Protein AF-A0AAT9L8Q3-F1 (afdb_monomer_lite)

Secondary structure (DSSP, 8-state):
----SB-HHHHTTS-HHHHHHHHHHHHHHTEEEEEEEE-TT-SSSS-EEEEEEEETTTTEEEEEEEE----------GGGSHHHHHHHHHHTS-HHHHHHHBPPEEEEEEEETTTEEEEEEEPGGG-TTSEEEHHHHHHHHTT---TTS------HHHHHHHHHHHHHIIIIITT-S--B-SSPEEHHHHHHHHHGGGGSTTSTTHHHHHH--SSEE--TT-SSPEE-HHHHHTTTTTTTT-EE--BEEEE-SS--TTSEEEE-SSS-EEEEEEE--GGG-EEEEETTHHHHHHHHHHHHHHGGGS-HHHHHHHHHHHH-GGG--TTSS-HHHHHHHHHHHHHHHHHHTTTS-HHHHHHHHHHHHHHHHHHHHT-TTS-HHHHHHHHHHHHHHHHHHHT-TTS----TTTS----------EEEEEEEP---HHHHS-TTTS-SSEEEEEEEEESPPPPPPHHHHHTTHHHHHHHHHHTTSS-TT--EE-SSTTEEEETTS-EEEE-TT--EEEEEEPPB-SSSEEE-HHHHHHHHHHHHHHHHHS-----SEEEEEEEEE-TT--EEES-TTS-PPP---SS--EE-EEEEEEHHHHHHHHHHHHHHHHHHHHHHHHHHHHT-

Foldseek 3Di:
DPPQQEDPVNVVQDDPLVSVLSRVVCVVQVKHKYFPDWDPPDPFPWTKTFIWIQRPVVRDIATKIKTWHPDDLPLADPCLFLLVLLQCLLVVWDVVLSVQAEWAWDDDWGDRHRHTTITITHDQPSDPVQKDFLVQLLCQQVVNHDPPRDNFDHHLLNSLQLLLLVLLCLLPRGFNAWDWDPDWAFLLRLLCLQQPCLCPVVHLCVVVLVVVVDQWDDAPPDPDTFGQLSCLNVCPPNSVPATARARWAWDLSQQERRQKMFGPPVHTDSNRIYGHSSSRIDGTHHSLQNLLNHLVRSCLVCVVVDDPQLLVVVLVCQLCVVVDPPDRHDPSNNSNVVSNVVSVCVSCPPVPCVVSSSLSNLSSNLSSLSVLLSDPSGDPVCNSSSSVSNRVSVRVSLPDPPRPNPPVVVPPPPPVPFFPWDFDPDFDDDDDPVNVDPCQLAALKKKKKKWQFPVWDQFDDQVRLQVLQVVFVVLCCVLVVEPPPWDWDCPDSQWTTTPQRWIWGQHRRRMIMTMHHAQADPQGGEQELVSQLSVQLSRLSSRLSRPTDDHQKTQMKIKINNNLGWYAYDDSPDDDDTDGAPDIQIDTSRIMGTSVCCVPPVSSVSSVVSVVRVVSVVVRRVVD

Sequence (624 aa):
MEEEIVGAALAAGLDASVVEALTETGALHKREYQLDRWLVNGRSRAPVAVALEMDHRTLSTQRLLLKVPATDDTGTRLIESEYVRHRNAYDEAPAEFAEAHLTRPVREPVRVGKGRFVTFQAIAGDDIESVEVLTALLNSMLGTAAEDATEIACTAGDFAEICGTVVRGVLHSWNGRPRTRPQAFTVAEFLGLHIQHQLEPGGRLHALSMEHRGDRIEIAGEVRPLVNPFALAGGALFGDRRIVRGLVGRTHGDLHTDNVLVRVHPAVDAAAFHLIDLALYEPEGPMTRDPAHLLLYILARRMDTLSAMQREGLLDYVIAPDEHLVGRLPNWLVELITCLDRAFLGWLEGSGLQPAWRRQRLLSLAGCAMLFLGRKSTNSEDRAWFLRLAARAADRFVGMPGLPAPDPAAARSVPVSPPAWRALPDPLPVTWISGLVRPRTAARTALELHLVPFPPVERLAAGRLEALKEGLVAAGREARLFQEDEEVRQDDPGVAAGSSGAGLAVTRTGQRSAWSGLPNDRWGAILDRNDLAVRLRGLLDALLRVPAPESDGFGIALSVETGGLVVSEGPVHTSVRPRLMAAAPRLLADEVLVRHELASRGGAVADELAERLLLAFSQGTEQR

Radius of gyration: 28.72 Å; chains: 1; bounding box: 68×67×87 Å

pLDDT: mean 85.34, std 13.26, range [31.34, 98.25]

Structure (mmCIF, N/CA/C/O backbone):
data_AF-A0AAT9L8Q3-F1
#
_entry.id   AF-A0AAT9L8Q3-F1
#
loop_
_atom_site.group_PDB
_atom_site.id
_atom_site.type_symbol
_atom_site.label_atom_id
_atom_site.label_alt_id
_atom_site.label_comp_id
_atom_site.label_asym_id
_atom_site.label_entity_id
_atom_site.label_seq_id
_atom_site.pdbx_PDB_ins_code
_atom_site.Cartn_x
_atom_site.Cartn_y
_atom_site.Cartn_z
_atom_site.occupancy
_atom_site.B_iso_or_equiv
_atom_site.auth_seq_id
_atom_site.auth_comp_id
_atom_site.auth_asym_id
_atom_site.auth_atom_id
_atom_site.pdbx_PDB_model_num
ATOM 1 N N . MET A 1 1 ? -39.072 2.166 30.299 1.00 37.97 1 MET A N 1
ATOM 2 C CA . MET A 1 1 ? -38.395 2.803 29.158 1.00 37.97 1 MET A CA 1
ATOM 3 C C . MET A 1 1 ? -37.292 1.851 28.782 1.00 37.97 1 MET A C 1
ATOM 5 O O . MET A 1 1 ? -36.464 1.585 29.640 1.00 37.97 1 MET A O 1
ATOM 9 N N . GLU A 1 2 ? -37.367 1.230 27.612 1.00 45.75 2 GLU A N 1
ATOM 10 C CA . GLU A 1 2 ? -36.213 0.505 27.077 1.00 45.75 2 GLU A CA 1
ATOM 11 C C . GLU A 1 2 ? -35.157 1.566 26.756 1.00 45.75 2 GLU A C 1
ATOM 13 O O . GLU A 1 2 ? -35.418 2.459 25.951 1.00 45.75 2 GLU A O 1
ATOM 18 N N . GLU A 1 3 ? -34.042 1.561 27.487 1.00 59.88 3 GLU A N 1
ATOM 19 C CA . GLU A 1 3 ? -32.897 2.415 27.170 1.00 59.88 3 GLU A CA 1
ATOM 20 C C . GLU A 1 3 ? -32.341 1.999 25.803 1.00 59.88 3 GLU A C 1
ATOM 22 O O . GLU A 1 3 ? -32.210 0.811 25.495 1.00 59.88 3 GLU A O 1
ATOM 27 N N . GLU A 1 4 ? -32.088 2.988 24.948 1.00 83.06 4 GLU A N 1
ATOM 28 C CA . GLU A 1 4 ? -31.606 2.769 23.589 1.00 83.06 4 GLU A CA 1
ATOM 29 C C . GLU A 1 4 ? -30.131 2.332 23.649 1.00 83.06 4 GLU A C 1
ATOM 31 O O . GLU A 1 4 ? -29.246 3.137 23.927 1.00 83.06 4 GLU A O 1
ATOM 36 N N . ILE A 1 5 ? -29.862 1.043 23.407 1.00 92.62 5 ILE A N 1
ATOM 37 C CA . ILE A 1 5 ? -28.514 0.448 23.516 1.00 92.62 5 ILE A CA 1
ATOM 38 C C . ILE A 1 5 ? -27.498 1.127 22.592 1.00 92.62 5 ILE A C 1
ATOM 40 O O . ILE A 1 5 ? -26.328 1.271 22.944 1.00 92.62 5 ILE A O 1
ATOM 44 N N . VAL A 1 6 ? -27.935 1.536 21.403 1.00 94.69 6 VAL A N 1
ATOM 45 C CA . VAL A 1 6 ? -27.144 2.324 20.456 1.00 94.69 6 VAL A CA 1
ATOM 46 C C . VAL A 1 6 ? -27.858 3.654 20.286 1.00 94.69 6 VAL A C 1
ATOM 48 O O . VAL A 1 6 ? -28.897 3.704 19.639 1.00 94.69 6 VAL A O 1
ATOM 51 N N . GLY A 1 7 ? -27.314 4.728 20.853 1.00 95.00 7 GLY A N 1
ATOM 52 C CA . GLY A 1 7 ? -27.985 6.026 20.834 1.00 95.00 7 GLY A CA 1
ATOM 53 C C . GLY A 1 7 ? -28.249 6.537 19.412 1.00 95.00 7 GLY A C 1
ATOM 54 O O . GLY A 1 7 ? -27.394 6.404 18.529 1.00 95.00 7 GLY A O 1
ATOM 55 N N . ALA A 1 8 ? -29.395 7.190 19.207 1.00 93.81 8 ALA A N 1
ATOM 56 C CA . ALA A 1 8 ? -29.879 7.647 17.900 1.00 93.81 8 ALA A CA 1
ATOM 57 C C . ALA A 1 8 ? -28.840 8.393 17.030 1.00 93.81 8 ALA A C 1
ATOM 59 O O . ALA A 1 8 ? -28.794 8.203 15.815 1.00 93.81 8 ALA A O 1
ATOM 60 N N . ALA A 1 9 ? -27.972 9.219 17.629 1.00 93.69 9 ALA A N 1
ATOM 61 C CA . ALA A 1 9 ? -26.931 9.951 16.899 1.00 93.69 9 ALA A CA 1
ATOM 62 C C . ALA A 1 9 ? -25.832 9.036 16.325 1.00 93.69 9 ALA A C 1
ATOM 64 O O . ALA A 1 9 ? -25.333 9.284 15.226 1.00 93.69 9 ALA A O 1
ATOM 65 N N . LEU A 1 10 ? -25.467 7.971 17.051 1.00 94.38 10 LEU A N 1
ATOM 66 C CA . LEU A 1 10 ? -24.548 6.944 16.557 1.00 94.38 10 LEU A CA 1
ATOM 67 C C . LEU A 1 10 ? -25.242 6.094 15.488 1.00 94.38 10 LEU A C 1
ATOM 69 O O . LEU A 1 10 ? -24.665 5.849 14.433 1.00 94.38 10 LEU A O 1
ATOM 73 N N . ALA A 1 11 ? -26.495 5.702 15.730 1.00 93.19 11 ALA A N 1
ATOM 74 C CA . ALA A 1 11 ? -27.279 4.910 14.786 1.00 93.19 11 ALA A CA 1
ATOM 75 C C . ALA A 1 11 ? -27.460 5.614 13.428 1.00 93.19 11 ALA A C 1
ATOM 77 O O . ALA A 1 11 ? -27.372 4.967 12.390 1.00 93.19 11 ALA A O 1
ATOM 78 N N . ALA A 1 12 ? -27.633 6.940 13.414 1.00 92.25 12 ALA A N 1
ATOM 79 C CA . ALA A 1 12 ? -27.835 7.720 12.190 1.00 92.25 12 ALA A CA 1
ATOM 80 C C . ALA A 1 12 ? -26.657 7.678 11.194 1.00 92.25 12 ALA A C 1
ATOM 82 O O . ALA A 1 12 ? -26.862 7.923 10.007 1.00 92.25 12 ALA A O 1
ATOM 83 N N . GLY A 1 13 ? -25.434 7.392 11.657 1.00 88.31 13 GLY A N 1
ATOM 84 C CA . GLY A 1 13 ? -24.245 7.270 10.801 1.00 88.31 13 GLY A CA 1
ATOM 85 C C . GLY A 1 13 ? -23.849 5.828 10.473 1.00 88.31 13 GLY A C 1
ATOM 86 O O . GLY A 1 13 ? -22.784 5.607 9.896 1.00 88.31 13 GLY A O 1
ATOM 87 N N . LEU A 1 14 ? -24.669 4.847 10.859 1.00 90.12 14 LEU A N 1
ATOM 88 C CA . LEU A 1 14 ? -24.408 3.421 10.685 1.00 90.12 14 LEU A CA 1
ATOM 89 C C . LEU A 1 14 ? -25.502 2.759 9.842 1.00 90.12 14 LEU A C 1
ATOM 91 O O . LEU A 1 14 ? -26.670 3.133 9.897 1.00 90.12 14 LEU A O 1
ATOM 95 N N . ASP A 1 15 ? -25.130 1.719 9.095 1.00 89.38 15 ASP A N 1
ATOM 96 C CA . ASP A 1 15 ? -26.110 0.889 8.392 1.00 89.38 15 ASP A CA 1
ATOM 97 C C . ASP A 1 15 ? -27.003 0.143 9.395 1.00 89.38 15 ASP A C 1
ATOM 99 O O . ASP A 1 15 ? -26.539 -0.283 10.456 1.00 89.38 15 ASP A O 1
ATOM 103 N N . ALA A 1 16 ? -28.260 -0.115 9.023 1.00 89.62 16 ALA A N 1
ATOM 104 C CA . ALA A 1 16 ? -29.231 -0.789 9.889 1.00 89.62 16 ALA A CA 1
ATOM 105 C C . ALA A 1 16 ? -28.723 -2.136 10.439 1.00 89.62 16 ALA A C 1
ATOM 107 O O . ALA A 1 16 ? -28.893 -2.420 11.621 1.00 89.62 16 ALA A O 1
ATOM 108 N N . SER A 1 17 ? -28.020 -2.925 9.619 1.00 90.12 17 SER A N 1
ATOM 109 C CA . SER A 1 17 ? -27.445 -4.210 10.040 1.00 90.12 17 SER A CA 1
ATOM 110 C C . SER A 1 17 ? -26.329 -4.063 11.080 1.00 90.12 17 SER A C 1
ATOM 112 O O . SER A 1 17 ? -26.099 -4.967 11.878 1.00 90.12 17 SER A O 1
ATOM 114 N N . VAL A 1 18 ? -25.607 -2.937 11.075 1.00 91.69 18 VAL A N 1
ATOM 115 C CA . VAL A 1 18 ? -24.597 -2.631 12.097 1.00 91.69 18 VAL A CA 1
ATOM 116 C C . VAL A 1 18 ? -25.277 -2.246 13.401 1.00 91.69 18 VAL A C 1
ATOM 118 O O . VAL A 1 18 ? -24.871 -2.727 14.456 1.00 91.69 18 VAL A O 1
ATOM 121 N N . VAL A 1 19 ? -26.308 -1.399 13.330 1.00 93.94 19 VAL A N 1
ATOM 122 C CA . VAL A 1 19 ? -27.083 -0.981 14.506 1.00 93.94 19 VAL A CA 1
ATOM 123 C C . VAL A 1 19 ? -27.725 -2.192 15.176 1.00 93.94 19 VAL A C 1
ATOM 125 O O . VAL A 1 19 ? -27.613 -2.337 16.391 1.00 93.94 19 VAL A O 1
ATOM 128 N N . GLU A 1 20 ? -28.324 -3.093 14.397 1.00 93.44 20 GLU A N 1
ATOM 129 C CA . GLU A 1 20 ? -28.916 -4.341 14.890 1.00 93.44 20 GLU A CA 1
ATOM 130 C C . GLU A 1 20 ? -27.874 -5.212 15.609 1.00 93.44 20 GLU A C 1
ATOM 132 O O . GLU A 1 20 ? -28.060 -5.559 16.775 1.00 93.44 20 GLU A O 1
ATOM 137 N N . ALA A 1 21 ? -26.731 -5.481 14.968 1.00 93.38 21 ALA A N 1
ATOM 138 C CA . ALA A 1 21 ? -25.679 -6.316 15.546 1.00 93.38 21 ALA A CA 1
ATOM 139 C C . ALA A 1 21 ? -25.049 -5.703 16.814 1.00 93.38 21 ALA A C 1
ATOM 141 O O . ALA A 1 21 ? -24.758 -6.416 17.781 1.00 93.38 21 ALA A O 1
ATOM 142 N N . LEU A 1 22 ? -24.847 -4.379 16.837 1.00 94.56 22 LEU A N 1
ATOM 143 C CA . LEU A 1 22 ? -24.373 -3.660 18.024 1.00 94.56 22 LEU A CA 1
ATOM 144 C C . LEU A 1 22 ? -25.415 -3.662 19.145 1.00 94.56 22 LEU A C 1
ATOM 146 O O . LEU A 1 22 ? -25.040 -3.817 20.304 1.00 94.56 22 LEU A O 1
ATOM 150 N N . THR A 1 23 ? -26.702 -3.540 18.814 1.00 95.12 23 THR A N 1
ATOM 151 C CA . THR A 1 23 ? -27.806 -3.594 19.784 1.00 95.12 23 THR A CA 1
ATOM 152 C C . THR A 1 23 ? -27.893 -4.974 20.431 1.00 95.12 23 THR A C 1
ATOM 154 O O . THR A 1 23 ? -27.927 -5.077 21.657 1.00 95.12 23 THR A O 1
ATOM 157 N N . GLU A 1 24 ? -27.851 -6.045 19.635 1.00 94.06 24 GLU A N 1
ATOM 158 C CA . GLU A 1 24 ? -27.874 -7.422 20.138 1.00 94.06 24 GLU A CA 1
ATOM 159 C C . GLU A 1 24 ? -26.653 -7.716 21.027 1.00 94.06 24 GLU A C 1
ATOM 161 O O . GLU A 1 24 ? -26.783 -8.204 22.155 1.00 94.06 24 GLU A O 1
ATOM 166 N N . THR A 1 25 ? -25.458 -7.339 20.561 1.00 93.38 25 THR A N 1
ATOM 167 C CA . THR A 1 25 ? -24.210 -7.525 21.314 1.00 93.38 25 THR A CA 1
ATOM 168 C C . THR A 1 25 ? -24.197 -6.691 22.601 1.00 93.38 25 THR A C 1
ATOM 170 O O . THR A 1 25 ? -23.831 -7.192 23.668 1.00 93.38 25 THR A O 1
ATOM 173 N N . GLY A 1 26 ? -24.619 -5.427 22.535 1.00 93.62 26 GLY A N 1
ATOM 174 C CA . GLY A 1 26 ? -24.727 -4.538 23.690 1.00 93.62 26 GLY A CA 1
ATOM 175 C C . GLY A 1 26 ? -25.695 -5.085 24.738 1.00 93.62 26 GLY A C 1
ATOM 176 O O . GLY A 1 26 ? -25.347 -5.153 25.919 1.00 93.62 26 GLY A O 1
ATOM 177 N N . ALA A 1 27 ? -26.852 -5.612 24.319 1.00 93.94 27 ALA A N 1
ATOM 178 C CA . ALA A 1 27 ? -27.831 -6.236 25.213 1.00 93.94 27 ALA A CA 1
ATOM 179 C C . ALA A 1 27 ? -27.241 -7.446 25.950 1.00 93.94 27 ALA A C 1
ATOM 181 O O . ALA A 1 27 ? -27.398 -7.580 27.172 1.00 93.94 27 ALA A O 1
ATOM 182 N N . LEU A 1 28 ? -26.529 -8.306 25.212 1.00 94.12 28 LEU A N 1
ATOM 183 C CA . LEU A 1 28 ? -25.868 -9.496 25.743 1.00 94.12 28 LEU A CA 1
ATOM 184 C C . LEU A 1 28 ? -24.809 -9.128 26.790 1.00 94.12 28 LEU A C 1
ATOM 186 O O . LEU A 1 28 ? -24.748 -9.719 27.875 1.00 94.12 28 LEU A O 1
ATOM 190 N N . HIS A 1 29 ? -23.988 -8.121 26.492 1.00 93.25 29 HIS A N 1
ATOM 191 C CA . HIS A 1 29 ? -22.890 -7.701 27.359 1.00 93.25 29 HIS A CA 1
ATOM 192 C C . HIS A 1 29 ? -23.278 -6.650 28.408 1.00 93.25 29 HIS A C 1
ATOM 194 O O . HIS A 1 29 ? -22.463 -6.384 29.286 1.00 93.25 29 HIS A O 1
ATOM 200 N N . LYS A 1 30 ? -24.529 -6.162 28.410 1.00 94.69 30 LYS A N 1
ATOM 201 C CA . LYS A 1 30 ? -25.024 -5.062 29.264 1.00 94.69 30 LYS A CA 1
ATOM 202 C C . LYS A 1 30 ? -24.224 -3.773 29.055 1.00 94.69 30 LYS A C 1
ATOM 204 O O . LYS A 1 30 ? -23.708 -3.190 30.006 1.00 94.69 30 LYS A O 1
ATOM 209 N N . ARG A 1 31 ? -24.107 -3.372 27.790 1.00 94.88 31 ARG A N 1
ATOM 210 C CA . ARG A 1 31 ? -23.372 -2.187 27.352 1.00 94.88 31 ARG A CA 1
ATOM 211 C C . ARG A 1 31 ? -24.224 -1.290 26.486 1.00 94.88 31 ARG A C 1
ATOM 213 O O . ARG A 1 31 ? -25.027 -1.796 25.710 1.00 94.88 31 ARG A O 1
ATOM 220 N N . GLU A 1 32 ? -23.968 0.004 26.586 1.00 95.88 32 GLU A N 1
ATOM 221 C CA . GLU A 1 32 ? -24.577 1.033 25.750 1.00 95.88 32 GLU A CA 1
ATOM 222 C C . GLU A 1 32 ? -23.508 1.839 25.024 1.00 95.88 32 GLU A C 1
ATOM 224 O O . GLU A 1 32 ? -22.421 2.068 25.559 1.00 95.88 32 GLU A O 1
ATOM 229 N N . TYR A 1 33 ? -23.837 2.279 23.812 1.00 96.31 33 TYR A N 1
ATOM 230 C CA . TYR A 1 33 ? -22.954 3.022 22.928 1.00 96.31 33 TYR A CA 1
ATOM 231 C C . TYR A 1 33 ? -23.591 4.358 22.552 1.00 96.31 33 TYR A C 1
ATOM 233 O O . TYR A 1 33 ? -24.637 4.400 21.901 1.00 96.31 33 TYR A O 1
ATOM 241 N N . GLN A 1 34 ? -22.936 5.458 22.913 1.00 96.56 34 GLN A N 1
ATOM 242 C CA . GLN A 1 34 ? -23.331 6.809 22.512 1.00 96.56 34 GLN A CA 1
ATOM 243 C C . GLN A 1 34 ? -22.247 7.452 21.651 1.00 96.56 34 GLN A C 1
ATOM 245 O O . GLN A 1 34 ? -21.057 7.225 21.854 1.00 96.56 34 GLN A O 1
ATOM 250 N N . LEU A 1 35 ? -22.652 8.262 20.675 1.00 96.00 35 LEU A N 1
ATOM 251 C CA . LEU A 1 35 ? -21.712 9.014 19.848 1.00 96.00 35 LEU A CA 1
ATOM 252 C C . LEU A 1 35 ? -21.084 10.150 20.669 1.00 96.00 35 LEU A C 1
ATOM 254 O O . LEU A 1 35 ? -21.815 10.969 21.218 1.00 96.00 35 LEU A O 1
ATOM 258 N N . ASP A 1 36 ? -19.753 10.237 20.686 1.00 94.06 36 ASP A N 1
ATOM 259 C CA . ASP A 1 36 ? -19.046 11.480 21.032 1.00 94.06 36 ASP A CA 1
ATOM 260 C C . ASP A 1 36 ? -18.899 12.322 19.755 1.00 94.06 36 ASP A C 1
ATOM 262 O O . ASP A 1 36 ? -19.465 13.408 19.645 1.00 94.06 36 ASP A O 1
ATOM 266 N N . ARG A 1 37 ? -18.222 11.772 18.733 1.00 91.62 37 ARG A N 1
ATOM 267 C CA . ARG A 1 37 ? -18.058 12.421 17.422 1.00 91.62 37 ARG A CA 1
ATOM 268 C C . ARG A 1 37 ? -17.703 11.446 16.303 1.00 91.62 37 ARG A C 1
ATOM 270 O O . ARG A 1 37 ? -17.070 10.416 16.531 1.00 91.62 37 ARG A O 1
ATOM 277 N N . TRP A 1 38 ? -18.050 11.818 15.075 1.00 90.75 38 TRP A N 1
ATOM 278 C CA . TRP A 1 38 ? -17.595 11.138 13.861 1.00 90.75 38 TRP A CA 1
ATOM 279 C C . TRP A 1 38 ? -16.218 11.641 13.434 1.00 90.75 38 TRP A C 1
ATOM 281 O O . TRP A 1 38 ? -15.958 12.844 13.440 1.00 90.75 38 TRP A O 1
ATOM 291 N N . LEU A 1 39 ? -15.350 10.726 13.011 1.00 85.25 39 LEU A N 1
ATOM 292 C CA . LEU A 1 39 ? -14.060 11.056 12.418 1.00 85.25 39 LEU A CA 1
ATOM 293 C C . LEU A 1 39 ? -14.201 11.063 10.895 1.00 85.25 39 LEU A C 1
ATOM 295 O O . LEU A 1 39 ? -14.182 10.025 10.240 1.00 85.25 39 LEU A O 1
ATOM 299 N N . VAL A 1 40 ? -14.352 12.259 10.330 1.00 66.94 40 VAL A N 1
ATOM 300 C CA . VAL A 1 40 ? -14.608 12.473 8.892 1.00 66.94 40 VAL A CA 1
ATOM 301 C C . VAL A 1 40 ? -13.336 12.608 8.044 1.00 66.94 40 VAL A C 1
ATOM 303 O O . VAL A 1 40 ? -13.411 12.679 6.822 1.00 66.94 40 VAL A O 1
ATOM 306 N N . ASN A 1 41 ? -12.159 12.595 8.677 1.00 55.34 41 ASN A N 1
ATOM 307 C CA . ASN A 1 41 ? -10.870 12.839 8.017 1.00 55.34 41 ASN A CA 1
ATOM 308 C C . ASN A 1 41 ? -10.178 11.559 7.506 1.00 55.34 41 ASN A C 1
ATOM 310 O O . ASN A 1 41 ? -9.072 11.619 6.966 1.00 55.34 41 ASN A O 1
ATOM 314 N N . GLY A 1 42 ? -10.805 10.389 7.672 1.00 54.53 42 GLY A N 1
ATOM 315 C CA . GLY A 1 42 ? -10.270 9.119 7.187 1.00 54.53 42 GLY A CA 1
ATOM 316 C C . GLY A 1 42 ? -10.288 9.029 5.657 1.00 54.53 42 GLY A C 1
ATOM 317 O O . GLY A 1 42 ? -11.271 9.367 5.007 1.00 54.53 42 GLY A O 1
ATOM 318 N N . ARG A 1 43 ? -9.207 8.517 5.050 1.00 53.91 43 ARG A N 1
ATOM 319 C CA . ARG A 1 43 ? -9.139 8.272 3.590 1.00 53.91 43 ARG A CA 1
ATOM 320 C C . ARG A 1 43 ? -10.052 7.140 3.117 1.00 53.91 43 ARG A C 1
ATOM 322 O O . ARG A 1 43 ? -10.339 7.033 1.923 1.00 53.91 43 ARG A O 1
ATOM 329 N N . SER A 1 44 ? -10.466 6.269 4.032 1.00 58.38 44 SER A N 1
ATOM 330 C CA . SER A 1 44 ? -11.437 5.217 3.751 1.00 58.38 44 SER A CA 1
ATOM 331 C C . SER A 1 44 ? -12.854 5.786 3.856 1.00 58.38 44 SER A C 1
ATOM 333 O O . SER A 1 44 ? -13.131 6.595 4.731 1.00 58.38 44 SER A O 1
ATOM 335 N N . ARG A 1 45 ? -13.781 5.335 3.001 1.00 65.88 45 ARG A N 1
ATOM 336 C CA . ARG A 1 45 ? -15.223 5.637 3.145 1.00 65.88 45 ARG A CA 1
ATOM 337 C C . ARG A 1 45 ? -15.861 4.922 4.353 1.00 65.88 45 ARG A C 1
ATOM 339 O O . ARG A 1 45 ? -17.079 4.859 4.451 1.00 65.88 45 ARG A O 1
ATOM 346 N N . ALA A 1 46 ? -15.041 4.316 5.210 1.00 75.56 46 ALA A N 1
ATOM 347 C CA . ALA A 1 46 ? -15.461 3.517 6.345 1.00 75.56 46 ALA A CA 1
ATOM 348 C C . ALA A 1 46 ? -15.943 4.454 7.459 1.00 75.56 46 ALA A C 1
ATOM 350 O O . ALA A 1 46 ? -15.195 5.366 7.821 1.00 75.56 46 ALA A O 1
ATOM 351 N N . PRO A 1 47 ? -17.140 4.245 8.029 1.00 84.88 47 PRO A N 1
ATOM 352 C CA . PRO A 1 47 ? -17.550 4.968 9.222 1.00 84.88 47 PRO A CA 1
ATOM 353 C C . PRO A 1 47 ? -16.578 4.700 10.379 1.00 84.88 47 PRO A C 1
ATOM 355 O O . PRO A 1 47 ? -16.341 3.548 10.759 1.00 84.88 47 PRO A O 1
ATOM 358 N N . VAL A 1 48 ? -16.019 5.773 10.942 1.00 89.75 48 VAL A N 1
ATOM 359 C CA . VAL A 1 48 ? -15.187 5.737 12.150 1.00 89.75 48 VAL A CA 1
ATOM 360 C C . VAL A 1 48 ? -15.727 6.756 13.144 1.00 89.75 48 VAL A C 1
ATOM 362 O O . VAL A 1 48 ? -15.854 7.935 12.817 1.00 89.75 48 VAL A O 1
ATOM 365 N N . ALA A 1 49 ? -16.037 6.312 14.357 1.00 92.94 49 ALA A N 1
ATOM 366 C CA . ALA A 1 49 ? -16.558 7.152 15.428 1.00 92.94 49 ALA A CA 1
ATOM 367 C C . ALA A 1 49 ? -15.710 7.030 16.689 1.00 92.94 49 ALA A C 1
ATOM 369 O O . ALA A 1 49 ? -15.212 5.954 17.014 1.00 92.94 49 ALA A O 1
ATOM 370 N N . VAL A 1 50 ? -15.627 8.122 17.441 1.00 93.94 50 VAL A N 1
ATOM 371 C CA . VAL A 1 50 ? -15.372 8.050 18.878 1.00 93.94 50 VAL A CA 1
ATOM 372 C C . VAL A 1 50 ? -16.722 7.832 19.552 1.00 93.94 50 VAL A C 1
ATOM 374 O O . VAL A 1 50 ? -17.645 8.633 19.379 1.00 93.94 50 VAL A O 1
ATOM 377 N N . ALA A 1 51 ? -16.843 6.736 20.294 1.00 95.19 51 ALA A N 1
ATOM 378 C CA . ALA A 1 51 ? -18.049 6.372 21.021 1.00 95.19 51 ALA A CA 1
ATOM 379 C C . ALA A 1 51 ? -17.768 6.271 22.524 1.00 95.19 51 ALA A C 1
ATOM 381 O O . ALA A 1 51 ? -16.703 5.814 22.944 1.00 95.19 51 ALA A O 1
ATOM 382 N N . LEU A 1 52 ? -18.745 6.686 23.325 1.00 95.44 52 LEU A N 1
ATOM 383 C CA . LEU A 1 52 ? -18.814 6.420 24.754 1.00 95.44 52 LEU A CA 1
ATOM 384 C C . LEU A 1 52 ? -19.456 5.046 24.947 1.00 95.44 52 LEU A C 1
ATOM 386 O O . LEU A 1 52 ? -20.613 4.848 24.584 1.00 95.44 52 LEU A O 1
ATOM 390 N N . GLU A 1 53 ? -18.698 4.106 25.505 1.00 95.56 53 GLU A N 1
ATOM 391 C CA . GLU A 1 53 ? -19.205 2.814 25.961 1.00 95.56 53 GLU A CA 1
ATOM 392 C C . GLU A 1 53 ? -19.483 2.899 27.463 1.00 95.56 53 GLU A C 1
ATOM 394 O O . GLU A 1 53 ? -18.568 3.149 28.252 1.00 95.56 53 GLU A O 1
ATOM 399 N N . MET A 1 54 ? -20.732 2.666 27.854 1.00 96.00 54 MET A N 1
ATOM 400 C CA . MET A 1 54 ? -21.133 2.506 29.251 1.00 96.00 54 MET A CA 1
ATOM 401 C C . MET A 1 54 ? -21.294 1.014 29.539 1.00 96.00 54 MET A C 1
ATOM 403 O O . MET A 1 54 ? -22.122 0.353 28.916 1.00 96.00 54 MET A O 1
ATOM 407 N N . ASP A 1 55 ? -20.492 0.466 30.454 1.00 94.69 55 ASP A N 1
ATOM 408 C CA . ASP A 1 55 ? -20.590 -0.930 30.893 1.00 94.69 55 ASP A CA 1
ATOM 409 C C . ASP A 1 55 ? -21.330 -0.997 32.233 1.00 94.69 55 ASP A C 1
ATOM 411 O O . ASP A 1 55 ? -20.800 -0.630 33.286 1.00 94.69 55 ASP A O 1
ATOM 415 N N . HIS A 1 56 ? -22.572 -1.482 32.194 1.00 94.06 56 HIS A N 1
ATOM 416 C CA . HIS A 1 56 ? -23.451 -1.550 33.364 1.00 94.06 56 HIS A CA 1
ATOM 417 C C . HIS A 1 56 ? -23.056 -2.645 34.355 1.00 94.06 56 HIS A C 1
ATOM 419 O O . HIS A 1 56 ? -23.540 -2.652 35.486 1.00 94.06 56 HIS A O 1
ATOM 425 N N . ARG A 1 57 ? -22.182 -3.585 33.968 1.00 92.88 57 ARG A N 1
ATOM 426 C CA . ARG A 1 57 ? -21.683 -4.615 34.893 1.00 92.88 57 ARG A CA 1
ATOM 427 C C . ARG A 1 57 ? -20.586 -4.062 35.788 1.00 92.88 57 ARG A C 1
ATOM 429 O O . ARG A 1 57 ? -20.519 -4.425 36.959 1.00 92.88 57 ARG A O 1
ATOM 436 N N . THR A 1 58 ? -19.722 -3.218 35.231 1.00 93.69 58 THR A N 1
ATOM 437 C CA . THR A 1 58 ? -18.602 -2.598 35.953 1.00 93.69 58 THR A CA 1
ATOM 438 C C . THR A 1 58 ? -18.899 -1.176 36.417 1.00 93.69 58 THR A C 1
ATOM 440 O O . THR A 1 58 ? -18.089 -0.614 37.148 1.00 93.69 58 THR A O 1
ATOM 443 N N . LEU A 1 59 ? -20.048 -0.609 36.026 1.00 93.19 59 LEU A N 1
ATOM 444 C CA . LEU A 1 59 ? -20.453 0.775 36.299 1.00 93.19 59 LEU A CA 1
ATOM 445 C C . LEU A 1 59 ? -19.386 1.783 35.851 1.00 93.19 59 LEU A C 1
ATOM 447 O O . LEU A 1 59 ? -19.061 2.734 36.560 1.00 93.19 59 LEU A O 1
ATOM 451 N N . SER A 1 60 ? -18.813 1.542 34.674 1.00 94.19 60 SER A N 1
ATOM 452 C CA . SER A 1 60 ? -17.725 2.346 34.121 1.00 94.19 60 SER A CA 1
ATOM 453 C C . SER A 1 60 ? -18.067 2.846 32.728 1.00 94.19 60 SER A C 1
ATOM 455 O O . SER A 1 60 ? -18.569 2.078 31.906 1.00 94.19 60 SER A O 1
ATOM 457 N N . THR A 1 61 ? -17.692 4.089 32.445 1.00 94.06 61 THR A N 1
ATOM 458 C CA . THR A 1 61 ? -17.771 4.680 31.107 1.00 94.06 61 THR A CA 1
ATOM 459 C C . THR A 1 61 ? -16.371 4.860 30.548 1.00 94.06 61 THR A C 1
ATOM 461 O O . THR A 1 61 ? -15.476 5.323 31.255 1.00 94.06 61 THR A O 1
ATOM 464 N N . GLN A 1 62 ? -16.179 4.524 29.277 1.00 93.19 62 GLN A N 1
ATOM 465 C CA . GLN A 1 62 ? -14.925 4.764 28.568 1.00 93.19 62 GLN A CA 1
ATOM 466 C C . GLN A 1 62 ? -15.176 5.269 27.147 1.00 93.19 62 GLN A C 1
ATOM 468 O O . GLN A 1 62 ? -16.181 4.930 26.525 1.00 93.19 62 GLN A O 1
ATOM 473 N N . ARG A 1 63 ? -14.234 6.053 26.618 1.00 93.88 63 ARG A N 1
ATOM 474 C CA . ARG A 1 63 ? -14.182 6.384 25.190 1.00 93.88 63 ARG A CA 1
ATOM 475 C C . ARG A 1 63 ? -13.460 5.275 24.437 1.00 93.88 63 ARG A C 1
ATOM 477 O O . ARG A 1 63 ? -12.444 4.761 24.901 1.00 93.88 63 ARG A O 1
ATOM 484 N N . LEU A 1 64 ? -13.963 4.940 23.259 1.00 94.31 64 LEU A N 1
ATOM 485 C CA . LEU A 1 64 ? -13.313 4.025 22.331 1.00 94.31 64 LEU A CA 1
ATOM 486 C C . LEU A 1 64 ? -13.495 4.494 20.889 1.00 94.31 64 LEU A C 1
ATOM 488 O O . LEU A 1 64 ? -14.400 5.266 20.572 1.00 94.31 64 LEU A O 1
ATOM 492 N N . LEU A 1 65 ? -12.625 4.013 20.014 1.00 93.25 65 LEU A N 1
ATOM 493 C CA . LEU A 1 65 ? -12.763 4.125 18.570 1.00 93.25 65 LEU A CA 1
ATOM 494 C C . LEU A 1 65 ? -13.575 2.941 18.060 1.00 93.25 65 LEU A C 1
ATOM 496 O O . LEU A 1 65 ? -13.188 1.795 18.266 1.00 93.25 65 LEU A O 1
ATOM 500 N N . LEU A 1 66 ? -14.675 3.222 17.373 1.00 93.62 66 LEU A N 1
ATOM 501 C CA . LEU A 1 66 ? -15.501 2.252 16.667 1.00 93.62 66 LEU A CA 1
ATOM 502 C C . LEU A 1 66 ? -15.247 2.416 15.168 1.00 93.62 66 LEU A C 1
ATOM 504 O O . LEU A 1 66 ? -15.496 3.486 14.613 1.00 93.62 66 LEU A O 1
ATOM 508 N N . LYS A 1 67 ? -14.758 1.363 14.506 1.00 90.88 67 LYS A N 1
ATOM 509 C CA . LYS A 1 67 ? -14.491 1.350 13.058 1.00 90.88 67 LYS A CA 1
ATOM 510 C C . LYS A 1 67 ? -15.334 0.286 12.369 1.00 90.88 67 LYS A C 1
ATOM 512 O O . LYS A 1 67 ? -15.328 -0.883 12.767 1.00 90.88 67 LYS A O 1
ATOM 517 N N . VAL A 1 68 ? -16.015 0.699 11.303 1.00 86.06 68 VAL A N 1
ATOM 518 C CA . VAL A 1 68 ? -16.836 -0.155 10.442 1.00 86.06 68 VAL A CA 1
ATOM 519 C C . VAL A 1 68 ? -16.205 -0.184 9.049 1.00 86.06 68 VAL A C 1
ATOM 521 O O . VAL A 1 68 ? -16.356 0.782 8.309 1.00 86.06 68 VAL A O 1
ATOM 524 N N . PRO A 1 69 ? -15.481 -1.250 8.666 1.00 73.50 69 PRO A N 1
ATOM 525 C CA . PRO A 1 69 ? -14.815 -1.335 7.370 1.00 73.50 69 PRO A CA 1
ATOM 526 C C . PRO A 1 69 ? -15.790 -1.102 6.210 1.00 73.50 69 PRO A C 1
ATOM 528 O O . PRO A 1 69 ? -16.901 -1.627 6.213 1.00 73.50 69 PRO A O 1
ATOM 531 N N . ALA A 1 70 ? -15.352 -0.333 5.210 1.00 62.62 70 ALA A N 1
ATOM 532 C CA . ALA A 1 70 ? -16.162 0.050 4.049 1.00 62.62 70 ALA A CA 1
ATOM 533 C C . ALA A 1 70 ? -16.420 -1.091 3.050 1.00 62.62 70 ALA A C 1
ATOM 535 O O . ALA A 1 70 ? -17.123 -0.880 2.069 1.00 62.62 70 ALA A O 1
ATOM 536 N N . THR A 1 71 ? -15.785 -2.252 3.223 1.00 56.91 71 THR A N 1
ATOM 537 C CA . THR A 1 71 ? -15.900 -3.361 2.273 1.00 56.91 71 THR A CA 1
ATOM 538 C C . THR A 1 71 ? -17.268 -4.020 2.365 1.00 56.91 71 THR A C 1
ATOM 540 O O . THR A 1 71 ? -17.741 -4.328 3.464 1.00 56.91 71 THR A O 1
ATOM 543 N N . ASP A 1 72 ? -17.845 -4.280 1.192 1.00 51.28 72 ASP A N 1
ATOM 544 C CA . ASP A 1 72 ? -19.030 -5.112 1.003 1.00 51.28 72 ASP A CA 1
ATOM 545 C C . ASP A 1 72 ? -18.819 -6.506 1.616 1.00 51.28 72 ASP A C 1
ATOM 547 O O . ASP A 1 72 ? -17.698 -6.896 1.951 1.00 51.28 72 ASP A O 1
ATOM 551 N N . ASP A 1 73 ? -19.905 -7.253 1.797 1.00 51.31 73 ASP A N 1
ATOM 552 C CA . ASP A 1 73 ? -19.947 -8.563 2.452 1.00 51.31 73 ASP A CA 1
ATOM 553 C C . ASP A 1 73 ? -19.239 -9.669 1.628 1.00 51.31 73 ASP A C 1
ATOM 555 O O . ASP A 1 73 ? -19.846 -10.654 1.221 1.00 51.31 73 ASP A O 1
ATOM 559 N N . THR A 1 74 ? -17.937 -9.518 1.360 1.00 53.72 74 THR A N 1
ATOM 560 C CA . THR A 1 74 ? -17.120 -10.356 0.459 1.00 53.72 74 THR A CA 1
ATOM 561 C C . THR A 1 74 ? -16.785 -11.738 1.032 1.00 53.72 74 THR A C 1
ATOM 563 O O . THR A 1 74 ? -15.859 -12.398 0.567 1.00 53.72 74 THR A O 1
ATOM 566 N N . GLY A 1 75 ? -17.465 -12.174 2.098 1.00 57.78 75 GLY A N 1
ATOM 567 C CA . GLY A 1 75 ? -17.181 -13.447 2.768 1.00 57.78 75 GLY A CA 1
ATOM 568 C C . GLY A 1 75 ? -15.788 -13.534 3.410 1.00 57.78 75 GLY A C 1
ATOM 569 O O . GLY A 1 75 ? -15.335 -14.636 3.728 1.00 57.78 75 GLY A O 1
ATOM 570 N N . THR A 1 76 ? -15.106 -12.399 3.611 1.00 65.75 76 THR A N 1
ATOM 571 C CA . THR A 1 76 ? -13.778 -12.341 4.237 1.00 65.75 76 THR A CA 1
ATOM 572 C C . THR A 1 76 ? -13.814 -13.003 5.608 1.00 65.75 76 THR A C 1
ATOM 574 O O . THR A 1 76 ? -14.642 -12.677 6.465 1.00 65.75 76 THR A O 1
ATOM 577 N N . ARG A 1 77 ? -12.907 -13.953 5.844 1.00 72.12 77 ARG A N 1
ATOM 578 C CA . ARG A 1 77 ? -12.828 -14.625 7.144 1.00 72.12 77 ARG A CA 1
ATOM 579 C C . ARG A 1 77 ? -12.256 -13.663 8.182 1.00 72.12 77 ARG A C 1
ATOM 581 O O . ARG A 1 77 ? -11.364 -12.878 7.879 1.00 72.12 77 ARG A O 1
ATOM 588 N N . LEU A 1 78 ? -12.697 -13.778 9.439 1.00 73.88 78 LEU A N 1
ATOM 589 C CA . LEU A 1 78 ? -12.173 -12.950 10.535 1.00 73.88 78 LEU A CA 1
ATOM 590 C C . LEU A 1 78 ? -10.638 -13.021 10.624 1.00 73.88 78 LEU A C 1
ATOM 592 O O . LEU A 1 78 ? -9.987 -11.999 10.807 1.00 73.88 78 LEU A O 1
ATOM 596 N N . ILE A 1 79 ? -10.068 -14.211 10.409 1.00 74.44 79 ILE A N 1
ATOM 597 C CA . ILE A 1 79 ? -8.618 -14.471 10.407 1.00 74.44 79 ILE A CA 1
ATOM 598 C C . ILE A 1 79 ? -7.834 -13.708 9.326 1.00 74.44 79 ILE A C 1
ATOM 600 O O . ILE A 1 79 ? -6.627 -13.551 9.451 1.00 74.44 79 ILE A O 1
ATOM 604 N N . GLU A 1 80 ? -8.507 -13.217 8.287 1.00 72.75 80 GLU A N 1
ATOM 605 C CA . GLU A 1 80 ? -7.915 -12.452 7.180 1.00 72.75 80 GLU A CA 1
ATOM 606 C C . GLU A 1 80 ? -8.190 -10.938 7.311 1.00 72.75 80 GLU A C 1
ATOM 608 O O . GLU A 1 80 ? -7.701 -10.128 6.514 1.00 72.75 80 GLU A O 1
ATOM 613 N N . SER A 1 81 ? -8.964 -10.542 8.330 1.00 79.88 81 SER A N 1
ATOM 614 C CA . SER A 1 81 ? -9.412 -9.165 8.542 1.00 79.88 81 SER A CA 1
ATOM 615 C C . SER A 1 81 ? -8.304 -8.232 9.045 1.00 79.88 81 SER A C 1
ATOM 617 O O . SER A 1 81 ? -7.269 -8.657 9.565 1.00 79.88 81 SER A O 1
ATOM 619 N N . GLU A 1 82 ? -8.559 -6.928 8.930 1.00 84.12 82 GLU A N 1
ATOM 620 C CA . GLU A 1 82 ? -7.742 -5.874 9.540 1.00 84.12 82 GLU A CA 1
ATOM 621 C C . GLU A 1 82 ? -7.589 -6.065 11.059 1.00 84.12 82 GLU A C 1
ATOM 623 O O . GLU A 1 82 ? -6.498 -5.865 11.590 1.00 84.12 82 GLU A O 1
ATOM 628 N N . TYR A 1 83 ? -8.648 -6.495 11.756 1.00 87.12 83 TYR A N 1
ATOM 629 C CA . TYR A 1 83 ? -8.608 -6.679 13.209 1.00 87.12 83 TYR A CA 1
ATOM 630 C C . TYR A 1 83 ? -7.535 -7.678 13.631 1.00 87.12 83 TYR A C 1
ATOM 632 O O . TYR A 1 83 ? -6.792 -7.409 14.568 1.00 87.12 83 TYR A O 1
ATOM 640 N N . VAL A 1 84 ? -7.433 -8.817 12.940 1.00 88.81 84 VAL A N 1
ATOM 641 C CA . VAL A 1 84 ? -6.451 -9.851 13.297 1.00 88.81 84 VAL A CA 1
ATOM 642 C C . VAL A 1 84 ? -5.032 -9.366 13.034 1.00 88.81 84 VAL A C 1
ATOM 644 O O . VAL A 1 84 ? -4.153 -9.600 13.854 1.00 88.81 84 VAL A O 1
ATOM 647 N N . ARG A 1 85 ? -4.807 -8.611 11.955 1.00 90.12 85 ARG A N 1
ATOM 648 C CA . ARG A 1 85 ? -3.499 -7.994 11.691 1.00 90.12 85 ARG A CA 1
ATOM 649 C C . ARG A 1 85 ? -3.114 -6.975 12.761 1.00 90.12 85 ARG A C 1
ATOM 651 O O . ARG A 1 85 ? -1.988 -7.012 13.243 1.00 90.12 85 ARG A O 1
ATOM 658 N N . HIS A 1 86 ? -4.057 -6.144 13.197 1.00 92.06 86 HIS A N 1
ATOM 659 C CA . HIS A 1 86 ? -3.846 -5.218 14.308 1.00 92.06 86 HIS A CA 1
ATOM 660 C C . HIS A 1 86 ? -3.598 -5.965 15.634 1.00 92.06 86 HIS A C 1
ATOM 662 O O . HIS A 1 86 ? -2.642 -5.663 16.343 1.00 92.06 86 HIS A O 1
ATOM 668 N N . ARG A 1 87 ? -4.402 -6.985 15.958 1.00 93.00 87 ARG A N 1
ATOM 669 C CA . ARG A 1 87 ? -4.207 -7.817 17.156 1.00 93.00 87 ARG A CA 1
ATOM 670 C C . ARG A 1 87 ? -2.818 -8.460 17.165 1.00 93.00 87 ARG A C 1
ATOM 672 O O . ARG A 1 87 ? -2.115 -8.312 18.154 1.00 93.00 87 ARG A O 1
ATOM 679 N N . ASN A 1 88 ? -2.390 -9.061 16.054 1.00 94.62 88 ASN A N 1
ATOM 680 C CA . ASN A 1 88 ? -1.048 -9.631 15.923 1.00 94.62 88 ASN A CA 1
ATOM 681 C C . ASN A 1 88 ? 0.043 -8.565 16.098 1.00 94.62 88 ASN A C 1
ATOM 683 O O . ASN A 1 88 ? 1.021 -8.803 16.796 1.00 94.62 88 ASN A O 1
ATOM 687 N N . ALA A 1 89 ? -0.137 -7.368 15.527 1.00 96.00 89 ALA A N 1
ATOM 688 C CA . ALA A 1 89 ? 0.805 -6.264 15.705 1.00 96.00 89 ALA A CA 1
ATOM 689 C C . ALA A 1 89 ? 1.021 -5.910 17.183 1.00 96.00 89 ALA A C 1
ATOM 691 O O . ALA A 1 89 ? 2.160 -5.672 17.587 1.00 96.00 89 ALA A O 1
ATOM 692 N N . TYR A 1 90 ? -0.062 -5.895 17.968 1.00 95.88 90 TYR A N 1
ATOM 693 C CA . TYR A 1 90 ? -0.036 -5.624 19.403 1.00 95.88 90 TYR A CA 1
ATOM 694 C C . TYR A 1 90 ? 0.581 -6.788 20.192 1.00 95.88 90 TYR A C 1
ATOM 696 O O . TYR A 1 90 ? 1.510 -6.579 20.967 1.00 95.88 90 TYR A O 1
ATOM 704 N N . ASP A 1 91 ? 0.104 -8.014 19.966 1.00 95.62 91 ASP A N 1
ATOM 705 C CA . ASP A 1 91 ? 0.490 -9.197 20.745 1.00 95.62 91 ASP A CA 1
ATOM 706 C C . ASP A 1 91 ? 1.937 -9.642 20.474 1.00 95.62 91 ASP A C 1
ATOM 708 O O . ASP A 1 91 ? 2.614 -10.166 21.358 1.00 95.62 91 ASP A O 1
ATOM 712 N N . GLU A 1 92 ? 2.438 -9.437 19.253 1.00 96.19 92 GLU A N 1
ATOM 713 C CA . GLU A 1 92 ? 3.804 -9.809 18.884 1.00 96.19 92 GLU A CA 1
ATOM 714 C C . GLU A 1 92 ? 4.845 -8.753 19.277 1.00 96.19 92 GLU A C 1
ATOM 716 O O . GLU A 1 92 ? 6.045 -9.051 19.249 1.00 96.19 92 GLU A O 1
ATOM 721 N N . ALA A 1 93 ? 4.432 -7.520 19.586 1.00 97.06 93 ALA A N 1
ATOM 722 C CA . ALA A 1 93 ? 5.330 -6.432 19.960 1.00 97.06 93 ALA A CA 1
ATOM 723 C C . ALA A 1 93 ? 5.921 -6.627 21.372 1.00 97.06 93 ALA A C 1
ATOM 725 O O . ALA A 1 93 ? 5.299 -7.248 22.233 1.00 97.06 93 ALA A O 1
ATOM 726 N N . PRO A 1 94 ? 7.121 -6.080 21.660 1.00 97.62 94 PRO A N 1
ATOM 727 C CA . PRO A 1 94 ? 7.587 -5.952 23.040 1.00 97.62 94 PRO A CA 1
ATOM 728 C C . PRO A 1 94 ? 6.549 -5.201 23.883 1.00 97.62 94 PRO A C 1
ATOM 730 O O . PRO A 1 94 ? 6.058 -4.166 23.437 1.00 97.62 94 PRO A O 1
ATOM 733 N N . ALA A 1 95 ? 6.240 -5.698 25.086 1.00 96.19 95 ALA A N 1
ATOM 734 C CA . ALA A 1 95 ? 5.146 -5.177 25.914 1.00 96.19 95 ALA A CA 1
ATOM 735 C C . ALA A 1 95 ? 5.236 -3.657 26.136 1.00 96.19 95 ALA A C 1
ATOM 737 O O . ALA A 1 95 ? 4.268 -2.945 25.891 1.00 96.19 95 ALA A O 1
ATOM 738 N N . GLU A 1 96 ? 6.428 -3.156 26.476 1.00 95.81 96 GLU A N 1
ATOM 739 C CA . GLU A 1 96 ? 6.682 -1.721 26.662 1.00 95.81 96 GLU A CA 1
ATOM 740 C C . GLU A 1 96 ? 6.388 -0.904 25.393 1.00 95.81 96 GLU A C 1
ATOM 742 O O . GLU A 1 96 ? 5.834 0.187 25.471 1.00 95.81 96 GLU A O 1
ATOM 747 N N . PHE A 1 97 ? 6.714 -1.437 24.209 1.00 96.94 97 PHE A N 1
ATOM 748 C CA . PHE A 1 97 ? 6.436 -0.760 22.941 1.00 96.94 97 PHE A CA 1
ATOM 749 C C . PHE A 1 97 ? 4.947 -0.801 22.589 1.00 96.94 97 PHE A C 1
ATOM 751 O O . PHE A 1 97 ? 4.403 0.196 22.122 1.00 96.94 97 PHE A O 1
ATOM 758 N N . ALA A 1 98 ? 4.291 -1.945 22.801 1.00 96.00 98 ALA A N 1
ATOM 759 C CA . ALA A 1 98 ? 2.869 -2.112 22.527 1.00 96.00 98 ALA A CA 1
ATOM 760 C C . ALA A 1 98 ? 2.029 -1.142 23.364 1.00 96.00 98 ALA A C 1
ATOM 762 O O . ALA A 1 98 ? 1.203 -0.420 22.816 1.00 96.00 98 ALA A O 1
ATOM 763 N N . GLU A 1 99 ? 2.290 -1.087 24.672 1.00 94.19 99 GLU A N 1
ATOM 764 C CA . GLU A 1 99 ? 1.571 -0.217 25.604 1.00 94.19 99 GLU A CA 1
ATOM 765 C C . GLU A 1 99 ? 1.835 1.268 25.333 1.00 94.19 99 GLU A C 1
ATOM 767 O O . GLU A 1 99 ? 0.904 2.070 25.368 1.00 94.19 99 GLU A O 1
ATOM 772 N N . ALA A 1 100 ? 3.082 1.642 25.028 1.00 94.50 100 ALA A N 1
ATOM 773 C CA . ALA A 1 100 ? 3.439 3.041 24.817 1.00 94.50 100 ALA A CA 1
ATOM 774 C C . ALA A 1 100 ? 3.043 3.575 23.432 1.00 94.50 100 ALA A C 1
ATOM 776 O O . ALA A 1 100 ? 2.685 4.745 23.316 1.00 94.50 100 ALA A O 1
ATOM 777 N N . HIS A 1 101 ? 3.114 2.753 22.379 1.00 96.88 101 HIS A N 1
ATOM 778 C CA . HIS A 1 101 ? 3.109 3.249 20.998 1.00 96.88 101 HIS A CA 1
ATOM 779 C C . HIS A 1 101 ? 2.093 2.588 20.073 1.00 96.88 101 HIS A C 1
ATOM 781 O O . HIS A 1 101 ? 1.918 3.080 18.962 1.00 96.88 101 HIS A O 1
ATOM 787 N N . LEU A 1 102 ? 1.420 1.504 20.464 1.00 95.38 102 LEU A N 1
ATOM 788 C CA . LEU A 1 102 ? 0.401 0.876 19.622 1.00 95.38 102 LEU A CA 1
ATOM 789 C C . LEU A 1 102 ? -0.990 1.138 20.184 1.00 95.38 102 LEU A C 1
ATOM 791 O O . LEU A 1 102 ? -1.233 1.086 21.388 1.00 95.38 102 LEU A O 1
ATOM 795 N N . THR A 1 103 ? -1.938 1.387 19.289 1.00 91.44 103 THR A N 1
ATOM 796 C CA . THR A 1 103 ? -3.341 1.445 19.699 1.00 91.44 103 THR A CA 1
ATOM 797 C C . THR A 1 103 ? -3.782 0.049 20.117 1.00 91.44 103 THR A C 1
ATOM 799 O O . THR A 1 103 ? -3.472 -0.932 19.452 1.00 91.44 103 THR A O 1
ATOM 802 N N . ARG A 1 104 ? -4.493 -0.081 21.236 1.00 92.56 104 ARG A N 1
ATOM 803 C CA . ARG A 1 104 ? -4.913 -1.396 21.730 1.00 92.56 104 ARG A CA 1
ATOM 804 C C . ARG A 1 104 ? -6.263 -1.790 21.127 1.00 92.56 104 ARG A C 1
ATOM 806 O O . ARG A 1 104 ? -7.237 -1.073 21.366 1.00 92.56 104 ARG A O 1
ATOM 813 N N . PRO A 1 105 ? -6.395 -2.937 20.435 1.00 92.31 105 PRO A N 1
ATOM 814 C CA . PRO A 1 105 ? -7.707 -3.463 20.080 1.00 92.31 105 PRO A CA 1
ATOM 815 C C . PRO A 1 105 ? -8.472 -3.844 21.351 1.00 92.31 105 PRO A C 1
ATOM 817 O O . PRO A 1 105 ? -8.004 -4.655 22.164 1.00 92.31 105 PRO A O 1
ATOM 820 N N . VAL A 1 106 ? -9.656 -3.262 21.528 1.00 89.81 106 VAL A N 1
ATOM 821 C CA . VAL A 1 106 ? -10.534 -3.535 22.668 1.00 89.81 106 VAL A CA 1
ATOM 822 C C . VAL A 1 106 ? -11.739 -4.326 22.186 1.00 89.81 106 VAL A C 1
ATOM 824 O O . VAL A 1 106 ? -12.250 -4.086 21.104 1.00 89.81 106 VAL A O 1
ATOM 827 N N . ARG A 1 107 ? -12.205 -5.266 23.010 1.00 88.06 107 ARG A N 1
ATOM 828 C CA . ARG A 1 107 ? -13.341 -6.155 22.703 1.00 88.06 107 ARG A CA 1
ATOM 829 C C . ARG A 1 107 ? -13.082 -7.106 21.529 1.00 88.06 107 ARG A C 1
ATOM 831 O O . ARG A 1 107 ? -12.119 -6.970 20.779 1.00 88.06 107 ARG A O 1
ATOM 838 N N . GLU A 1 108 ? -13.958 -8.098 21.420 1.00 88.88 108 GLU A N 1
ATOM 839 C CA . GLU A 1 108 ? -14.026 -8.936 20.229 1.00 88.88 108 GLU A CA 1
ATOM 840 C C . GLU A 1 108 ? -14.812 -8.216 19.126 1.00 88.88 108 GLU A C 1
ATOM 842 O O . GLU A 1 108 ? -15.735 -7.454 19.438 1.00 88.88 108 GLU A O 1
ATOM 847 N N . PRO A 1 109 ? -14.485 -8.442 17.844 1.00 91.12 109 PRO A N 1
ATOM 848 C CA . PRO A 1 109 ? -15.210 -7.826 16.745 1.00 91.12 109 PRO A CA 1
ATOM 849 C C . PRO A 1 109 ? -16.650 -8.320 16.669 1.00 91.12 109 PRO A C 1
ATOM 851 O O . PRO A 1 109 ? -16.920 -9.515 16.802 1.00 91.12 109 PRO A O 1
ATOM 854 N N . VAL A 1 110 ? -17.573 -7.411 16.366 1.00 91.69 110 VAL A N 1
ATOM 855 C CA . VAL A 1 110 ? -18.983 -7.755 16.149 1.00 91.69 110 VAL A CA 1
ATOM 856 C C . VAL A 1 110 ? -19.188 -8.080 14.682 1.00 91.69 110 VAL A C 1
ATOM 858 O O . VAL A 1 110 ? -18.971 -7.237 13.814 1.00 91.69 110 VAL A O 1
ATOM 861 N N . ARG A 1 111 ? -19.591 -9.316 14.390 1.00 88.38 111 ARG A N 1
ATOM 862 C CA . ARG A 1 111 ? -19.874 -9.763 13.023 1.00 88.38 111 ARG A CA 1
ATOM 863 C C . ARG A 1 111 ? -21.151 -9.099 12.502 1.00 88.38 111 ARG A C 1
ATOM 865 O O . ARG A 1 111 ? -22.182 -9.128 13.159 1.00 88.38 111 ARG A O 1
ATOM 872 N N . VAL A 1 112 ? -21.075 -8.575 11.286 1.00 86.56 112 VAL A N 1
ATOM 873 C CA . VAL A 1 112 ? -22.181 -8.003 10.516 1.00 86.56 112 VAL A CA 1
ATOM 874 C C . VAL A 1 112 ? -22.212 -8.752 9.183 1.00 86.56 112 VAL A C 1
ATOM 876 O O . VAL A 1 112 ? -21.343 -8.558 8.340 1.00 86.56 112 VAL A O 1
ATOM 879 N N . GLY A 1 113 ? -23.161 -9.670 8.998 1.00 77.00 113 GLY A N 1
ATOM 880 C CA . GLY A 1 113 ? -23.238 -10.483 7.775 1.00 77.00 113 GLY A CA 1
ATOM 881 C C . GLY A 1 113 ? -22.156 -11.572 7.643 1.00 77.00 113 GLY A C 1
ATOM 882 O O . GLY A 1 113 ? -21.653 -12.127 8.631 1.00 77.00 113 GLY A O 1
ATOM 883 N N . LYS A 1 114 ? -21.831 -11.953 6.403 1.00 69.50 114 LYS A N 1
ATOM 884 C CA . LYS A 1 114 ? -20.976 -13.108 6.072 1.00 69.50 114 LYS A CA 1
ATOM 885 C C . LYS A 1 114 ? -19.466 -12.835 6.169 1.00 69.50 114 LYS A C 1
ATOM 887 O O . LYS A 1 114 ? -18.715 -13.806 6.289 1.00 69.50 114 LYS A O 1
ATOM 892 N N . GLY A 1 115 ? -19.017 -11.583 6.236 1.00 70.81 115 GLY A N 1
ATOM 893 C CA . GLY A 1 115 ? -17.594 -11.223 6.233 1.00 70.81 115 GLY A CA 1
ATOM 894 C C . GLY A 1 115 ? -17.244 -9.789 6.646 1.00 70.81 115 GLY A C 1
ATOM 895 O O . GLY A 1 115 ? -16.088 -9.393 6.497 1.00 70.81 115 GLY A O 1
ATOM 896 N N . ARG A 1 116 ? -18.191 -9.009 7.180 1.00 83.62 116 ARG A N 1
ATOM 897 C CA . ARG A 1 116 ? -17.946 -7.653 7.698 1.00 83.62 116 ARG A CA 1
ATOM 898 C C . ARG A 1 116 ? -17.961 -7.655 9.230 1.00 83.62 116 ARG A C 1
ATOM 900 O O . ARG A 1 116 ? -18.701 -8.410 9.856 1.00 83.62 116 ARG A O 1
ATOM 907 N N . PHE A 1 117 ? -17.106 -6.839 9.847 1.00 87.00 117 PHE A N 1
ATOM 908 C CA . PHE A 1 117 ? -16.920 -6.820 11.302 1.00 87.00 117 PHE A CA 1
ATOM 909 C C . PHE A 1 117 ? -16.779 -5.391 11.820 1.00 87.00 117 PHE A C 1
ATOM 911 O O . PHE A 1 117 ? -15.963 -4.635 11.300 1.00 87.00 117 PHE A O 1
ATOM 918 N N . VAL A 1 118 ? -17.527 -5.033 12.861 1.00 91.19 118 VAL A N 1
ATOM 919 C CA . VAL A 1 118 ? -17.264 -3.821 13.646 1.00 91.19 118 VAL A CA 1
ATOM 920 C C . VAL A 1 118 ? -16.097 -4.104 14.576 1.00 91.19 118 VAL A C 1
ATOM 922 O O . VAL A 1 118 ? -16.068 -5.135 15.248 1.00 91.19 118 VAL A O 1
ATOM 925 N N . THR A 1 119 ? -15.138 -3.189 14.617 1.00 92.00 119 THR A N 1
ATOM 926 C CA . THR A 1 119 ? -13.943 -3.308 15.456 1.00 92.00 119 THR A CA 1
ATOM 927 C C . THR A 1 119 ? -13.889 -2.157 16.444 1.00 92.00 119 THR A C 1
ATOM 929 O O . THR A 1 119 ? -14.353 -1.056 16.135 1.00 92.00 119 THR A O 1
ATOM 932 N N . PHE A 1 120 ? -13.315 -2.413 17.621 1.00 93.44 120 PHE A N 1
ATOM 933 C CA . PHE A 1 120 ? -13.152 -1.397 18.650 1.00 93.44 120 PHE A CA 1
ATOM 934 C C . PHE A 1 120 ? -11.685 -1.270 19.048 1.00 93.44 120 PHE A C 1
ATOM 936 O O . PHE A 1 120 ? -10.941 -2.252 19.118 1.00 93.44 120 PHE A O 1
ATOM 943 N N . GLN A 1 121 ? -11.252 -0.041 19.292 1.00 93.56 121 GLN A N 1
ATOM 944 C CA . GLN A 1 121 ? -9.882 0.281 19.675 1.00 93.56 121 GLN A CA 1
ATOM 945 C C . GLN A 1 121 ? -9.901 1.269 20.843 1.00 93.56 121 GLN A C 1
ATOM 947 O O . GLN A 1 121 ? -10.820 2.079 20.964 1.00 93.56 121 GLN A O 1
ATOM 952 N N . ALA A 1 122 ? -8.915 1.185 21.731 1.00 92.81 122 ALA A N 1
ATOM 953 C CA . ALA A 1 122 ? -8.716 2.203 22.756 1.00 92.81 122 ALA A CA 1
ATOM 954 C C . ALA A 1 122 ? -8.373 3.550 22.101 1.00 92.81 122 ALA A C 1
ATOM 956 O O . ALA A 1 122 ? -7.874 3.592 20.976 1.00 92.81 122 ALA A O 1
ATOM 957 N N . ILE A 1 123 ? -8.625 4.650 22.807 1.00 91.06 123 ILE A N 1
ATOM 958 C CA . ILE A 1 123 ? -8.146 5.963 22.373 1.00 91.06 123 ILE A CA 1
ATOM 959 C C . ILE A 1 123 ? -6.622 5.998 22.510 1.00 91.06 123 ILE A C 1
ATOM 961 O O . ILE A 1 123 ? -6.085 5.682 23.570 1.00 91.06 123 ILE A O 1
ATOM 965 N N . ALA A 1 124 ? -5.928 6.358 21.432 1.00 84.31 124 ALA A N 1
ATOM 966 C CA . ALA A 1 124 ? -4.478 6.501 21.447 1.00 84.31 124 ALA A CA 1
ATOM 967 C C . ALA A 1 124 ? -4.051 7.573 22.466 1.00 84.31 124 ALA A C 1
ATOM 969 O O . ALA A 1 124 ? -4.603 8.672 22.476 1.00 84.31 124 ALA A O 1
ATOM 970 N N . GLY A 1 125 ? -3.080 7.241 23.321 1.00 77.44 125 GLY A N 1
ATOM 971 C CA . GLY A 1 125 ? -2.552 8.146 24.349 1.00 77.44 125 GLY A CA 1
ATOM 972 C C . GLY A 1 125 ? -3.514 8.483 25.488 1.00 77.44 125 GLY A C 1
ATOM 973 O O . GLY A 1 125 ? -3.260 9.458 26.198 1.00 77.44 125 GLY A O 1
ATOM 974 N N . ASP A 1 126 ? -4.605 7.719 25.627 1.00 82.62 126 ASP A N 1
ATOM 975 C CA . ASP A 1 126 ? -5.716 7.889 26.581 1.00 82.62 126 ASP A CA 1
ATOM 976 C C . ASP A 1 126 ? -6.493 9.216 26.475 1.00 82.62 126 ASP A C 1
ATOM 978 O O . ASP A 1 126 ? -7.543 9.373 27.098 1.00 82.62 126 ASP A O 1
ATOM 982 N N . ASP A 1 127 ? -6.030 10.150 25.644 1.00 86.50 127 ASP A N 1
ATOM 983 C CA . ASP A 1 127 ? -6.626 11.465 25.454 1.00 86.50 127 ASP A CA 1
ATOM 984 C C . ASP A 1 127 ? -6.457 11.950 24.007 1.00 86.50 127 ASP A C 1
ATOM 986 O O . ASP A 1 127 ? -5.399 12.449 23.611 1.00 86.50 127 ASP A O 1
ATOM 990 N N . ILE A 1 128 ? -7.546 11.843 23.239 1.00 86.00 128 ILE A N 1
ATOM 991 C CA . ILE A 1 128 ? -7.614 12.273 21.838 1.00 86.00 128 ILE A CA 1
ATOM 992 C C . ILE A 1 128 ? -7.451 13.789 21.674 1.00 86.00 128 ILE A C 1
ATOM 994 O O . ILE A 1 128 ? -7.095 14.238 20.593 1.00 86.00 128 ILE A O 1
ATOM 998 N N . GLU A 1 129 ? -7.714 14.578 22.719 1.00 87.56 129 GLU A N 1
ATOM 999 C CA . GLU A 1 129 ? -7.618 16.041 22.667 1.00 87.56 129 GLU A CA 1
ATOM 1000 C C . GLU A 1 129 ? -6.167 16.515 22.833 1.00 87.56 129 GLU A C 1
ATOM 1002 O O . GLU A 1 129 ? -5.839 17.641 22.470 1.00 87.56 129 GLU A O 1
ATOM 1007 N N . SER A 1 130 ? -5.280 15.652 23.341 1.00 90.12 130 SER A N 1
ATOM 1008 C CA . SER A 1 130 ? -3.864 15.973 23.554 1.00 90.12 130 SER A CA 1
ATOM 1009 C C . SER A 1 130 ? -2.934 15.569 22.412 1.00 90.12 130 SER A C 1
ATOM 1011 O O . SER A 1 130 ? -1.737 15.867 22.478 1.00 90.12 130 SER A O 1
ATOM 1013 N N . VAL A 1 131 ? -3.450 14.878 21.392 1.00 91.69 131 VAL A N 1
ATOM 1014 C CA . VAL A 1 131 ? -2.657 14.281 20.312 1.00 91.69 131 VAL A CA 1
ATOM 1015 C C . VAL A 1 131 ? -3.072 14.816 18.950 1.00 91.69 131 VAL A C 1
ATOM 1017 O O . VAL A 1 131 ? -4.243 15.075 18.698 1.00 91.69 131 VAL A O 1
ATOM 1020 N N . GLU A 1 132 ? -2.108 14.916 18.042 1.00 92.12 132 GLU A N 1
ATOM 1021 C CA . GLU A 1 132 ? -2.333 15.365 16.670 1.00 92.12 132 GLU A CA 1
ATOM 1022 C C . GLU A 1 132 ? -1.617 14.465 15.672 1.00 92.12 132 GLU A C 1
ATOM 1024 O O . GLU A 1 132 ? -0.563 13.893 15.965 1.00 92.12 132 GLU A O 1
ATOM 1029 N N . VAL A 1 133 ? -2.181 14.342 14.469 1.00 92.50 133 VAL A N 1
ATOM 1030 C CA . VAL A 1 133 ? -1.511 13.612 13.387 1.00 92.50 133 VAL A CA 1
ATOM 1031 C C . VAL A 1 133 ? -0.276 14.378 12.928 1.00 92.50 133 VAL A C 1
ATOM 1033 O O . VAL A 1 133 ? -0.282 15.605 12.809 1.00 92.50 133 VAL A O 1
ATOM 1036 N N . LEU A 1 134 ? 0.778 13.657 12.559 1.00 94.62 134 LEU A N 1
ATOM 1037 C CA . LEU A 1 134 ? 2.014 14.256 12.058 1.00 94.62 134 LEU A CA 1
ATOM 1038 C C . LEU A 1 134 ? 1.777 15.137 10.809 1.00 94.62 134 LEU A C 1
ATOM 1040 O O . LEU A 1 134 ? 2.528 16.076 10.558 1.00 94.62 134 LEU A O 1
ATOM 1044 N N . THR A 1 135 ? 0.703 14.910 10.043 1.00 93.12 135 THR A N 1
ATOM 1045 C CA . THR A 1 135 ? 0.296 15.808 8.943 1.00 93.12 135 THR A CA 1
ATOM 1046 C C . THR A 1 135 ? -0.089 17.210 9.425 1.00 93.12 135 THR A C 1
ATOM 1048 O O . THR A 1 135 ? 0.203 18.180 8.723 1.00 93.12 135 THR A O 1
ATOM 1051 N N . ALA A 1 136 ? -0.726 17.345 10.592 1.00 91.75 136 ALA A N 1
ATOM 1052 C CA . ALA A 1 136 ? -1.085 18.642 11.164 1.00 91.75 136 ALA A CA 1
ATOM 1053 C C . ALA A 1 136 ? 0.178 19.426 11.549 1.00 91.75 136 ALA A C 1
ATOM 1055 O O . ALA A 1 136 ? 0.321 20.589 11.176 1.00 91.75 136 ALA A O 1
ATOM 1056 N N . LEU A 1 137 ? 1.153 18.747 12.160 1.00 93.19 137 LEU A N 1
ATOM 1057 C CA . LEU A 1 137 ? 2.474 19.307 12.458 1.00 93.19 137 LEU A CA 1
ATOM 1058 C C . LEU A 1 137 ? 3.225 19.728 11.184 1.00 93.19 137 LEU A C 1
ATOM 1060 O O . LEU A 1 137 ? 3.764 20.830 11.119 1.00 93.19 137 LEU A O 1
ATOM 1064 N N . LEU A 1 138 ? 3.184 18.901 10.131 1.00 93.12 138 LEU A N 1
ATOM 1065 C CA . LEU A 1 138 ? 3.749 19.231 8.816 1.00 93.12 138 LEU A CA 1
ATOM 1066 C C . LEU A 1 138 ? 3.083 20.470 8.195 1.00 93.12 138 LEU A C 1
ATOM 1068 O O . LEU A 1 138 ? 3.765 21.282 7.573 1.00 93.12 138 LEU A O 1
ATOM 1072 N N . ASN A 1 139 ? 1.753 20.595 8.297 1.00 91.19 139 ASN A N 1
ATOM 1073 C CA . ASN A 1 139 ? 1.025 21.777 7.824 1.00 91.19 139 ASN A CA 1
ATOM 1074 C C . ASN A 1 139 ? 1.461 23.027 8.603 1.00 91.19 139 ASN A C 1
ATOM 1076 O O . ASN A 1 139 ? 1.761 24.046 7.979 1.00 91.19 139 ASN A O 1
ATOM 1080 N N . SER A 1 140 ? 1.512 22.933 9.937 1.00 90.31 140 SER A N 1
ATOM 1081 C CA . SER A 1 140 ? 1.871 24.043 10.824 1.00 90.31 140 SER A CA 1
ATOM 1082 C C . SER A 1 140 ? 3.291 24.548 10.566 1.00 90.31 140 SER A C 1
ATOM 1084 O O . SER A 1 140 ? 3.482 25.729 10.284 1.00 90.31 140 SER A O 1
ATOM 1086 N N . MET A 1 141 ? 4.275 23.642 10.523 1.00 92.25 141 MET A N 1
ATOM 1087 C CA . MET A 1 141 ? 5.675 23.972 10.227 1.00 92.25 141 MET A CA 1
ATOM 1088 C C . MET A 1 141 ? 5.841 24.743 8.910 1.00 92.25 141 MET A C 1
ATOM 1090 O O . MET A 1 141 ? 6.710 25.606 8.796 1.00 92.25 141 MET A O 1
ATOM 1094 N N . LEU A 1 142 ? 5.025 24.434 7.899 1.00 89.81 142 LEU A N 1
ATOM 1095 C CA . LEU A 1 142 ? 5.092 25.080 6.586 1.00 89.81 142 LEU A CA 1
ATOM 1096 C C . LEU A 1 142 ? 4.204 26.325 6.469 1.00 89.81 142 LEU A C 1
ATOM 1098 O O . LEU A 1 142 ? 4.162 26.923 5.397 1.00 89.81 142 LEU A O 1
ATOM 1102 N N . GLY A 1 143 ? 3.485 26.710 7.528 1.00 86.06 143 GLY A N 1
ATOM 1103 C CA . GLY A 1 143 ? 2.538 27.827 7.491 1.00 86.06 143 GLY A CA 1
ATOM 1104 C C . GLY A 1 143 ? 1.340 27.572 6.569 1.00 86.06 143 GLY A C 1
ATOM 1105 O O . GLY A 1 143 ? 0.822 28.497 5.956 1.00 86.06 143 GLY A O 1
ATOM 1106 N N . THR A 1 144 ? 0.931 26.307 6.431 1.00 83.12 144 THR A N 1
ATOM 1107 C CA . THR A 1 144 ? -0.163 25.848 5.544 1.00 83.12 144 THR A CA 1
ATOM 1108 C C . THR A 1 144 ? -1.333 25.232 6.317 1.00 83.12 144 THR A C 1
ATOM 1110 O O . THR A 1 144 ? -2.163 24.524 5.746 1.00 83.12 144 THR A O 1
ATOM 1113 N N . ALA A 1 145 ? -1.385 25.450 7.633 1.00 77.25 145 ALA A N 1
ATOM 1114 C CA . ALA A 1 145 ? -2.505 25.022 8.460 1.00 77.25 145 ALA A CA 1
ATOM 1115 C C . ALA A 1 145 ? -3.795 25.758 8.052 1.00 77.25 145 ALA A C 1
ATOM 1117 O O . ALA A 1 145 ? -3.752 26.911 7.625 1.00 77.25 145 ALA A O 1
ATOM 1118 N N . ALA A 1 146 ? -4.937 25.072 8.150 1.00 70.44 146 ALA A N 1
ATOM 1119 C CA . ALA A 1 146 ? -6.238 25.700 7.933 1.00 70.44 146 ALA A CA 1
ATOM 1120 C C . ALA A 1 146 ? -6.504 26.760 9.017 1.00 70.44 146 ALA A C 1
ATOM 1122 O O . ALA A 1 146 ? -6.011 26.613 10.131 1.00 70.44 146 ALA A O 1
ATOM 1123 N N . GLU A 1 147 ? -7.305 27.784 8.710 1.00 64.94 147 GLU A N 1
ATOM 1124 C CA . GLU A 1 147 ? -7.636 28.867 9.658 1.00 64.94 147 GLU A CA 1
ATOM 1125 C C . GLU A 1 147 ? -8.273 28.347 10.961 1.00 64.94 147 GLU A C 1
ATOM 1127 O O . GLU A 1 147 ? -8.049 28.922 12.021 1.00 64.94 147 GLU A O 1
ATOM 1132 N N . ASP A 1 148 ? -8.990 27.219 10.893 1.00 63.53 148 ASP A N 1
ATOM 1133 C CA . ASP A 1 148 ? -9.641 26.572 12.041 1.00 63.53 148 ASP A CA 1
ATOM 1134 C C . ASP A 1 148 ? -8.763 25.509 12.739 1.00 63.53 148 ASP A C 1
ATOM 1136 O O . ASP A 1 148 ? -9.227 24.818 13.647 1.00 63.53 148 ASP A O 1
ATOM 1140 N N . ALA A 1 149 ? -7.517 25.303 12.295 1.00 65.88 149 ALA A N 1
ATOM 1141 C CA . ALA A 1 149 ? -6.627 24.315 12.898 1.00 65.88 149 ALA A CA 1
ATOM 1142 C C . ALA A 1 149 ? -6.042 24.829 14.221 1.00 65.88 149 ALA A C 1
ATOM 1144 O O . ALA A 1 149 ? -5.692 26.001 14.347 1.00 65.88 149 ALA A O 1
ATOM 1145 N N . THR A 1 150 ? -5.876 23.930 15.192 1.00 65.44 150 THR A N 1
ATOM 1146 C CA . THR A 1 150 ? -5.195 24.225 16.456 1.00 65.44 150 THR A CA 1
ATOM 1147 C C . THR A 1 150 ? -3.808 24.811 16.177 1.00 65.44 150 THR A C 1
ATOM 1149 O O . THR A 1 150 ? -3.015 24.226 15.434 1.00 65.44 150 THR A O 1
ATOM 1152 N N . GLU A 1 151 ? -3.504 25.972 16.759 1.00 72.25 151 GLU A N 1
ATOM 1153 C CA . GLU A 1 151 ? -2.220 26.652 16.574 1.00 72.25 151 GLU A CA 1
ATOM 1154 C C . GLU A 1 151 ? -1.122 25.888 17.333 1.00 72.25 151 GLU A C 1
ATOM 1156 O O . GLU A 1 151 ? -0.888 26.086 18.524 1.00 72.25 151 GLU A O 1
ATOM 1161 N N . ILE A 1 152 ? -0.478 24.942 16.647 1.00 82.44 152 ILE A N 1
ATOM 1162 C CA . ILE A 1 152 ? 0.582 24.106 17.217 1.00 82.44 152 ILE A CA 1
ATOM 1163 C C . ILE A 1 152 ? 1.925 24.647 16.747 1.00 82.44 152 ILE A C 1
ATOM 1165 O O . ILE A 1 152 ? 2.257 24.527 15.570 1.00 82.44 152 ILE A O 1
ATOM 1169 N N . ALA A 1 153 ? 2.730 25.209 17.646 1.00 85.12 153 ALA A N 1
ATOM 1170 C CA . ALA A 1 153 ? 4.084 25.627 17.300 1.00 85.12 153 ALA A CA 1
ATOM 1171 C C . ALA A 1 153 ? 4.941 24.399 16.934 1.00 85.12 153 ALA A C 1
ATOM 1173 O O . ALA A 1 153 ? 5.175 23.528 17.769 1.00 85.12 153 ALA A O 1
ATOM 1174 N N . CYS A 1 154 ? 5.399 24.325 15.682 1.00 90.56 154 CYS A N 1
ATOM 1175 C CA . CYS A 1 154 ? 6.262 23.251 15.197 1.00 90.56 154 CYS A CA 1
ATOM 1176 C C . CYS A 1 154 ? 7.313 23.826 14.244 1.00 90.56 154 CYS A C 1
ATOM 1178 O O . CYS A 1 154 ? 6.979 24.376 13.197 1.00 90.56 154 CYS A O 1
ATOM 1180 N N . THR A 1 155 ? 8.589 23.729 14.609 1.00 91.94 155 THR A N 1
ATOM 1181 C CA . THR A 1 155 ? 9.703 24.137 13.746 1.00 91.94 155 THR A CA 1
ATOM 1182 C C . THR A 1 155 ? 10.143 22.999 12.820 1.00 91.94 155 THR A C 1
ATOM 1184 O O . THR A 1 155 ? 9.763 21.840 12.995 1.00 91.94 155 THR A O 1
ATOM 1187 N N . ALA A 1 156 ? 10.989 23.315 11.834 1.00 91.94 156 ALA A N 1
ATOM 1188 C CA . ALA A 1 156 ? 11.622 22.306 10.981 1.00 91.94 156 ALA A CA 1
ATOM 1189 C C . ALA A 1 156 ? 12.421 21.266 11.785 1.00 91.94 156 ALA A C 1
ATOM 1191 O O . ALA A 1 156 ? 12.322 20.067 11.509 1.00 91.94 156 ALA A O 1
ATOM 1192 N N . GLY A 1 157 ? 13.134 21.732 12.815 1.00 93.44 157 GLY A N 1
ATOM 1193 C CA . GLY A 1 157 ? 13.889 20.883 13.726 1.00 93.44 157 GLY A CA 1
ATOM 1194 C C . GLY A 1 157 ? 12.981 19.945 14.517 1.00 93.44 157 GLY A C 1
ATOM 1195 O O . GLY A 1 157 ? 13.239 18.743 14.532 1.00 93.44 157 GLY A O 1
ATOM 1196 N N . ASP A 1 158 ? 11.886 20.467 15.083 1.00 93.94 158 ASP A N 1
ATOM 1197 C CA . ASP A 1 158 ? 10.922 19.661 15.850 1.00 93.94 158 ASP A CA 1
ATOM 1198 C C . ASP A 1 158 ? 10.310 18.566 14.970 1.00 93.94 158 ASP A C 1
ATOM 1200 O O . ASP A 1 158 ? 10.302 17.391 15.331 1.00 93.94 158 ASP A O 1
ATOM 1204 N N . PHE A 1 159 ? 9.845 18.923 13.769 1.00 95.94 159 PHE A N 1
ATOM 1205 C CA . PHE A 1 159 ? 9.240 17.963 12.849 1.00 95.94 159 PHE A CA 1
ATOM 1206 C C . PHE A 1 159 ? 10.222 16.857 12.434 1.00 95.94 159 PHE A C 1
ATOM 1208 O O . PHE A 1 159 ? 9.871 15.671 12.416 1.00 95.94 159 PHE A O 1
ATOM 1215 N N . ALA A 1 160 ? 11.467 17.229 12.119 1.00 96.25 160 ALA A N 1
ATOM 1216 C CA . ALA A 1 160 ? 12.521 16.280 11.785 1.00 96.25 160 ALA A CA 1
ATOM 1217 C C . ALA A 1 160 ? 12.872 15.371 12.976 1.00 96.25 160 ALA A C 1
ATOM 1219 O O . ALA A 1 160 ? 13.071 14.167 12.787 1.00 96.25 160 ALA A O 1
ATOM 1220 N N . GLU A 1 161 ? 12.927 15.913 14.195 1.00 96.38 161 GLU A N 1
ATOM 1221 C CA . GLU A 1 161 ? 13.166 15.155 15.425 1.00 96.38 161 GLU A CA 1
ATOM 1222 C C . GLU A 1 161 ? 12.048 14.148 15.698 1.00 96.38 161 GLU A C 1
ATOM 1224 O O . GLU A 1 161 ? 12.338 12.977 15.951 1.00 96.38 161 GLU A O 1
ATOM 1229 N N . ILE A 1 162 ? 10.786 14.557 15.564 1.00 97.50 162 ILE A N 1
ATOM 1230 C CA . ILE A 1 162 ? 9.619 13.680 15.715 1.00 97.50 162 ILE A CA 1
ATOM 1231 C C . ILE A 1 162 ? 9.683 12.528 14.712 1.00 97.50 162 ILE A C 1
ATOM 1233 O O . ILE A 1 162 ? 9.617 11.363 15.105 1.00 97.50 162 ILE A O 1
ATOM 1237 N N . CYS A 1 163 ? 9.898 12.823 13.425 1.00 98.00 163 CYS A N 1
ATOM 1238 C CA . CYS A 1 163 ? 10.035 11.792 12.393 1.00 98.00 163 CYS A CA 1
ATOM 1239 C C . CYS A 1 163 ? 11.192 10.825 12.697 1.00 98.00 163 CYS A C 1
ATOM 1241 O O . CYS A 1 163 ? 11.044 9.607 12.569 1.00 98.00 163 CYS A O 1
ATOM 1243 N N . GLY A 1 164 ? 12.341 11.358 13.123 1.00 97.62 164 GLY A N 1
ATOM 1244 C CA . GLY A 1 164 ? 13.499 10.561 13.519 1.00 97.62 164 GLY A CA 1
ATOM 1245 C C . GLY A 1 164 ? 13.216 9.677 14.733 1.00 97.62 164 GLY A C 1
ATOM 1246 O O . GLY A 1 164 ? 13.624 8.518 14.754 1.00 97.62 164 GLY A O 1
ATOM 1247 N N . THR A 1 165 ? 12.484 10.183 15.725 1.00 98.12 165 THR A N 1
ATOM 1248 C CA . THR A 1 165 ? 12.092 9.438 16.929 1.00 98.12 165 THR A CA 1
ATOM 1249 C C . THR A 1 165 ? 11.084 8.338 16.624 1.00 98.12 165 THR A C 1
ATOM 1251 O O . THR A 1 165 ? 11.282 7.217 17.087 1.00 98.12 165 THR A O 1
ATOM 1254 N N . VAL A 1 166 ? 10.102 8.590 15.757 1.00 98.25 166 VAL A N 1
ATOM 1255 C CA . VAL A 1 166 ? 9.162 7.566 15.272 1.00 98.25 166 VAL A CA 1
ATOM 1256 C C . VAL A 1 166 ? 9.908 6.447 14.543 1.00 98.25 166 VAL A C 1
ATOM 1258 O O . VAL A 1 166 ? 9.755 5.273 14.882 1.00 98.25 166 VAL A O 1
ATOM 1261 N N . VAL A 1 167 ? 10.776 6.786 13.581 1.00 97.94 167 VAL A N 1
ATOM 1262 C CA . VAL A 1 167 ? 11.555 5.777 12.840 1.00 97.94 167 VAL A CA 1
ATOM 1263 C C . VAL A 1 167 ? 12.509 5.019 13.761 1.00 97.94 167 VAL A C 1
ATOM 1265 O O . VAL A 1 167 ? 12.620 3.799 13.654 1.00 97.94 167 VAL A O 1
ATOM 1268 N N . ARG A 1 168 ? 13.151 5.695 14.717 1.00 97.75 168 ARG A N 1
ATOM 1269 C CA . ARG A 1 168 ? 13.976 5.044 15.742 1.00 97.75 168 ARG A CA 1
ATOM 1270 C C . ARG A 1 168 ? 13.153 4.087 16.606 1.00 97.75 168 ARG A C 1
ATOM 1272 O O . ARG A 1 168 ? 13.623 2.986 16.869 1.00 97.75 168 ARG A O 1
ATOM 1279 N N . GLY A 1 169 ? 11.943 4.469 17.012 1.00 97.44 169 GLY A N 1
ATOM 1280 C CA . GLY A 1 169 ? 11.032 3.614 17.772 1.00 97.44 169 GLY A CA 1
ATOM 1281 C C . GLY A 1 169 ? 10.636 2.360 16.990 1.00 97.44 169 GLY A C 1
ATOM 1282 O O . GLY A 1 169 ? 10.762 1.251 17.505 1.00 97.44 169 GLY A O 1
ATOM 1283 N N . VAL A 1 170 ? 10.259 2.512 15.716 1.00 97.12 170 VAL A N 1
ATOM 1284 C CA . VAL A 1 170 ? 9.905 1.388 14.827 1.00 97.12 170 VAL A CA 1
ATOM 1285 C C . VAL A 1 170 ? 11.101 0.464 14.562 1.00 97.12 170 VAL A C 1
ATOM 1287 O O . VAL A 1 170 ? 10.959 -0.759 14.595 1.00 97.12 170 VAL A O 1
ATOM 1290 N N . LEU A 1 171 ? 12.296 1.008 14.317 1.00 96.62 171 LEU A N 1
ATOM 1291 C CA . LEU A 1 171 ? 13.483 0.198 14.029 1.00 96.62 171 LEU A CA 1
ATOM 1292 C C . LEU A 1 171 ? 14.075 -0.447 15.289 1.00 96.62 171 LEU A C 1
ATOM 1294 O O . LEU A 1 171 ? 14.430 -1.620 15.264 1.00 96.62 171 LEU A O 1
ATOM 1298 N N . HIS A 1 172 ? 14.195 0.300 16.385 1.00 95.44 172 HIS A N 1
ATOM 1299 C CA . HIS A 1 172 ? 14.930 -0.130 17.574 1.00 95.44 172 HIS A CA 1
ATOM 1300 C C . HIS A 1 172 ? 14.005 -0.696 18.650 1.00 95.44 172 HIS A C 1
ATOM 1302 O O . HIS A 1 172 ? 14.162 -1.847 19.044 1.00 95.44 172 HIS A O 1
ATOM 1308 N N . SER A 1 173 ? 13.022 0.077 19.109 1.00 96.31 173 SER A N 1
ATOM 1309 C CA . SER A 1 173 ? 12.179 -0.317 20.244 1.00 96.31 173 SER A CA 1
ATOM 1310 C C . SER A 1 173 ? 11.198 -1.437 19.882 1.00 96.31 173 SER A C 1
ATOM 1312 O O . SER A 1 173 ? 11.016 -2.366 20.662 1.00 96.31 173 SER A O 1
ATOM 1314 N N . TRP A 1 174 ? 10.617 -1.417 18.677 1.00 97.56 174 TRP A N 1
ATOM 1315 C CA . TRP A 1 174 ? 9.677 -2.458 18.234 1.00 97.56 174 TRP A CA 1
ATOM 1316 C C . TRP A 1 174 ? 10.369 -3.752 17.776 1.00 97.56 174 TRP A C 1
ATOM 1318 O O . TRP A 1 174 ? 9.838 -4.858 17.925 1.00 97.56 174 TRP A O 1
ATOM 1328 N N . ASN A 1 175 ? 11.561 -3.626 17.189 1.00 96.62 175 ASN A N 1
ATOM 1329 C CA . ASN A 1 175 ? 12.236 -4.720 16.486 1.00 96.62 175 ASN A CA 1
ATOM 1330 C C . ASN A 1 175 ? 13.518 -5.221 17.163 1.00 96.62 175 ASN A C 1
ATOM 1332 O O . ASN A 1 175 ? 13.969 -6.328 16.866 1.00 96.62 175 ASN A O 1
ATOM 1336 N N . GLY A 1 176 ? 14.092 -4.460 18.092 1.00 94.69 176 GLY A N 1
ATOM 1337 C CA . GLY A 1 176 ? 15.363 -4.786 18.725 1.00 94.69 176 GLY A CA 1
ATOM 1338 C C . GLY A 1 176 ? 16.521 -4.736 17.728 1.00 94.69 176 GLY A C 1
ATOM 1339 O O . GLY A 1 176 ? 16.647 -3.807 16.933 1.00 94.69 176 GLY A O 1
ATOM 1340 N N . ARG A 1 177 ? 17.402 -5.740 17.772 1.00 94.44 177 ARG A N 1
ATOM 1341 C CA . ARG A 1 177 ? 18.580 -5.807 16.892 1.00 94.44 177 ARG A CA 1
ATOM 1342 C C . ARG A 1 177 ? 18.198 -6.193 15.456 1.00 94.44 177 ARG A C 1
ATOM 1344 O O . ARG A 1 177 ? 17.307 -7.023 15.272 1.00 94.44 177 ARG A O 1
ATOM 1351 N N . PRO A 1 178 ? 18.912 -5.679 14.436 1.00 95.44 178 PRO A N 1
ATOM 1352 C CA . PRO A 1 178 ? 18.658 -6.042 13.048 1.00 95.44 178 PRO A CA 1
ATOM 1353 C C . PRO A 1 178 ? 18.837 -7.543 12.819 1.00 95.44 178 PRO A C 1
ATOM 1355 O O . PRO A 1 178 ? 19.842 -8.138 13.215 1.00 95.44 178 PRO A O 1
ATOM 1358 N N . ARG A 1 179 ? 17.867 -8.145 12.128 1.00 93.31 179 ARG A N 1
ATOM 1359 C CA . ARG A 1 179 ? 17.880 -9.556 11.730 1.00 93.31 179 ARG A CA 1
ATOM 1360 C C . ARG A 1 179 ? 17.681 -9.700 10.228 1.00 93.31 179 ARG A C 1
ATOM 1362 O O . ARG A 1 179 ? 17.087 -8.846 9.573 1.00 93.31 179 ARG A O 1
ATOM 1369 N N . THR A 1 180 ? 18.173 -10.808 9.687 1.00 89.31 180 THR A N 1
ATOM 1370 C CA . THR A 1 180 ? 17.905 -11.207 8.301 1.00 89.31 180 THR A CA 1
ATOM 1371 C C . THR A 1 180 ? 16.952 -12.387 8.278 1.00 89.31 180 THR A C 1
ATOM 1373 O O . THR A 1 180 ? 16.928 -13.194 9.210 1.00 89.31 180 THR A O 1
ATOM 1376 N N . ARG A 1 181 ? 16.169 -12.492 7.208 1.00 83.56 181 ARG A N 1
ATOM 1377 C CA . ARG A 1 181 ? 15.329 -13.665 6.983 1.00 83.56 181 ARG A CA 1
ATOM 1378 C C . ARG A 1 181 ? 16.201 -14.870 6.590 1.00 83.56 181 ARG A C 1
ATOM 1380 O O . ARG A 1 181 ? 17.111 -14.690 5.777 1.00 83.56 181 ARG A O 1
ATOM 1387 N N . PRO A 1 182 ? 15.937 -16.090 7.105 1.00 74.88 182 PRO A N 1
ATOM 1388 C CA . PRO A 1 182 ? 16.684 -17.286 6.702 1.00 74.88 182 PRO A CA 1
ATOM 1389 C C . PRO A 1 182 ? 16.537 -17.600 5.209 1.00 74.88 182 PRO A C 1
ATOM 1391 O O . PRO A 1 182 ? 17.512 -17.923 4.533 1.00 74.88 182 PRO A O 1
ATOM 1394 N N . GLN A 1 183 ? 15.311 -17.476 4.695 1.00 78.00 183 GLN A N 1
ATOM 1395 C CA . GLN A 1 183 ? 15.006 -17.589 3.274 1.00 78.00 183 GLN A CA 1
ATOM 1396 C C . GLN A 1 183 ? 15.215 -16.232 2.615 1.00 78.00 183 GLN A C 1
ATOM 1398 O O . GLN A 1 183 ? 14.708 -15.213 3.087 1.00 78.00 183 GLN A O 1
ATOM 1403 N N . ALA A 1 184 ? 15.988 -16.220 1.538 1.00 81.25 184 ALA A N 1
ATOM 1404 C CA . ALA A 1 184 ? 16.266 -15.003 0.807 1.00 81.25 184 ALA A CA 1
ATOM 1405 C C . ALA A 1 184 ? 15.206 -14.768 -0.276 1.00 81.25 184 ALA A C 1
ATOM 1407 O O . ALA A 1 184 ? 14.646 -15.723 -0.803 1.00 81.25 184 ALA A O 1
ATOM 1408 N N . PHE A 1 185 ? 14.963 -13.502 -0.594 1.00 85.25 185 PHE A N 1
ATOM 1409 C CA . PHE A 1 185 ? 14.031 -13.090 -1.638 1.00 85.25 185 PHE A CA 1
ATOM 1410 C C . PHE A 1 185 ? 14.751 -12.982 -2.975 1.00 85.25 185 PHE A C 1
ATOM 1412 O O . PHE A 1 185 ? 15.944 -12.684 -3.004 1.00 85.25 185 PHE A O 1
ATOM 1419 N N . THR A 1 186 ? 14.039 -13.113 -4.080 1.00 89.12 186 THR A N 1
ATOM 1420 C CA . THR A 1 186 ? 14.458 -12.508 -5.346 1.00 89.12 186 THR A CA 1
ATOM 1421 C C . THR A 1 186 ? 14.223 -10.988 -5.303 1.00 89.12 186 THR A C 1
ATOM 1423 O O . THR A 1 186 ? 13.533 -10.469 -4.420 1.00 89.12 186 THR A O 1
ATOM 1426 N N . VAL A 1 187 ? 14.809 -10.223 -6.227 1.00 91.56 187 VAL A N 1
ATOM 1427 C CA . VAL A 1 187 ? 14.542 -8.774 -6.326 1.00 91.56 187 VAL A CA 1
ATOM 1428 C C . VAL A 1 187 ? 13.070 -8.519 -6.658 1.00 91.56 187 VAL A C 1
ATOM 1430 O O . VAL A 1 187 ? 12.469 -7.617 -6.076 1.00 91.56 187 VAL A O 1
ATOM 1433 N N . ALA A 1 188 ? 12.488 -9.331 -7.541 1.00 90.69 188 ALA A N 1
ATOM 1434 C CA . ALA A 1 188 ? 11.076 -9.273 -7.898 1.00 90.69 188 ALA A CA 1
ATOM 1435 C C . ALA A 1 188 ? 10.180 -9.552 -6.685 1.00 90.69 188 ALA A C 1
ATOM 1437 O O . ALA A 1 188 ? 9.284 -8.764 -6.397 1.00 90.69 188 ALA A O 1
ATOM 1438 N N . GLU A 1 189 ? 10.480 -10.596 -5.906 1.00 89.62 189 GLU A N 1
ATOM 1439 C CA . GLU A 1 189 ? 9.757 -10.897 -4.663 1.00 89.62 189 GLU A CA 1
ATOM 1440 C C . GLU A 1 189 ? 9.856 -9.745 -3.656 1.00 89.62 189 GLU A C 1
ATOM 1442 O O . GLU A 1 189 ? 8.845 -9.333 -3.092 1.00 89.62 189 GLU A O 1
ATOM 1447 N N . PHE A 1 190 ? 11.048 -9.171 -3.462 1.00 94.19 190 PHE A N 1
ATOM 1448 C CA . PHE A 1 190 ? 11.241 -8.044 -2.546 1.00 94.19 190 PHE A CA 1
ATOM 1449 C C . PHE A 1 190 ? 10.456 -6.793 -2.983 1.00 94.19 190 PHE A C 1
ATOM 1451 O O . PHE A 1 190 ? 9.850 -6.111 -2.153 1.00 94.19 190 PHE A O 1
ATOM 1458 N N . LEU A 1 191 ? 10.436 -6.481 -4.283 1.00 95.50 191 LEU A N 1
ATOM 1459 C CA . LEU A 1 191 ? 9.610 -5.400 -4.835 1.00 95.50 191 LEU A CA 1
ATOM 1460 C C . LEU A 1 191 ? 8.113 -5.717 -4.704 1.00 95.50 191 LEU A C 1
ATOM 1462 O O . LEU A 1 191 ? 7.328 -4.829 -4.366 1.00 95.50 191 LEU A O 1
ATOM 1466 N N . GLY A 1 192 ? 7.731 -6.985 -4.873 1.00 91.81 192 GLY A N 1
ATOM 1467 C CA . GLY A 1 192 ? 6.378 -7.497 -4.661 1.00 91.81 192 GLY A CA 1
ATOM 1468 C C . GLY A 1 192 ? 5.846 -7.249 -3.246 1.00 91.81 192 GLY A C 1
ATOM 1469 O O . GLY A 1 192 ? 4.666 -6.951 -3.092 1.00 91.81 192 GLY A O 1
ATOM 1470 N N . LEU A 1 193 ? 6.705 -7.236 -2.219 1.00 91.12 193 LEU A N 1
ATOM 1471 C CA . LEU A 1 193 ? 6.315 -6.869 -0.843 1.00 91.12 193 LEU A CA 1
ATOM 1472 C C . LEU A 1 193 ? 5.879 -5.397 -0.690 1.00 91.12 193 LEU A C 1
ATOM 1474 O O . LEU A 1 193 ? 5.296 -5.024 0.327 1.00 91.12 193 LEU A O 1
ATOM 1478 N N . HIS A 1 194 ? 6.169 -4.546 -1.677 1.00 94.06 194 HIS A N 1
ATOM 1479 C CA . HIS A 1 194 ? 5.777 -3.135 -1.682 1.00 94.06 194 HIS A CA 1
ATOM 1480 C C . HIS A 1 194 ? 4.563 -2.900 -2.578 1.00 94.06 194 HIS A C 1
ATOM 1482 O O . HIS A 1 194 ? 3.602 -2.255 -2.168 1.00 94.06 194 HIS A O 1
ATOM 1488 N N . ILE A 1 195 ? 4.603 -3.418 -3.807 1.00 90.56 195 ILE A N 1
ATOM 1489 C CA . ILE A 1 195 ? 3.563 -3.160 -4.812 1.00 90.56 195 ILE A CA 1
ATOM 1490 C C . ILE A 1 195 ? 2.468 -4.225 -4.841 1.00 90.56 195 ILE A C 1
ATOM 1492 O O . ILE A 1 195 ? 1.460 -4.009 -5.499 1.00 90.56 195 ILE A O 1
ATOM 1496 N N . GLN A 1 196 ? 2.621 -5.350 -4.142 1.00 82.75 196 GLN A N 1
ATOM 1497 C CA . GLN A 1 196 ? 1.625 -6.421 -4.052 1.00 82.75 196 GLN A CA 1
ATOM 1498 C C . GLN A 1 196 ? 1.062 -6.799 -5.441 1.00 82.75 196 GLN A C 1
ATOM 1500 O O . GLN A 1 196 ? 1.810 -6.981 -6.396 1.00 82.75 196 GLN A O 1
ATOM 1505 N N . HIS A 1 197 ? -0.264 -6.862 -5.580 1.00 78.94 197 HIS A N 1
ATOM 1506 C CA . HIS A 1 197 ? -0.973 -7.199 -6.816 1.00 78.94 197 HIS A CA 1
ATOM 1507 C C . HIS A 1 197 ? -1.144 -6.007 -7.781 1.00 78.94 197 HIS A C 1
ATOM 1509 O O . HIS A 1 197 ? -1.942 -6.079 -8.709 1.00 78.94 197 HIS A O 1
ATOM 1515 N N . GLN A 1 198 ? -0.468 -4.869 -7.571 1.00 84.31 198 GLN A N 1
ATOM 1516 C CA . GLN A 1 198 ? -0.743 -3.652 -8.351 1.00 84.31 198 GLN A CA 1
ATOM 1517 C C . GLN A 1 198 ? -0.344 -3.752 -9.833 1.00 84.31 198 GLN A C 1
ATOM 1519 O O . GLN A 1 198 ? -0.853 -2.957 -10.626 1.00 84.31 198 GLN A O 1
ATOM 1524 N N . LEU A 1 199 ? 0.530 -4.698 -10.195 1.00 82.25 199 LEU A N 1
ATOM 1525 C CA . LEU A 1 199 ? 0.907 -4.999 -11.584 1.00 82.25 199 LEU A CA 1
ATOM 1526 C C . LEU A 1 199 ? -0.025 -6.019 -12.256 1.00 82.25 199 LEU A C 1
ATOM 1528 O O . LEU A 1 199 ? -0.030 -6.119 -13.482 1.00 82.25 199 LEU A O 1
ATOM 1532 N N . GLU A 1 200 ? -0.816 -6.754 -11.475 1.00 79.00 200 GLU A N 1
ATOM 1533 C CA . GLU A 1 200 ? -1.767 -7.744 -11.985 1.00 79.00 200 GLU A CA 1
ATOM 1534 C C . GLU A 1 200 ? -2.991 -7.063 -12.619 1.00 79.00 200 GLU A C 1
ATOM 1536 O O . GLU A 1 200 ? -3.297 -5.915 -12.275 1.00 79.00 200 GLU A O 1
ATOM 1541 N N . PRO A 1 201 ? -3.740 -7.741 -13.511 1.00 71.12 201 PRO A N 1
ATOM 1542 C CA . PRO A 1 201 ? -4.971 -7.198 -14.080 1.00 71.12 201 PRO A CA 1
ATOM 1543 C C . PRO A 1 201 ? -5.939 -6.666 -13.009 1.00 71.12 201 PRO A C 1
ATOM 1545 O O . PRO A 1 201 ? -6.266 -7.341 -12.033 1.00 71.12 201 PRO A O 1
ATOM 1548 N N . GLY A 1 202 ? -6.406 -5.427 -13.190 1.00 68.56 202 GLY A N 1
ATOM 1549 C CA . GLY A 1 202 ? -7.228 -4.701 -12.209 1.00 68.56 202 GLY A CA 1
ATOM 1550 C C . GLY A 1 202 ? -6.430 -3.929 -11.147 1.00 68.56 202 GLY A C 1
ATOM 1551 O O . GLY A 1 202 ? -7.002 -3.102 -10.435 1.00 68.56 202 GLY A O 1
ATOM 1552 N N . GLY A 1 203 ? -5.116 -4.142 -11.065 1.00 73.12 203 GLY A N 1
ATOM 1553 C CA . GLY A 1 203 ? -4.188 -3.328 -10.291 1.00 73.12 203 GLY A CA 1
ATOM 1554 C C . GLY A 1 203 ? -3.978 -1.942 -10.910 1.00 73.12 203 GLY A C 1
ATOM 1555 O O . GLY A 1 203 ? -4.083 -1.746 -12.122 1.00 73.12 203 GLY A O 1
ATOM 1556 N N . ARG A 1 204 ? -3.668 -0.944 -10.073 1.00 85.62 204 ARG A N 1
ATOM 1557 C CA . ARG A 1 204 ? -3.587 0.466 -10.510 1.00 85.62 204 ARG A CA 1
ATOM 1558 C C . ARG A 1 204 ? -2.387 0.764 -11.408 1.00 85.62 204 ARG A C 1
ATOM 1560 O O . ARG A 1 204 ? -2.389 1.788 -12.083 1.00 85.62 204 ARG A O 1
ATOM 1567 N N . LEU A 1 205 ? -1.369 -0.093 -11.391 1.00 88.56 205 LEU A N 1
ATOM 1568 C CA . LEU A 1 205 ? -0.156 0.061 -12.194 1.00 88.56 205 LEU A CA 1
ATOM 1569 C C . LEU A 1 205 ? -0.166 -0.807 -13.451 1.00 88.56 205 LEU A C 1
ATOM 1571 O O . LEU A 1 205 ? 0.697 -0.613 -14.296 1.00 88.56 205 LEU A O 1
ATOM 1575 N N . HIS A 1 206 ? -1.140 -1.709 -13.598 1.00 83.38 206 HIS A N 1
ATOM 1576 C CA . HIS A 1 206 ? -1.181 -2.677 -14.690 1.00 83.38 206 HIS A CA 1
ATOM 1577 C C . HIS A 1 206 ? -1.103 -2.016 -16.072 1.00 83.38 206 HIS A C 1
ATOM 1579 O O . HIS A 1 206 ? -0.232 -2.341 -16.868 1.00 83.38 206 HIS A O 1
ATOM 1585 N N . ALA A 1 207 ? -1.960 -1.028 -16.352 1.00 78.69 207 ALA A N 1
ATOM 1586 C CA . ALA A 1 207 ? -1.951 -0.347 -17.649 1.00 78.69 207 ALA A CA 1
ATOM 1587 C C . ALA A 1 207 ? -0.584 0.293 -17.956 1.00 78.69 207 ALA A C 1
ATOM 1589 O O . ALA A 1 207 ? -0.065 0.150 -19.059 1.00 78.69 207 ALA A O 1
ATOM 1590 N N . LEU A 1 208 ? 0.029 0.926 -16.952 1.00 83.62 208 LEU A N 1
ATOM 1591 C CA . LEU A 1 208 ? 1.317 1.600 -17.098 1.00 83.62 208 LEU A CA 1
ATOM 1592 C C . LEU A 1 208 ? 2.485 0.609 -17.232 1.00 83.62 208 LEU A C 1
ATOM 1594 O O . LEU A 1 208 ? 3.409 0.844 -18.006 1.00 83.62 208 LEU A O 1
ATOM 1598 N N . SER A 1 209 ? 2.444 -0.532 -16.538 1.00 84.38 209 SER A N 1
ATOM 1599 C CA . SER A 1 209 ? 3.440 -1.591 -16.733 1.00 84.38 209 SER A CA 1
ATOM 1600 C C . SER A 1 209 ? 3.318 -2.243 -18.110 1.00 84.38 209 SER A C 1
ATOM 1602 O O . SER A 1 209 ? 4.321 -2.662 -18.677 1.00 84.38 209 SER A O 1
ATOM 1604 N N . MET A 1 210 ? 2.109 -2.302 -18.676 1.00 79.44 210 MET A N 1
ATOM 1605 C CA . MET A 1 210 ? 1.887 -2.802 -20.035 1.00 79.44 210 MET A CA 1
ATOM 1606 C C . MET A 1 210 ? 2.294 -1.797 -21.123 1.00 79.44 210 MET A C 1
ATOM 1608 O O . MET A 1 210 ? 2.608 -2.233 -22.231 1.00 79.44 210 MET A O 1
ATOM 1612 N N . GLU A 1 211 ? 2.316 -0.494 -20.828 1.00 78.50 211 GLU A N 1
ATOM 1613 C CA . GLU A 1 211 ? 2.880 0.550 -21.699 1.00 78.50 211 GLU A CA 1
ATOM 1614 C C . GLU A 1 211 ? 4.416 0.459 -21.758 1.00 78.50 211 GLU A C 1
ATOM 1616 O O . GLU A 1 211 ? 5.026 0.629 -22.814 1.00 78.50 211 GLU A O 1
ATOM 1621 N N . HIS A 1 212 ? 5.050 0.099 -20.640 1.00 80.00 212 HIS A N 1
ATOM 1622 C CA . HIS A 1 212 ? 6.501 -0.019 -20.523 1.00 80.00 212 HIS A CA 1
ATOM 1623 C C . HIS A 1 212 ? 6.936 -1.483 -20.374 1.00 80.00 212 HIS A C 1
ATOM 1625 O O . HIS A 1 212 ? 7.191 -1.957 -19.270 1.00 80.00 212 HIS A O 1
ATOM 1631 N N . ARG A 1 213 ? 7.063 -2.206 -21.496 1.00 73.19 213 ARG A N 1
ATOM 1632 C CA . ARG A 1 213 ? 7.388 -3.652 -21.496 1.00 73.19 213 ARG A CA 1
ATOM 1633 C C . ARG A 1 213 ? 8.878 -3.993 -21.605 1.00 73.19 213 ARG A C 1
ATOM 1635 O O . ARG A 1 213 ? 9.253 -5.140 -21.394 1.00 73.19 213 ARG A O 1
ATOM 1642 N N . GLY A 1 214 ? 9.721 -3.030 -21.977 1.00 75.69 214 GLY A N 1
ATOM 1643 C CA . GLY A 1 214 ? 11.158 -3.256 -22.157 1.00 75.69 214 GLY A CA 1
ATOM 1644 C C . GLY A 1 214 ? 11.927 -3.313 -20.836 1.00 75.69 214 GLY A C 1
ATOM 1645 O O . GLY A 1 214 ? 11.504 -2.731 -19.844 1.00 75.69 214 GLY A O 1
ATOM 1646 N N . ASP A 1 215 ? 13.108 -3.934 -20.835 1.00 85.00 215 ASP A N 1
ATOM 1647 C CA . ASP A 1 215 ? 14.035 -3.937 -19.685 1.00 85.00 215 ASP A CA 1
ATOM 1648 C C . ASP A 1 215 ? 14.499 -2.523 -19.288 1.00 85.00 215 ASP A C 1
ATOM 1650 O O . ASP A 1 215 ? 14.897 -2.256 -18.149 1.00 85.00 215 ASP A O 1
ATOM 1654 N N . ARG A 1 216 ? 14.450 -1.595 -20.246 1.00 90.38 216 ARG A N 1
ATOM 1655 C CA . ARG A 1 216 ? 14.731 -0.178 -20.048 1.00 90.38 216 ARG A CA 1
ATOM 1656 C C . ARG A 1 216 ? 13.520 0.662 -20.414 1.00 90.38 216 ARG A C 1
ATOM 1658 O O . ARG A 1 216 ? 12.734 0.285 -21.279 1.00 90.38 216 ARG A O 1
ATOM 1665 N N . ILE A 1 217 ? 13.404 1.802 -19.749 1.00 91.19 217 ILE A N 1
ATOM 1666 C CA . ILE A 1 217 ? 12.349 2.788 -19.952 1.00 91.19 217 ILE A CA 1
ATOM 1667 C C . ILE A 1 217 ? 12.974 4.131 -20.336 1.00 91.19 217 ILE A C 1
ATOM 1669 O O . ILE A 1 217 ? 13.946 4.586 -19.724 1.00 91.19 217 ILE A O 1
ATOM 1673 N N . GLU A 1 218 ? 12.416 4.755 -21.368 1.00 92.06 218 GLU A N 1
ATOM 1674 C CA . GLU A 1 218 ? 12.712 6.136 -21.735 1.00 92.06 218 GLU A CA 1
ATOM 1675 C C . GLU A 1 218 ? 11.757 7.054 -20.977 1.00 92.06 218 GLU A C 1
ATOM 1677 O O . GLU A 1 218 ? 10.541 6.884 -21.040 1.00 92.06 218 GLU A O 1
ATOM 1682 N N . ILE A 1 219 ? 12.306 8.006 -20.222 1.00 92.31 219 ILE A N 1
ATOM 1683 C CA . ILE A 1 219 ? 11.518 8.942 -19.420 1.00 92.31 219 ILE A CA 1
ATOM 1684 C C . ILE A 1 219 ? 11.987 10.361 -19.731 1.00 92.31 219 ILE A C 1
ATOM 1686 O O . ILE A 1 219 ? 13.186 10.642 -19.735 1.00 92.31 219 ILE A O 1
ATOM 1690 N N . ALA A 1 220 ? 11.038 11.265 -19.973 1.00 88.62 220 ALA A N 1
ATOM 1691 C CA . ALA A 1 220 ? 11.333 12.671 -20.217 1.00 88.62 220 ALA A CA 1
ATOM 1692 C C . ALA A 1 220 ? 12.139 13.284 -19.056 1.00 88.62 220 ALA A C 1
ATOM 1694 O O . ALA A 1 220 ? 11.799 13.112 -17.885 1.00 88.62 220 ALA A O 1
ATOM 1695 N N . GLY A 1 221 ? 13.205 14.015 -19.392 1.00 86.00 221 GLY A N 1
ATOM 1696 C CA . GLY A 1 221 ? 14.128 14.615 -18.422 1.00 86.00 221 GLY A CA 1
ATOM 1697 C C . GLY A 1 221 ? 15.314 13.727 -18.026 1.00 86.00 221 GLY A C 1
ATOM 1698 O O . GLY A 1 221 ? 16.231 14.216 -17.373 1.00 86.00 221 GLY A O 1
ATOM 1699 N N . GLU A 1 222 ? 15.350 12.457 -18.441 1.00 92.81 222 GLU A N 1
ATOM 1700 C CA . GLU A 1 222 ? 16.514 11.587 -18.247 1.00 92.81 222 GLU A CA 1
ATOM 1701 C C . GLU A 1 222 ? 17.455 11.618 -19.458 1.00 92.81 222 GLU A C 1
ATOM 1703 O O . GLU A 1 222 ? 17.025 11.625 -20.608 1.00 92.81 222 GLU A O 1
ATOM 1708 N N . VAL A 1 223 ? 18.766 11.610 -19.202 1.00 90.19 223 VAL A N 1
ATOM 1709 C CA . VAL A 1 223 ? 19.805 11.700 -20.252 1.00 90.19 223 VAL A CA 1
ATOM 1710 C C . VAL A 1 223 ? 19.960 10.385 -21.030 1.00 90.19 223 VAL A C 1
ATOM 1712 O O . VAL A 1 223 ? 20.490 10.365 -22.139 1.00 90.19 223 VAL A O 1
ATOM 1715 N N . ARG A 1 224 ? 19.520 9.266 -20.447 1.00 93.19 224 ARG A N 1
ATOM 1716 C CA . ARG A 1 224 ? 19.587 7.928 -21.046 1.00 93.19 224 ARG A CA 1
ATOM 1717 C C . ARG A 1 224 ? 18.409 7.066 -20.592 1.00 93.19 224 ARG A C 1
ATOM 1719 O O . ARG A 1 224 ? 17.876 7.321 -19.510 1.00 93.19 224 ARG A O 1
ATOM 1726 N N . PRO A 1 225 ? 18.079 5.988 -21.326 1.00 93.88 225 PRO A N 1
ATOM 1727 C CA . PRO A 1 225 ? 17.143 4.985 -20.839 1.00 93.88 225 PRO A CA 1
ATOM 1728 C C . PRO A 1 225 ? 17.604 4.394 -19.496 1.00 93.88 225 PRO A C 1
ATOM 1730 O O . PRO A 1 225 ? 18.754 3.949 -19.341 1.00 93.88 225 PRO A O 1
ATOM 1733 N N . LEU A 1 226 ? 16.698 4.379 -18.523 1.00 95.62 226 LEU A N 1
ATOM 1734 C CA . LEU A 1 226 ? 16.922 3.825 -17.187 1.00 95.62 226 LEU A CA 1
ATOM 1735 C C . LEU A 1 226 ? 16.391 2.395 -17.110 1.00 95.62 226 LEU A C 1
ATOM 1737 O O . LEU A 1 226 ? 15.644 1.961 -17.983 1.00 95.62 226 LEU A O 1
ATOM 1741 N N . VAL A 1 227 ? 16.774 1.648 -16.076 1.00 94.62 227 VAL A N 1
ATOM 1742 C CA . VAL A 1 227 ? 16.145 0.351 -15.783 1.00 94.62 227 VAL A CA 1
ATOM 1743 C C . VAL A 1 227 ? 14.647 0.545 -15.570 1.00 94.62 227 VAL A C 1
ATOM 1745 O O . VAL A 1 227 ? 14.229 1.412 -14.803 1.00 94.62 227 VAL A O 1
ATOM 1748 N N . ASN A 1 228 ? 13.841 -0.271 -16.247 1.00 94.06 228 ASN A N 1
ATOM 1749 C CA . ASN A 1 228 ? 12.398 -0.252 -16.081 1.00 94.06 228 ASN A CA 1
ATOM 1750 C C . ASN A 1 228 ? 12.014 -0.912 -14.741 1.00 94.06 228 ASN A C 1
ATOM 1752 O O . ASN A 1 228 ? 12.221 -2.120 -14.574 1.00 94.06 228 ASN A O 1
ATOM 1756 N N . PRO A 1 229 ? 11.439 -0.159 -13.784 1.00 96.25 229 PRO A N 1
ATOM 1757 C CA . PRO A 1 229 ? 11.103 -0.702 -12.473 1.00 96.25 229 PRO A CA 1
ATOM 1758 C C . PRO A 1 229 ? 9.967 -1.738 -12.536 1.00 96.25 229 PRO A C 1
ATOM 1760 O O . PRO A 1 229 ? 9.962 -2.663 -11.725 1.00 96.25 229 PRO A O 1
ATOM 1763 N N . PHE A 1 230 ? 9.060 -1.649 -13.519 1.00 94.69 230 PHE A N 1
ATOM 1764 C CA . PHE A 1 230 ? 8.002 -2.644 -13.726 1.00 94.69 230 PHE A CA 1
ATOM 1765 C C . PHE A 1 230 ? 8.570 -3.965 -14.234 1.00 94.69 230 PHE A C 1
ATOM 1767 O O . PHE A 1 230 ? 8.216 -5.021 -13.719 1.00 94.69 230 PHE A O 1
ATOM 1774 N N . ALA A 1 231 ? 9.494 -3.903 -15.198 1.00 89.25 231 ALA A N 1
ATOM 1775 C CA . ALA A 1 231 ? 10.181 -5.081 -15.716 1.00 89.25 231 ALA A CA 1
ATOM 1776 C C . ALA A 1 231 ? 10.970 -5.784 -14.600 1.00 89.25 231 ALA A C 1
ATOM 1778 O O . ALA A 1 231 ? 10.861 -6.996 -14.428 1.00 89.25 231 ALA A O 1
ATOM 1779 N N . LEU A 1 232 ? 11.700 -5.015 -13.783 1.00 91.19 232 LEU A N 1
ATOM 1780 C CA . LEU A 1 232 ? 12.458 -5.550 -12.651 1.00 91.19 232 LEU A CA 1
ATOM 1781 C C . LEU A 1 232 ? 11.548 -6.209 -11.599 1.00 91.19 232 LEU A C 1
ATOM 1783 O O . LEU A 1 232 ? 11.865 -7.294 -11.109 1.00 91.19 232 LEU A O 1
ATOM 1787 N N . ALA A 1 233 ? 10.414 -5.581 -11.271 1.00 92.25 233 ALA A N 1
ATOM 1788 C CA . ALA A 1 233 ? 9.420 -6.143 -10.357 1.00 92.25 233 ALA A CA 1
ATOM 1789 C C . ALA A 1 233 ? 8.707 -7.377 -10.935 1.00 92.25 233 ALA A C 1
ATOM 1791 O O . ALA A 1 233 ? 8.379 -8.293 -10.190 1.00 92.25 233 ALA A O 1
ATOM 1792 N N . GLY A 1 234 ? 8.521 -7.427 -12.256 1.00 85.75 234 GLY A N 1
ATOM 1793 C CA . GLY A 1 234 ? 7.972 -8.569 -12.990 1.00 85.75 234 GLY A CA 1
ATOM 1794 C C . GLY A 1 234 ? 8.966 -9.711 -13.233 1.00 85.75 234 GLY A C 1
ATOM 1795 O O . GLY A 1 234 ? 8.634 -10.664 -13.932 1.00 85.75 234 GLY A O 1
ATOM 1796 N N . GLY A 1 235 ? 10.186 -9.631 -12.690 1.00 81.25 235 GLY A N 1
ATOM 1797 C CA . GLY A 1 235 ? 11.194 -10.692 -12.790 1.00 81.25 235 GLY A CA 1
ATOM 1798 C C . GLY A 1 235 ? 12.180 -10.563 -13.953 1.00 81.25 235 GLY A C 1
ATOM 1799 O O . GLY A 1 235 ? 13.131 -11.339 -14.007 1.00 81.25 235 GLY A O 1
ATOM 1800 N N . ALA A 1 236 ? 12.023 -9.583 -14.845 1.00 80.88 236 ALA A N 1
ATOM 1801 C CA . ALA A 1 236 ? 12.922 -9.370 -15.981 1.00 80.88 236 ALA A CA 1
ATOM 1802 C C . ALA A 1 236 ? 14.294 -8.791 -15.568 1.00 80.88 236 ALA A C 1
ATOM 1804 O O . ALA A 1 236 ? 14.542 -8.476 -14.398 1.00 80.88 236 ALA A O 1
ATOM 1805 N N . LEU A 1 237 ? 15.218 -8.685 -16.534 1.00 77.31 237 LEU A N 1
ATOM 1806 C CA . LEU A 1 237 ? 16.675 -8.568 -16.349 1.00 77.31 237 LEU A CA 1
ATOM 1807 C C . LEU A 1 237 ? 17.252 -9.692 -15.467 1.00 77.31 237 LEU A C 1
ATOM 1809 O O . LEU A 1 237 ? 17.807 -10.681 -15.947 1.00 77.31 237 LEU A O 1
ATOM 1813 N N . PHE A 1 238 ? 17.138 -9.516 -14.156 1.00 78.69 238 PHE A N 1
ATOM 1814 C CA . PHE A 1 238 ? 17.574 -10.445 -13.117 1.00 78.69 238 PHE A CA 1
ATOM 1815 C C . PHE A 1 238 ? 16.637 -10.428 -11.906 1.00 78.69 238 PHE A C 1
ATOM 1817 O O . PHE A 1 238 ? 17.021 -10.914 -10.840 1.00 78.69 238 PHE A O 1
ATOM 1824 N N . GLY A 1 239 ? 15.448 -9.830 -12.035 1.00 79.19 239 GLY A N 1
ATOM 1825 C CA . GLY A 1 239 ? 14.479 -9.693 -10.954 1.00 79.19 239 GLY A CA 1
ATOM 1826 C C . GLY A 1 239 ? 14.192 -11.028 -10.267 1.00 79.19 239 GLY A C 1
ATOM 1827 O O . GLY A 1 239 ? 14.191 -11.089 -9.042 1.00 79.19 239 GLY A O 1
ATOM 1828 N N . ASP A 1 240 ? 14.058 -12.095 -11.056 1.00 82.44 240 ASP A N 1
ATOM 1829 C CA . ASP A 1 240 ? 13.779 -13.480 -10.652 1.00 82.44 240 ASP A CA 1
ATOM 1830 C C . ASP A 1 240 ? 15.004 -14.270 -10.147 1.00 82.44 240 ASP A C 1
ATOM 1832 O O . ASP A 1 240 ? 14.872 -15.254 -9.424 1.00 82.44 240 ASP A O 1
ATOM 1836 N N . ARG A 1 241 ? 16.215 -13.866 -10.529 1.00 74.38 241 ARG A N 1
ATOM 1837 C CA . ARG A 1 241 ? 17.457 -14.613 -10.250 1.00 74.38 241 ARG A CA 1
ATOM 1838 C C . ARG A 1 241 ? 18.260 -14.017 -9.115 1.00 74.38 241 ARG A C 1
ATOM 1840 O O . ARG A 1 241 ? 19.016 -14.711 -8.434 1.00 74.38 241 ARG A O 1
ATOM 1847 N N . ARG A 1 242 ? 18.178 -12.699 -8.949 1.00 81.19 242 ARG A N 1
ATOM 1848 C CA . ARG A 1 242 ? 19.039 -11.977 -8.028 1.00 81.19 242 ARG A CA 1
ATOM 1849 C C . ARG A 1 242 ? 18.492 -12.072 -6.620 1.00 81.19 242 ARG A C 1
ATOM 1851 O O . ARG A 1 242 ? 17.420 -11.563 -6.328 1.00 81.19 242 ARG A O 1
ATOM 1858 N N . ILE A 1 243 ? 19.303 -12.636 -5.737 1.00 83.06 243 ILE A N 1
ATOM 1859 C CA . ILE A 1 243 ? 18.918 -12.849 -4.351 1.00 83.06 243 ILE A CA 1
ATOM 1860 C C . ILE A 1 243 ? 19.213 -11.624 -3.470 1.00 83.06 243 ILE A C 1
ATOM 1862 O O . ILE A 1 243 ? 20.310 -11.055 -3.490 1.00 83.06 243 ILE A O 1
ATOM 1866 N N . VAL A 1 244 ? 18.233 -11.269 -2.644 1.00 84.50 244 VAL A N 1
ATOM 1867 C CA . VAL A 1 244 ? 18.243 -10.243 -1.606 1.00 84.50 244 VAL A CA 1
ATOM 1868 C C . VAL A 1 244 ? 18.003 -10.926 -0.259 1.00 84.50 244 VAL A C 1
ATOM 1870 O O . VAL A 1 244 ? 16.917 -11.421 0.038 1.00 84.50 244 VAL A O 1
ATOM 1873 N N . ARG A 1 245 ? 19.024 -10.934 0.602 1.00 86.62 245 ARG A N 1
ATOM 1874 C CA . ARG A 1 245 ? 18.859 -11.342 2.007 1.00 86.62 245 ARG A CA 1
ATOM 1875 C C . ARG A 1 245 ? 18.190 -10.207 2.777 1.00 86.62 245 ARG A C 1
ATOM 1877 O O . ARG A 1 245 ? 18.882 -9.303 3.244 1.00 86.62 245 ARG A O 1
ATOM 1884 N N . GLY A 1 246 ? 16.861 -10.227 2.835 1.00 87.31 246 GLY A N 1
ATOM 1885 C CA . GLY A 1 246 ? 16.054 -9.156 3.418 1.00 87.31 246 GLY A CA 1
ATOM 1886 C C . GLY A 1 246 ? 16.361 -8.923 4.897 1.00 87.31 246 GLY A C 1
ATOM 1887 O O . GLY A 1 246 ? 16.410 -9.875 5.679 1.00 87.31 246 GLY A O 1
ATOM 1888 N N . LEU A 1 247 ? 16.562 -7.657 5.262 1.00 94.62 247 LEU A N 1
ATOM 1889 C CA . LEU A 1 247 ? 16.445 -7.172 6.631 1.00 94.62 247 LEU A CA 1
ATOM 1890 C C . LEU A 1 247 ? 14.953 -7.108 6.940 1.00 94.62 247 LEU A C 1
ATOM 1892 O O . LEU A 1 247 ? 14.230 -6.322 6.325 1.00 94.62 247 LEU A O 1
ATOM 1896 N N . VAL A 1 248 ? 14.499 -7.969 7.843 1.00 95.50 248 VAL A N 1
ATOM 1897 C CA . VAL A 1 248 ? 13.070 -8.161 8.105 1.00 95.50 248 VAL A CA 1
ATOM 1898 C C . VAL A 1 248 ? 12.735 -7.948 9.566 1.00 95.50 248 VAL A C 1
ATOM 1900 O O . VAL A 1 248 ? 13.567 -8.167 10.449 1.00 95.50 248 VAL A O 1
ATOM 1903 N N . GLY A 1 249 ? 11.494 -7.562 9.809 1.00 95.75 249 GLY A N 1
ATOM 1904 C CA . GLY A 1 249 ? 10.955 -7.381 11.141 1.00 95.75 249 GLY A CA 1
ATOM 1905 C C . GLY A 1 249 ? 9.482 -7.014 11.097 1.00 95.75 249 GLY A C 1
ATOM 1906 O O . GLY A 1 249 ? 8.835 -7.080 10.053 1.00 95.75 249 GLY A O 1
ATOM 1907 N N . ARG A 1 250 ? 8.969 -6.635 12.259 1.00 97.31 250 ARG A N 1
ATOM 1908 C CA . ARG A 1 250 ? 7.633 -6.088 12.437 1.00 97.31 250 ARG A CA 1
ATOM 1909 C C . ARG A 1 250 ? 7.573 -4.746 11.731 1.00 97.31 250 ARG A C 1
ATOM 1911 O O . ARG A 1 250 ? 8.358 -3.850 12.038 1.00 97.31 250 ARG A O 1
ATOM 1918 N N . THR A 1 251 ? 6.657 -4.625 10.787 1.00 96.81 251 THR A N 1
ATOM 1919 C CA . THR A 1 251 ? 6.457 -3.401 10.010 1.00 96.81 251 THR A CA 1
ATOM 1920 C C . THR A 1 251 ? 4.996 -3.011 10.047 1.00 96.81 251 THR A C 1
ATOM 1922 O O . THR A 1 251 ? 4.116 -3.871 10.053 1.00 96.81 251 THR A O 1
ATOM 1925 N N . HIS A 1 252 ? 4.746 -1.710 10.042 1.00 97.06 252 HIS A N 1
ATOM 1926 C CA . HIS A 1 252 ? 3.414 -1.143 9.920 1.00 97.06 252 HIS A CA 1
ATOM 1927 C C . HIS A 1 252 ? 2.831 -1.388 8.521 1.00 97.06 252 HIS A C 1
ATOM 1929 O O . HIS A 1 252 ? 1.625 -1.576 8.377 1.00 97.06 252 HIS A O 1
ATOM 1935 N N . GLY A 1 253 ? 3.668 -1.339 7.480 1.00 92.81 253 GLY A N 1
ATOM 1936 C CA . GLY A 1 253 ? 3.273 -1.586 6.090 1.00 92.81 253 GLY A CA 1
ATOM 1937 C C . GLY A 1 253 ? 2.634 -0.397 5.368 1.00 92.81 253 GLY A C 1
ATOM 1938 O O . GLY A 1 253 ? 2.620 -0.380 4.139 1.00 92.81 253 GLY A O 1
ATOM 1939 N N . ASP A 1 254 ? 2.179 0.618 6.105 1.00 93.25 254 ASP A N 1
ATOM 1940 C CA . ASP A 1 254 ? 1.638 1.883 5.581 1.00 93.25 254 ASP A CA 1
ATOM 1941 C C . ASP A 1 254 ? 1.977 3.051 6.517 1.00 93.25 254 ASP A C 1
ATOM 1943 O O . ASP A 1 254 ? 1.142 3.898 6.833 1.00 93.25 254 ASP A O 1
ATOM 1947 N N . LEU A 1 255 ? 3.219 3.079 7.019 1.00 96.81 255 LEU A N 1
ATOM 1948 C CA . LEU A 1 255 ? 3.666 4.154 7.902 1.00 96.81 255 LEU A CA 1
ATOM 1949 C C . LEU A 1 255 ? 3.670 5.482 7.137 1.00 96.81 255 LEU A C 1
ATOM 1951 O O . LEU A 1 255 ? 4.446 5.676 6.198 1.00 96.81 255 LEU A O 1
ATOM 1955 N N . HIS A 1 256 ? 2.805 6.404 7.538 1.00 95.62 256 HIS A N 1
ATOM 1956 C CA . HIS A 1 256 ? 2.701 7.732 6.951 1.00 95.62 256 HIS A CA 1
ATOM 1957 C C . HIS A 1 256 ? 2.216 8.757 7.974 1.00 95.62 256 HIS A C 1
ATOM 1959 O O . HIS A 1 256 ? 1.731 8.392 9.039 1.00 95.62 256 HIS A O 1
ATOM 1965 N N . THR A 1 257 ? 2.294 10.049 7.650 1.00 95.12 257 THR A N 1
ATOM 1966 C CA . THR A 1 257 ? 2.032 11.127 8.619 1.00 95.12 257 THR A CA 1
ATOM 1967 C C . THR A 1 257 ? 0.595 11.176 9.151 1.00 95.12 257 THR A C 1
ATOM 1969 O O . THR A 1 257 ? 0.371 11.733 10.215 1.00 95.12 257 THR A O 1
ATOM 1972 N N . ASP A 1 258 ? -0.375 10.577 8.453 1.00 92.94 258 ASP A N 1
ATOM 1973 C CA . ASP A 1 258 ? -1.753 10.439 8.959 1.00 92.94 258 ASP A CA 1
ATOM 1974 C C . ASP A 1 258 ? -1.952 9.207 9.876 1.00 92.94 258 ASP A C 1
ATOM 1976 O O . ASP A 1 258 ? -2.993 9.101 10.509 1.00 92.94 258 ASP A O 1
ATOM 1980 N N . ASN A 1 259 ? -0.964 8.302 9.976 1.00 95.19 259 ASN A N 1
ATOM 1981 C CA . ASN A 1 259 ? -1.002 7.084 10.811 1.00 95.19 259 ASN A CA 1
ATOM 1982 C C . ASN A 1 259 ? -0.097 7.192 12.053 1.00 95.19 259 ASN A C 1
ATOM 1984 O O . ASN A 1 259 ? 0.147 6.210 12.753 1.00 95.19 259 ASN A O 1
ATOM 1988 N N . VAL A 1 260 ? 0.422 8.392 12.316 1.00 96.56 260 VAL A N 1
ATOM 1989 C CA . VAL A 1 260 ? 1.262 8.695 13.473 1.00 96.56 260 VAL A CA 1
ATOM 1990 C C . VAL A 1 260 ? 0.620 9.851 14.218 1.00 96.56 260 VAL A C 1
ATOM 1992 O O . VAL A 1 260 ? 0.550 10.960 13.689 1.00 96.56 260 VAL A O 1
ATOM 1995 N N . LEU A 1 261 ? 0.166 9.575 15.435 1.00 95.19 261 LEU A N 1
ATOM 1996 C CA . LEU A 1 261 ? -0.286 10.577 16.392 1.00 95.19 261 LEU A CA 1
ATOM 1997 C C . LEU A 1 261 ? 0.867 10.943 17.319 1.00 95.19 261 LEU A C 1
ATOM 1999 O O . LEU A 1 261 ? 1.649 10.076 17.702 1.00 95.19 261 LEU A O 1
ATOM 2003 N N . VAL A 1 262 ? 0.968 12.211 17.689 1.00 95.12 262 VAL A N 1
ATOM 2004 C CA . VAL A 1 262 ? 2.006 12.733 18.583 1.00 95.12 262 VAL A CA 1
ATOM 2005 C C . VAL A 1 262 ? 1.333 13.596 19.632 1.00 95.12 262 VAL A C 1
ATOM 2007 O O . VAL A 1 262 ? 0.454 14.389 19.296 1.00 95.12 262 VAL A O 1
ATOM 2010 N N . ARG A 1 263 ? 1.732 13.459 20.897 1.00 93.69 263 ARG A N 1
ATOM 2011 C CA . ARG A 1 263 ? 1.259 14.352 21.957 1.00 93.69 263 ARG A CA 1
ATOM 2012 C C . ARG A 1 263 ? 1.745 15.778 21.690 1.00 93.69 263 ARG A C 1
ATOM 2014 O O . ARG A 1 263 ? 2.943 16.007 21.544 1.00 93.69 263 ARG A O 1
ATOM 2021 N N . VAL A 1 264 ? 0.813 16.727 21.634 1.00 92.56 264 VAL A N 1
ATOM 2022 C CA . VAL A 1 264 ? 1.075 18.160 21.402 1.00 92.56 264 VAL A CA 1
ATOM 2023 C C . VAL A 1 264 ? 0.673 19.045 22.580 1.00 92.56 264 VAL A C 1
ATOM 2025 O O . VAL A 1 264 ? 1.106 20.194 22.656 1.00 92.56 264 VAL A O 1
ATOM 2028 N N . HIS A 1 265 ? -0.104 18.510 23.527 1.00 89.19 265 HIS A N 1
ATOM 2029 C CA . HIS A 1 265 ? -0.494 19.213 24.747 1.00 89.19 265 HIS A CA 1
ATOM 2030 C C . HIS A 1 265 ? -0.001 18.488 26.015 1.00 89.19 265 HIS A C 1
ATOM 2032 O O . HIS A 1 265 ? -0.111 17.261 26.104 1.00 89.19 265 HIS A O 1
ATOM 2038 N N . PRO A 1 266 ? 0.534 19.229 27.015 1.00 87.94 266 PRO A N 1
ATOM 2039 C CA . PRO A 1 266 ? 0.707 20.693 27.050 1.00 87.94 266 PRO A CA 1
ATOM 2040 C C . PRO A 1 266 ? 1.851 21.220 26.162 1.00 87.94 266 PRO A C 1
ATOM 2042 O O . PRO A 1 266 ? 1.939 22.425 25.947 1.00 87.94 266 PRO A O 1
ATOM 2045 N N . ALA A 1 267 ? 2.710 20.336 25.655 1.00 88.69 267 ALA A N 1
ATOM 2046 C CA . ALA A 1 267 ? 3.764 20.647 24.697 1.00 88.69 267 ALA A CA 1
ATOM 2047 C C . ALA A 1 267 ? 3.976 19.458 23.751 1.00 88.69 267 ALA A C 1
ATOM 2049 O O . ALA A 1 267 ? 3.560 18.338 24.058 1.00 88.69 267 ALA A O 1
ATOM 2050 N N . VAL A 1 268 ? 4.643 19.710 22.624 1.00 91.56 268 VAL A N 1
ATOM 2051 C CA . VAL A 1 268 ? 5.035 18.670 21.669 1.00 91.56 268 VAL A CA 1
ATOM 2052 C C . VAL A 1 268 ? 6.044 17.722 22.317 1.00 91.56 268 VAL A C 1
ATOM 2054 O O . VAL A 1 268 ? 7.113 18.151 22.747 1.00 91.56 268 VAL A O 1
ATOM 2057 N N . ASP A 1 269 ? 5.707 16.435 22.365 1.00 93.38 269 ASP A N 1
ATOM 2058 C CA . ASP A 1 269 ? 6.571 15.367 22.866 1.00 93.38 269 ASP A CA 1
ATOM 2059 C C . ASP A 1 269 ? 6.759 14.299 21.783 1.00 93.38 269 ASP A C 1
ATOM 2061 O O . ASP A 1 269 ? 5.891 13.463 21.528 1.00 93.38 269 ASP A O 1
ATOM 2065 N N . ALA A 1 270 ? 7.935 14.323 21.151 1.00 93.00 270 ALA A N 1
ATOM 2066 C CA . ALA A 1 270 ? 8.314 13.389 20.098 1.00 93.00 270 ALA A CA 1
ATOM 2067 C C . ALA A 1 270 ? 8.345 11.922 20.557 1.00 93.00 270 ALA A C 1
ATOM 2069 O O . ALA A 1 270 ? 8.173 11.025 19.729 1.00 93.00 270 ALA A O 1
ATOM 2070 N N . ALA A 1 271 ? 8.608 11.662 21.842 1.00 94.94 271 ALA A N 1
ATOM 2071 C CA . ALA A 1 271 ? 8.666 10.310 22.382 1.00 94.94 271 ALA A CA 1
ATOM 2072 C C . ALA A 1 271 ? 7.262 9.752 22.645 1.00 94.94 271 ALA A C 1
ATOM 2074 O O . ALA A 1 271 ? 7.055 8.552 22.491 1.00 94.94 271 ALA A O 1
ATOM 2075 N N . ALA A 1 272 ? 6.288 10.603 22.966 1.00 94.75 272 ALA A N 1
ATOM 2076 C CA . ALA A 1 272 ? 4.889 10.224 23.156 1.00 94.75 272 ALA A CA 1
ATOM 2077 C C . ALA A 1 272 ? 4.125 10.146 21.818 1.00 94.75 272 ALA A C 1
ATOM 2079 O O . ALA A 1 272 ? 3.155 10.875 21.587 1.00 94.75 272 ALA A O 1
ATOM 2080 N N . PHE A 1 273 ? 4.578 9.260 20.925 1.00 96.69 273 PHE A N 1
ATOM 2081 C CA . PHE A 1 273 ? 3.899 8.966 19.661 1.00 96.69 273 PHE A CA 1
ATOM 2082 C C . PHE A 1 273 ? 3.089 7.666 19.728 1.00 96.69 273 PHE A C 1
ATOM 2084 O O . PHE A 1 273 ? 3.468 6.722 20.422 1.00 96.69 273 PHE A O 1
ATOM 2091 N N . HIS A 1 274 ? 2.022 7.589 18.933 1.00 96.75 274 HIS A N 1
ATOM 2092 C CA . HIS A 1 274 ? 1.194 6.398 18.758 1.00 96.75 274 HIS A CA 1
ATOM 2093 C C . HIS A 1 274 ? 1.013 6.065 17.275 1.00 96.75 274 HIS A C 1
ATOM 2095 O O . HIS A 1 274 ? 0.742 6.940 16.451 1.00 96.75 274 HIS A O 1
ATOM 2101 N N . LEU A 1 275 ? 1.138 4.783 16.944 1.00 96.62 275 LEU A N 1
ATOM 2102 C CA . LEU A 1 275 ? 0.851 4.214 15.636 1.00 96.62 275 LEU A CA 1
ATOM 2103 C C . LEU A 1 275 ? -0.605 3.735 15.600 1.00 96.62 275 LEU A C 1
ATOM 2105 O O . LEU A 1 275 ? -1.067 3.002 16.486 1.00 96.62 275 LEU A O 1
ATOM 2109 N N . ILE A 1 276 ? -1.318 4.155 14.559 1.00 92.75 276 ILE A N 1
ATOM 2110 C CA . ILE A 1 276 ? -2.719 3.808 14.298 1.00 92.75 276 ILE A CA 1
ATOM 2111 C C . ILE A 1 276 ? -2.839 3.136 12.924 1.00 92.75 276 ILE A C 1
ATOM 2113 O O . ILE A 1 276 ? -1.952 3.263 12.093 1.00 92.75 276 ILE A O 1
ATOM 2117 N N . ASP A 1 277 ? -3.951 2.447 12.669 1.00 89.75 277 ASP A N 1
ATOM 2118 C CA . ASP A 1 277 ? -4.227 1.760 11.392 1.00 89.75 277 ASP A CA 1
ATOM 2119 C C . ASP A 1 277 ? -3.189 0.684 10.996 1.00 89.75 277 ASP A C 1
ATOM 2121 O O . ASP A 1 277 ? -2.509 0.738 9.972 1.00 89.75 277 ASP A O 1
ATOM 2125 N N . LEU A 1 278 ? -3.103 -0.373 11.806 1.00 91.69 278 LEU A N 1
ATOM 2126 C CA . LEU A 1 278 ? -2.194 -1.510 11.598 1.00 91.69 278 LEU A CA 1
ATOM 2127 C C . LEU A 1 278 ? -2.759 -2.571 10.627 1.00 91.69 278 LEU A C 1
ATOM 2129 O O . LEU A 1 278 ? -2.421 -3.753 10.708 1.00 91.69 278 LEU A O 1
ATOM 2133 N N . ALA A 1 279 ? -3.612 -2.165 9.681 1.00 86.38 279 ALA A N 1
ATOM 2134 C CA . ALA A 1 279 ? -4.265 -3.060 8.722 1.00 86.38 279 ALA A CA 1
ATOM 2135 C C . ALA A 1 279 ? -3.297 -3.760 7.755 1.00 86.38 279 ALA A C 1
ATOM 2137 O O . ALA A 1 279 ? -3.616 -4.811 7.190 1.00 86.38 279 ALA A O 1
ATOM 2138 N N . LEU A 1 280 ? -2.119 -3.173 7.546 1.00 90.25 280 LEU A N 1
ATOM 2139 C CA . LEU A 1 280 ? -1.063 -3.684 6.670 1.00 90.25 280 LEU A CA 1
ATOM 2140 C C . LEU A 1 280 ? 0.149 -4.209 7.451 1.00 90.25 280 LEU A C 1
ATOM 2142 O O . LEU A 1 280 ? 1.218 -4.393 6.870 1.00 90.25 280 LEU A O 1
ATOM 2146 N N . TYR A 1 281 ? -0.035 -4.489 8.747 1.00 94.75 281 TYR A N 1
ATOM 2147 C CA . TYR A 1 281 ? 0.999 -5.077 9.585 1.00 94.75 281 TYR A CA 1
ATOM 2148 C C . TYR A 1 281 ? 1.554 -6.375 8.989 1.00 94.75 281 TYR A C 1
ATOM 2150 O O . TYR A 1 281 ? 0.802 -7.276 8.605 1.00 94.75 281 TYR A O 1
ATOM 2158 N N . GLU A 1 282 ? 2.882 -6.482 8.985 1.00 93.31 282 GLU A N 1
ATOM 2159 C CA . GLU A 1 282 ? 3.599 -7.706 8.640 1.00 93.31 282 GLU A CA 1
ATOM 2160 C C . GLU A 1 282 ? 4.685 -8.009 9.684 1.00 93.31 282 GLU A C 1
ATOM 2162 O O . GLU A 1 282 ? 5.526 -7.142 9.948 1.00 93.31 282 GLU A O 1
ATOM 2167 N N . PRO A 1 283 ? 4.737 -9.241 10.226 1.00 93.25 283 PRO A N 1
ATOM 2168 C CA . PRO A 1 283 ? 5.712 -9.630 11.252 1.00 93.25 283 PRO A CA 1
ATOM 2169 C C . PRO A 1 283 ? 7.136 -9.845 10.706 1.00 93.25 283 PRO A C 1
ATOM 2171 O O . PRO A 1 283 ? 8.123 -9.800 11.449 1.00 93.25 283 PRO A O 1
ATOM 2174 N N . GLU A 1 284 ? 7.257 -10.078 9.395 1.00 92.62 284 GLU A N 1
ATOM 2175 C CA . GLU A 1 284 ? 8.526 -10.225 8.670 1.00 92.62 284 GLU A CA 1
ATOM 2176 C C . GLU A 1 284 ? 8.596 -9.328 7.421 1.00 92.62 284 GLU A C 1
ATOM 2178 O O . GLU A 1 284 ? 9.134 -9.729 6.386 1.00 92.62 284 GLU A O 1
ATOM 2183 N N . GLY A 1 285 ? 8.047 -8.116 7.505 1.00 94.12 285 GLY A N 1
ATOM 2184 C CA . GLY A 1 285 ? 8.098 -7.153 6.408 1.00 94.12 285 GLY A CA 1
ATOM 2185 C C . GLY A 1 285 ? 9.495 -6.535 6.218 1.00 94.12 285 GLY A C 1
ATOM 2186 O O . GLY A 1 285 ? 10.336 -6.596 7.125 1.00 94.12 285 GLY A O 1
ATOM 2187 N N . PRO A 1 286 ? 9.783 -5.922 5.053 1.00 95.75 286 PRO A N 1
ATOM 2188 C CA . PRO A 1 286 ? 11.062 -5.258 4.805 1.00 95.75 286 PRO A CA 1
ATOM 2189 C C . PRO A 1 286 ? 11.265 -4.044 5.718 1.00 95.75 286 PRO A C 1
ATOM 2191 O O . PRO A 1 286 ? 10.508 -3.078 5.651 1.00 95.75 286 PRO A O 1
ATOM 2194 N N . MET A 1 287 ? 12.341 -4.029 6.505 1.00 96.19 287 MET A N 1
ATOM 2195 C CA . MET A 1 287 ? 12.603 -2.950 7.477 1.00 96.19 287 MET A CA 1
ATOM 2196 C C . MET A 1 287 ? 12.868 -1.579 6.836 1.00 96.19 287 MET A C 1
ATOM 2198 O O . MET A 1 287 ? 12.770 -0.543 7.487 1.00 96.19 287 MET A O 1
ATOM 2202 N N . THR A 1 288 ? 13.192 -1.558 5.545 1.00 95.94 288 THR A N 1
ATOM 2203 C CA . THR A 1 288 ? 13.375 -0.339 4.750 1.00 95.94 288 THR A CA 1
ATOM 2204 C C . THR A 1 288 ? 12.066 0.232 4.198 1.00 95.94 288 THR A C 1
ATOM 2206 O O . THR A 1 288 ? 12.075 1.360 3.705 1.00 95.94 288 THR A O 1
ATOM 2209 N N . ARG A 1 289 ? 10.950 -0.510 4.275 1.00 96.19 289 ARG A N 1
ATOM 2210 C CA . ARG A 1 289 ? 9.653 -0.107 3.715 1.00 96.19 289 ARG A CA 1
ATOM 2211 C C . ARG A 1 289 ? 9.062 1.090 4.442 1.00 96.19 289 ARG A C 1
ATOM 2213 O O . ARG A 1 289 ? 8.807 2.104 3.802 1.00 96.19 289 ARG A O 1
ATOM 2220 N N . ASP A 1 290 ? 8.873 0.985 5.754 1.00 96.75 290 ASP A N 1
ATOM 2221 C CA . ASP A 1 290 ? 8.186 2.015 6.541 1.00 96.75 290 ASP A CA 1
ATOM 2222 C C . ASP A 1 290 ? 8.910 3.377 6.488 1.00 96.75 290 ASP A C 1
ATOM 2224 O O . ASP A 1 290 ? 8.252 4.376 6.191 1.00 96.75 290 ASP A O 1
ATOM 2228 N N . PRO A 1 291 ? 10.252 3.464 6.646 1.00 96.00 291 PRO A N 1
ATOM 2229 C CA . PRO A 1 291 ? 10.959 4.738 6.499 1.00 96.00 291 PRO A CA 1
ATOM 2230 C C . PRO A 1 291 ? 10.877 5.319 5.081 1.00 96.00 291 PRO A C 1
ATOM 2232 O O . PRO A 1 291 ? 10.691 6.525 4.917 1.00 96.00 291 PRO A O 1
ATOM 2235 N N . ALA A 1 292 ? 10.992 4.477 4.043 1.00 96.81 292 ALA A N 1
ATOM 2236 C CA . ALA A 1 292 ? 10.866 4.928 2.657 1.00 96.81 292 ALA A CA 1
ATOM 2237 C C . ALA A 1 292 ? 9.447 5.434 2.369 1.00 96.81 292 ALA A C 1
ATOM 2239 O O . ALA A 1 292 ? 9.272 6.477 1.744 1.00 96.81 292 ALA A O 1
ATOM 2240 N N . HIS A 1 293 ? 8.434 4.715 2.848 1.00 97.31 293 HIS A N 1
ATOM 2241 C CA . HIS A 1 293 ? 7.040 5.081 2.672 1.00 97.31 293 HIS A CA 1
ATOM 2242 C C . HIS A 1 293 ? 6.702 6.404 3.374 1.00 97.31 293 HIS A C 1
ATOM 2244 O O . HIS A 1 293 ? 6.120 7.281 2.737 1.00 97.31 293 HIS A O 1
ATOM 2250 N N . LEU A 1 294 ? 7.139 6.588 4.627 1.00 97.81 294 LEU A N 1
ATOM 2251 C CA . LEU A 1 294 ? 6.956 7.831 5.382 1.00 97.81 294 LEU A CA 1
ATOM 2252 C C . LEU A 1 294 ? 7.577 9.028 4.653 1.00 97.81 294 LEU A C 1
ATOM 2254 O O . LEU A 1 294 ? 6.903 10.039 4.450 1.00 97.81 294 LEU A O 1
ATOM 2258 N N . LEU A 1 295 ? 8.833 8.901 4.207 1.00 96.81 295 LEU A N 1
ATOM 2259 C CA . LEU A 1 295 ? 9.517 9.957 3.461 1.00 96.81 295 LEU A CA 1
ATOM 2260 C C . LEU A 1 295 ? 8.755 10.310 2.180 1.00 96.81 295 LEU A C 1
ATOM 2262 O O . LEU A 1 295 ? 8.425 11.474 1.964 1.00 96.81 295 LEU A O 1
ATOM 2266 N N . LEU A 1 296 ? 8.436 9.319 1.341 1.00 97.19 296 LEU A N 1
ATOM 2267 C CA . LEU A 1 296 ? 7.734 9.578 0.080 1.00 97.19 296 LEU A CA 1
ATOM 2268 C C . LEU A 1 296 ? 6.324 10.130 0.300 1.00 97.19 296 LEU A C 1
ATOM 2270 O O . LEU A 1 296 ? 5.850 10.907 -0.525 1.00 97.19 296 LEU A O 1
ATOM 2274 N N . TYR A 1 297 ? 5.678 9.795 1.416 1.00 96.31 297 TYR A N 1
ATOM 2275 C CA . TYR A 1 297 ? 4.397 10.381 1.789 1.00 96.31 297 TYR A CA 1
ATOM 2276 C C . TYR A 1 297 ? 4.509 11.870 2.104 1.00 96.31 297 TYR A C 1
ATOM 2278 O O . TYR A 1 297 ? 3.724 12.660 1.583 1.00 96.31 297 TYR A O 1
ATOM 2286 N N . ILE A 1 298 ? 5.497 12.255 2.918 1.00 95.56 298 ILE A N 1
ATOM 2287 C CA . ILE A 1 298 ? 5.779 13.661 3.237 1.00 95.56 298 ILE A CA 1
ATOM 2288 C C . ILE A 1 298 ? 6.051 14.438 1.947 1.00 95.56 298 ILE A C 1
ATOM 2290 O O . ILE A 1 298 ? 5.449 15.488 1.723 1.00 95.56 298 ILE A O 1
ATOM 2294 N N . LEU A 1 299 ? 6.893 13.884 1.066 1.00 94.69 299 LEU A N 1
ATOM 2295 C CA . LEU A 1 299 ? 7.206 14.494 -0.225 1.00 94.69 299 LEU A CA 1
ATOM 2296 C C . LEU A 1 299 ? 5.956 14.646 -1.094 1.00 94.69 299 LEU A C 1
ATOM 2298 O O . LEU A 1 299 ? 5.675 15.750 -1.546 1.00 94.69 299 LEU A O 1
ATOM 2302 N N . ALA A 1 300 ? 5.157 13.586 -1.260 1.00 93.50 300 ALA A N 1
ATOM 2303 C CA . ALA A 1 300 ? 3.935 13.610 -2.067 1.00 93.50 300 ALA A CA 1
ATOM 2304 C C . ALA A 1 300 ? 2.949 14.707 -1.637 1.00 93.50 300 ALA A C 1
ATOM 2306 O O . ALA A 1 300 ? 2.224 15.240 -2.471 1.00 93.50 300 ALA A O 1
ATOM 2307 N N . ARG A 1 301 ? 2.911 15.048 -0.343 1.00 89.81 301 ARG A N 1
ATOM 2308 C CA . ARG A 1 301 ? 2.025 16.092 0.188 1.00 89.81 301 ARG A CA 1
ATOM 2309 C C . ARG A 1 301 ? 2.562 17.511 0.027 1.00 89.81 301 ARG A C 1
ATOM 2311 O O . ARG A 1 301 ? 1.788 18.434 0.264 1.00 89.81 301 ARG A O 1
ATOM 2318 N N . ARG A 1 302 ? 3.851 17.675 -0.290 1.00 89.69 302 ARG A N 1
ATOM 2319 C CA . ARG A 1 302 ? 4.567 18.964 -0.266 1.00 89.69 302 ARG A CA 1
ATOM 2320 C C . ARG A 1 302 ? 5.384 19.260 -1.510 1.00 89.69 302 ARG A C 1
ATOM 2322 O O . ARG A 1 302 ? 6.193 20.188 -1.500 1.00 89.69 302 ARG A O 1
ATOM 2329 N N . MET A 1 303 ? 5.177 18.503 -2.585 1.00 89.75 303 MET A N 1
ATOM 2330 C CA . MET A 1 303 ? 5.809 18.781 -3.875 1.00 89.75 303 MET A CA 1
ATOM 2331 C C . MET A 1 303 ? 5.504 20.208 -4.349 1.00 89.75 303 MET A C 1
ATOM 2333 O O . MET A 1 303 ? 6.364 20.857 -4.943 1.00 89.75 303 MET A O 1
ATOM 2337 N N . ASP A 1 304 ? 4.311 20.724 -4.056 1.00 88.25 304 ASP A N 1
ATOM 2338 C CA . ASP A 1 304 ? 3.856 22.090 -4.339 1.00 88.25 304 ASP A CA 1
ATOM 2339 C C . ASP A 1 304 ? 4.730 23.184 -3.707 1.00 88.25 304 ASP A C 1
ATOM 2341 O O . ASP A 1 304 ? 4.903 24.244 -4.301 1.00 88.25 304 ASP A O 1
ATOM 2345 N N . THR A 1 305 ? 5.371 22.908 -2.571 1.00 89.06 305 THR A N 1
ATOM 2346 C CA . THR A 1 305 ? 6.296 23.851 -1.916 1.00 89.06 305 THR A CA 1
ATOM 2347 C C . THR A 1 305 ? 7.688 23.911 -2.560 1.00 89.06 305 THR A C 1
ATOM 2349 O O . THR A 1 305 ? 8.532 24.708 -2.145 1.00 89.06 305 THR A O 1
ATOM 2352 N N . LEU A 1 306 ? 7.959 23.071 -3.568 1.00 90.88 306 LEU A N 1
ATOM 2353 C CA . LEU A 1 306 ? 9.273 22.919 -4.192 1.00 90.88 306 LEU A CA 1
ATOM 2354 C C . LEU A 1 306 ? 9.287 23.451 -5.626 1.00 90.88 306 LEU A C 1
ATOM 2356 O O . LEU A 1 306 ? 8.476 23.055 -6.467 1.00 90.88 306 LEU A O 1
ATOM 2360 N N . SER A 1 307 ? 10.296 24.265 -5.940 1.00 90.94 307 SER A N 1
ATOM 2361 C CA . SER A 1 307 ? 10.608 24.670 -7.317 1.00 90.94 307 SER A CA 1
ATOM 2362 C C . SER A 1 307 ? 11.041 23.477 -8.180 1.00 90.94 307 SER A C 1
ATOM 2364 O O . SER A 1 307 ? 11.546 22.477 -7.672 1.00 90.94 307 SER A O 1
ATOM 2366 N N . ALA A 1 308 ? 10.936 23.596 -9.508 1.00 89.25 308 ALA A N 1
ATOM 2367 C CA . ALA A 1 308 ? 11.373 22.545 -10.436 1.00 89.25 308 ALA A CA 1
ATOM 2368 C C . ALA A 1 308 ? 12.846 22.128 -10.229 1.00 89.25 308 ALA A C 1
ATOM 2370 O O . ALA A 1 308 ? 13.163 20.941 -10.262 1.00 89.25 308 ALA A O 1
ATOM 2371 N N . MET A 1 309 ? 13.732 23.089 -9.937 1.00 88.12 309 MET A N 1
ATOM 2372 C CA . MET A 1 309 ? 15.146 22.833 -9.628 1.00 88.12 309 MET A CA 1
ATOM 2373 C C . MET A 1 309 ? 15.312 22.015 -8.338 1.00 88.12 309 MET A C 1
ATOM 2375 O O . MET A 1 309 ? 16.114 21.084 -8.293 1.00 88.12 309 MET A O 1
ATOM 2379 N N . GLN A 1 310 ? 14.544 22.343 -7.293 1.00 91.31 310 GLN A N 1
ATOM 2380 C CA . GLN A 1 310 ? 14.555 21.598 -6.031 1.00 91.31 310 GLN A CA 1
ATOM 2381 C C . GLN A 1 310 ? 13.985 20.190 -6.215 1.00 91.31 310 GLN A C 1
ATOM 2383 O O . GLN A 1 310 ? 14.560 19.239 -5.700 1.00 91.31 310 GLN A O 1
ATOM 2388 N N . ARG A 1 311 ? 12.903 20.035 -6.990 1.00 91.69 311 ARG A N 1
ATOM 2389 C CA . ARG A 1 311 ? 12.331 18.722 -7.331 1.00 91.69 311 ARG A CA 1
ATOM 2390 C C . ARG A 1 311 ? 13.339 17.844 -8.078 1.00 91.69 311 ARG A C 1
ATOM 2392 O O . ARG A 1 311 ? 13.413 16.652 -7.796 1.00 91.69 311 ARG A O 1
ATOM 2399 N N . GLU A 1 312 ? 14.131 18.415 -8.987 1.00 89.25 312 GLU A N 1
ATOM 2400 C CA . GLU A 1 312 ? 15.204 17.679 -9.671 1.00 89.25 312 GLU A CA 1
ATOM 2401 C C . GLU A 1 312 ? 16.314 17.272 -8.695 1.00 89.25 312 GLU A C 1
ATOM 2403 O O . GLU A 1 312 ? 16.662 16.097 -8.621 1.00 89.25 312 GLU A O 1
ATOM 2408 N N . GLY A 1 313 ? 16.821 18.211 -7.887 1.00 88.69 313 GLY A N 1
ATOM 2409 C CA . GLY A 1 313 ? 17.858 17.916 -6.891 1.00 88.69 313 GLY A CA 1
ATOM 2410 C C . GLY A 1 313 ? 17.416 16.906 -5.824 1.00 88.69 313 GLY A C 1
ATOM 2411 O O . GLY A 1 313 ? 18.240 16.161 -5.294 1.00 88.69 313 GLY A O 1
ATOM 2412 N N . LEU A 1 314 ? 16.113 16.842 -5.536 1.00 91.50 314 LEU A N 1
ATOM 2413 C CA . LEU A 1 314 ? 15.534 15.906 -4.578 1.00 91.50 314 LEU A CA 1
ATOM 2414 C C . LEU A 1 314 ? 15.640 14.448 -5.041 1.00 91.50 314 LEU A C 1
ATOM 2416 O O . LEU A 1 314 ? 15.819 13.575 -4.194 1.00 91.50 314 LEU A O 1
ATOM 2420 N N . LEU A 1 315 ? 15.570 14.172 -6.351 1.00 92.00 315 LEU A N 1
ATOM 2421 C CA . LEU A 1 315 ? 15.738 12.811 -6.884 1.00 92.00 315 LEU A CA 1
ATOM 2422 C C . LEU A 1 315 ? 17.089 12.230 -6.459 1.00 92.00 315 LEU A C 1
ATOM 2424 O O . LEU A 1 315 ? 17.151 11.137 -5.897 1.00 92.00 315 LEU A O 1
ATOM 2428 N N . ASP A 1 316 ? 18.158 12.991 -6.682 1.00 87.38 316 ASP A N 1
ATOM 2429 C CA . ASP A 1 316 ? 19.520 12.552 -6.385 1.00 87.38 316 ASP A CA 1
ATOM 2430 C C . ASP A 1 316 ? 19.739 12.434 -4.872 1.00 87.38 316 ASP A C 1
ATOM 2432 O O . ASP A 1 316 ? 20.296 11.444 -4.392 1.00 87.38 316 ASP A O 1
ATOM 2436 N N . TYR A 1 317 ? 19.216 13.396 -4.107 1.00 88.62 317 TYR A N 1
ATOM 2437 C CA . TYR A 1 317 ? 19.370 13.428 -2.656 1.00 88.62 317 TYR A CA 1
ATOM 2438 C C . TYR A 1 317 ? 18.642 12.273 -1.951 1.00 88.62 317 TYR A C 1
ATOM 2440 O O . TYR A 1 317 ? 19.185 11.656 -1.039 1.00 88.62 317 TYR A O 1
ATOM 2448 N N . VAL A 1 318 ? 17.431 11.913 -2.393 1.00 91.12 318 VAL A N 1
ATOM 2449 C CA . VAL A 1 318 ? 16.697 10.768 -1.829 1.00 91.12 318 VAL A CA 1
ATOM 2450 C C . VAL A 1 318 ? 17.397 9.450 -2.171 1.00 91.12 318 VAL A C 1
ATOM 2452 O O . VAL A 1 318 ? 17.461 8.553 -1.329 1.00 91.12 318 VAL A O 1
ATOM 2455 N N . ILE A 1 319 ? 17.964 9.316 -3.370 1.00 91.12 319 ILE A N 1
ATOM 2456 C CA . ILE A 1 319 ? 18.659 8.094 -3.801 1.00 91.12 319 ILE A CA 1
ATOM 2457 C C . ILE A 1 319 ? 19.980 7.904 -3.050 1.00 91.12 319 ILE A C 1
ATOM 2459 O O . ILE A 1 319 ? 20.261 6.791 -2.597 1.00 91.12 319 ILE A O 1
ATOM 2463 N N . ALA A 1 320 ? 20.760 8.971 -2.886 1.00 84.50 320 ALA A N 1
ATOM 2464 C CA . ALA A 1 320 ? 22.093 8.933 -2.297 1.00 84.50 320 ALA A CA 1
ATOM 2465 C C . ALA A 1 320 ? 22.306 10.091 -1.300 1.00 84.50 320 ALA A C 1
ATOM 2467 O O . ALA A 1 320 ? 23.059 11.024 -1.586 1.00 84.50 320 ALA A O 1
ATOM 2468 N N . PRO A 1 321 ? 21.686 10.033 -0.108 1.00 78.25 321 PRO A N 1
ATOM 2469 C CA . PRO A 1 321 ? 21.794 11.119 0.869 1.00 78.25 321 PRO A CA 1
ATOM 2470 C C . PRO A 1 321 ? 23.231 11.310 1.384 1.00 78.25 321 PRO A C 1
ATOM 2472 O O . PRO A 1 321 ? 23.664 12.436 1.625 1.00 78.25 321 PRO A O 1
ATOM 2475 N N . ASP A 1 322 ? 24.008 10.220 1.451 1.00 70.94 322 ASP A N 1
ATOM 2476 C CA . ASP A 1 322 ? 25.419 10.211 1.861 1.00 70.94 322 ASP A CA 1
ATOM 2477 C C . ASP A 1 322 ? 26.325 11.052 0.929 1.00 70.94 322 ASP A C 1
ATOM 2479 O O . ASP A 1 322 ? 27.423 11.445 1.326 1.00 70.94 322 ASP A O 1
ATOM 2483 N N . GLU A 1 323 ? 25.897 11.351 -0.305 1.00 71.81 323 GLU A N 1
ATOM 2484 C CA . GLU A 1 323 ? 26.700 12.073 -1.307 1.00 71.81 323 GLU A CA 1
ATOM 2485 C C . GLU A 1 323 ? 26.626 13.618 -1.151 1.00 71.81 323 GLU A C 1
ATOM 2487 O O . GLU A 1 323 ? 27.207 14.340 -1.957 1.00 71.81 323 GLU A O 1
ATOM 2492 N N . HIS A 1 324 ? 25.981 14.131 -0.084 1.00 59.41 324 HIS A N 1
ATOM 2493 C CA . HIS A 1 324 ? 25.985 15.536 0.382 1.00 59.41 324 HIS A CA 1
ATOM 2494 C C . HIS A 1 324 ? 25.859 16.595 -0.734 1.00 59.41 324 HIS A C 1
ATOM 2496 O O . HIS A 1 324 ? 26.770 17.385 -0.993 1.00 59.41 324 HIS A O 1
ATOM 2502 N N . LEU A 1 325 ? 24.684 16.673 -1.366 1.00 59.19 325 LEU A N 1
ATOM 2503 C CA . LEU A 1 325 ? 24.370 17.720 -2.349 1.00 59.19 325 LEU A CA 1
ATOM 2504 C C . LEU A 1 325 ? 24.048 19.052 -1.646 1.00 59.19 325 LEU A C 1
ATOM 2506 O O . LEU A 1 325 ? 22.888 19.417 -1.449 1.00 59.19 325 LEU A O 1
ATOM 2510 N N . VAL A 1 326 ? 25.089 19.778 -1.236 1.00 57.00 326 VAL A N 1
ATOM 2511 C CA . VAL A 1 326 ? 24.969 21.054 -0.510 1.00 57.00 326 VAL A CA 1
ATOM 2512 C C . VAL A 1 326 ? 24.258 22.123 -1.359 1.00 57.00 326 VAL A C 1
ATOM 2514 O O . VAL A 1 326 ? 24.593 22.341 -2.522 1.00 57.00 326 VAL A O 1
ATOM 2517 N N . GLY A 1 327 ? 23.297 22.831 -0.751 1.00 61.44 327 GLY A N 1
ATOM 2518 C CA . GLY A 1 327 ? 22.760 24.103 -1.258 1.00 61.44 327 GLY A CA 1
ATOM 2519 C C . GLY A 1 327 ? 21.632 24.028 -2.293 1.00 61.44 327 GLY A C 1
ATOM 2520 O O . GLY A 1 327 ? 21.310 25.052 -2.891 1.00 61.44 327 GLY A O 1
ATOM 2521 N N . ARG A 1 328 ? 21.026 22.853 -2.530 1.00 75.00 328 ARG A N 1
ATOM 2522 C CA . ARG A 1 328 ? 19.961 22.683 -3.547 1.00 75.00 328 ARG A CA 1
ATOM 2523 C C . ARG A 1 328 ? 18.560 22.399 -3.005 1.00 75.00 328 ARG A C 1
ATOM 2525 O O . ARG A 1 328 ? 17.611 22.457 -3.781 1.00 75.00 328 ARG A O 1
ATOM 2532 N N . LEU A 1 329 ? 18.415 22.107 -1.714 1.00 87.06 329 LEU A N 1
ATOM 2533 C CA . LEU A 1 329 ? 17.136 21.760 -1.086 1.00 87.06 329 LEU A CA 1
ATOM 2534 C C . LEU A 1 329 ? 16.807 22.701 0.081 1.00 87.06 329 LEU A C 1
ATOM 2536 O O . LEU A 1 329 ? 17.729 23.227 0.704 1.00 87.06 329 LEU A O 1
ATOM 2540 N N . PRO A 1 330 ? 15.514 22.911 0.394 1.00 89.69 330 PRO A N 1
ATOM 2541 C CA . PRO A 1 330 ? 15.099 23.572 1.628 1.00 89.69 330 PRO A CA 1
ATOM 2542 C C . PRO A 1 330 ? 15.704 22.906 2.871 1.00 89.69 330 PRO A C 1
ATOM 2544 O O . PRO A 1 330 ? 15.740 21.677 2.956 1.00 89.69 330 PRO A O 1
ATOM 2547 N N . ASN A 1 331 ? 16.111 23.710 3.860 1.00 89.00 331 ASN A N 1
ATOM 2548 C CA . ASN A 1 331 ? 16.750 23.213 5.087 1.00 89.00 331 ASN A CA 1
ATOM 2549 C C . ASN A 1 331 ? 15.898 22.165 5.815 1.00 89.00 331 ASN A C 1
ATOM 2551 O O . ASN A 1 331 ? 16.432 21.148 6.238 1.00 89.00 331 ASN A O 1
ATOM 2555 N N . TRP A 1 332 ? 14.576 22.353 5.877 1.00 91.62 332 TRP A N 1
ATOM 2556 C CA . TRP A 1 332 ? 13.678 21.411 6.551 1.00 91.62 332 TRP A CA 1
ATOM 2557 C C . TRP A 1 332 ? 13.716 19.999 5.939 1.00 91.62 332 TRP A C 1
ATOM 2559 O O . TRP A 1 332 ? 13.630 19.010 6.662 1.00 91.62 332 TRP A O 1
ATOM 2569 N N . LEU A 1 333 ? 13.899 19.880 4.615 1.00 92.31 333 LEU A N 1
ATOM 2570 C CA . LEU A 1 333 ? 14.035 18.582 3.942 1.00 92.31 333 LEU A CA 1
ATOM 2571 C C . LEU A 1 333 ? 15.380 17.931 4.243 1.00 92.31 333 LEU A C 1
ATOM 2573 O O . LEU A 1 333 ? 15.445 16.722 4.460 1.00 92.31 333 LEU A O 1
ATOM 2577 N N . VAL A 1 334 ? 16.445 18.734 4.256 1.00 90.12 334 VAL A N 1
ATOM 2578 C CA . VAL A 1 334 ? 17.790 18.274 4.617 1.00 90.12 334 VAL A CA 1
ATOM 2579 C C . VAL A 1 334 ? 17.791 17.761 6.056 1.00 90.12 334 VAL A C 1
ATOM 2581 O O . VAL A 1 334 ? 18.271 16.656 6.304 1.00 90.12 334 VAL A O 1
ATOM 2584 N N . GLU A 1 335 ? 17.204 18.511 6.988 1.00 91.75 335 GLU A N 1
ATOM 2585 C CA . GLU A 1 335 ? 17.067 18.128 8.396 1.00 91.75 335 GLU A CA 1
ATOM 2586 C C . GLU A 1 335 ? 16.256 16.840 8.555 1.00 91.75 335 GLU A C 1
ATOM 2588 O O . GLU A 1 335 ? 16.727 15.912 9.217 1.00 91.75 335 GLU A O 1
ATOM 2593 N N . LEU A 1 336 ? 15.097 16.740 7.893 1.00 94.06 336 LEU A N 1
ATOM 2594 C CA . LEU A 1 336 ? 14.251 15.546 7.902 1.00 94.06 336 LEU A CA 1
ATOM 2595 C C . LEU A 1 336 ? 15.021 14.309 7.432 1.00 94.06 336 LEU A C 1
ATOM 2597 O O . LEU A 1 336 ? 15.122 13.330 8.171 1.00 94.06 336 LEU A O 1
ATOM 2601 N N . ILE A 1 337 ? 15.586 14.349 6.223 1.00 91.88 337 ILE A N 1
ATOM 2602 C CA . ILE A 1 337 ? 16.280 13.200 5.626 1.00 91.88 337 ILE A CA 1
ATOM 2603 C C . ILE A 1 337 ? 17.498 12.822 6.473 1.00 91.88 337 ILE A C 1
ATOM 2605 O O . ILE A 1 337 ? 17.669 11.652 6.796 1.00 91.88 337 ILE A O 1
ATOM 2609 N N . THR A 1 338 ? 18.265 13.806 6.949 1.00 90.12 338 THR A N 1
ATOM 2610 C CA . THR A 1 338 ? 19.404 13.573 7.850 1.00 90.12 338 THR A CA 1
ATOM 2611 C C . THR A 1 338 ? 18.971 12.939 9.177 1.00 90.12 338 THR A C 1
ATOM 2613 O O . THR A 1 338 ? 19.701 12.133 9.755 1.00 90.12 338 THR A O 1
ATOM 2616 N N . CYS A 1 339 ? 17.804 13.302 9.715 1.00 92.81 339 CYS A N 1
ATOM 2617 C CA . CYS A 1 339 ? 17.288 12.721 10.954 1.00 92.81 339 CYS A CA 1
ATOM 2618 C C . CYS A 1 339 ? 16.846 11.264 10.758 1.00 92.81 339 CYS A C 1
ATOM 2620 O O . CYS A 1 339 ? 17.232 10.393 11.543 1.00 92.81 339 CYS A O 1
ATOM 2622 N N . LEU A 1 340 ? 16.123 10.980 9.667 1.00 93.19 340 LEU A N 1
ATOM 2623 C CA . LEU A 1 340 ? 15.774 9.612 9.272 1.00 93.19 340 LEU A CA 1
ATOM 2624 C C . LEU A 1 340 ? 17.029 8.765 9.028 1.00 93.19 340 LEU A C 1
ATOM 2626 O O . LEU A 1 340 ? 17.095 7.605 9.444 1.00 93.19 340 LEU A O 1
ATOM 2630 N N . ASP A 1 341 ? 18.049 9.365 8.413 1.00 90.12 341 ASP A N 1
ATOM 2631 C CA . ASP A 1 341 ? 19.292 8.677 8.107 1.00 90.12 341 ASP A CA 1
ATOM 2632 C C . ASP A 1 341 ? 20.097 8.326 9.368 1.00 90.12 341 ASP A C 1
ATOM 2634 O O . ASP A 1 341 ? 20.566 7.198 9.546 1.00 90.12 341 ASP A O 1
ATOM 2638 N N . ARG A 1 342 ? 20.162 9.251 10.330 1.00 91.19 342 ARG A N 1
ATOM 2639 C CA . ARG A 1 342 ? 20.748 8.981 11.652 1.00 91.19 342 ARG A CA 1
ATOM 2640 C C . ARG A 1 342 ? 20.017 7.866 12.400 1.00 91.19 342 ARG A C 1
ATOM 2642 O O . ARG A 1 342 ? 20.681 7.037 13.025 1.00 91.19 342 ARG A O 1
ATOM 2649 N N . ALA A 1 343 ? 18.685 7.810 12.319 1.00 93.50 343 ALA A N 1
ATOM 2650 C CA . ALA A 1 343 ? 17.905 6.752 12.960 1.00 93.50 343 ALA A CA 1
ATOM 2651 C C . ALA A 1 343 ? 18.265 5.359 12.409 1.00 93.50 343 ALA A C 1
ATOM 2653 O O . ALA A 1 343 ? 18.435 4.421 13.193 1.00 93.50 343 ALA A O 1
ATOM 2654 N N . PHE A 1 344 ? 18.468 5.220 11.090 1.00 89.12 344 PHE A N 1
ATOM 2655 C CA . PHE A 1 344 ? 18.910 3.937 10.532 1.00 89.12 344 PHE A CA 1
ATOM 2656 C C . PHE A 1 344 ? 20.360 3.611 10.900 1.00 89.12 344 PHE A C 1
ATOM 2658 O O . PHE A 1 344 ? 20.657 2.458 11.223 1.00 89.12 344 PHE A O 1
ATOM 2665 N N . LEU A 1 345 ? 21.272 4.592 10.834 1.00 90.50 345 LEU A N 1
ATOM 2666 C CA . LEU A 1 345 ? 22.695 4.355 11.100 1.00 90.50 345 LEU A CA 1
ATOM 2667 C C . LEU A 1 345 ? 22.899 3.858 12.528 1.00 90.50 345 LEU A C 1
ATOM 2669 O O . LEU A 1 345 ? 23.629 2.887 12.725 1.00 90.50 345 LEU A O 1
ATOM 2673 N N . GLY A 1 346 ? 22.195 4.465 13.488 1.00 93.75 346 GLY A N 1
ATOM 2674 C CA . GLY A 1 346 ? 22.216 4.039 14.885 1.00 93.75 346 GLY A CA 1
ATOM 2675 C C . GLY A 1 346 ? 21.666 2.625 15.085 1.00 93.75 346 GLY A C 1
ATOM 2676 O O . GLY A 1 346 ? 22.243 1.840 15.828 1.00 93.75 346 GLY A O 1
ATOM 2677 N N . TRP A 1 347 ? 20.595 2.240 14.381 1.00 95.69 347 TRP A N 1
ATOM 2678 C CA . TRP A 1 347 ? 20.053 0.878 14.482 1.00 95.69 347 TRP A CA 1
ATOM 2679 C C . TRP A 1 347 ? 21.001 -0.201 13.933 1.00 95.69 347 TRP A C 1
ATOM 2681 O O . TRP A 1 347 ? 21.041 -1.322 14.443 1.00 95.69 347 TRP A O 1
ATOM 2691 N N . LEU A 1 348 ? 21.786 0.131 12.905 1.00 94.88 348 LEU A N 1
ATOM 2692 C CA . LEU A 1 348 ? 22.733 -0.792 12.272 1.00 94.88 348 LEU A CA 1
ATOM 2693 C C . LEU A 1 348 ? 24.133 -0.768 12.892 1.00 94.88 348 LEU A C 1
ATOM 2695 O O . LEU A 1 348 ? 24.996 -1.537 12.446 1.00 94.88 348 LEU A O 1
ATOM 2699 N N . GLU A 1 349 ? 24.390 0.095 13.871 1.00 93.62 349 GLU A N 1
ATOM 2700 C CA . GLU A 1 349 ? 25.695 0.222 14.511 1.00 93.62 349 GLU A CA 1
ATOM 2701 C C . GLU A 1 349 ? 26.175 -1.132 15.068 1.00 93.62 349 GLU A C 1
ATOM 2703 O O . GLU A 1 349 ? 25.417 -1.907 15.650 1.00 93.62 349 GLU A O 1
ATOM 2708 N N . GLY A 1 350 ? 27.435 -1.483 14.793 1.00 91.94 350 GLY A N 1
ATOM 2709 C CA . GLY A 1 350 ? 28.033 -2.759 15.209 1.00 91.94 350 GLY A CA 1
ATOM 2710 C C . GLY A 1 350 ? 27.536 -4.019 14.476 1.00 91.94 350 GLY A C 1
ATOM 2711 O O . GLY A 1 350 ? 28.120 -5.083 14.662 1.00 91.94 350 GLY A O 1
ATOM 2712 N N . SER A 1 351 ? 26.513 -3.937 13.615 1.00 93.44 351 SER A N 1
ATOM 2713 C CA . SER A 1 351 ? 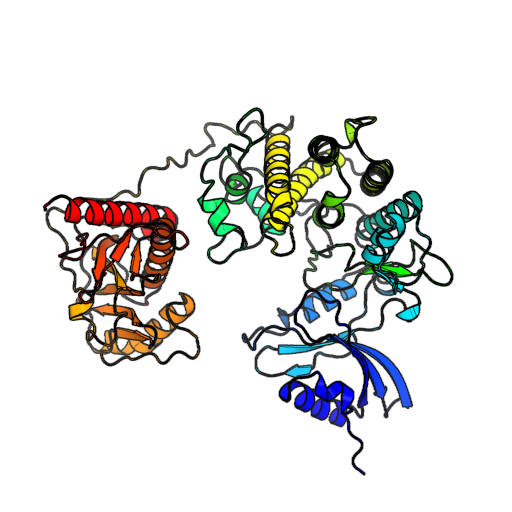25.947 -5.115 12.925 1.00 93.44 351 SER A CA 1
ATOM 2714 C C . SER A 1 351 ? 26.686 -5.530 11.645 1.00 93.44 351 SER A C 1
ATOM 2716 O O . SER A 1 351 ? 26.548 -6.661 11.184 1.00 93.44 351 SER A O 1
ATOM 2718 N N . GLY A 1 352 ? 27.414 -4.605 11.010 1.00 91.19 352 GLY A N 1
ATOM 2719 C CA . GLY A 1 352 ? 28.005 -4.810 9.680 1.00 91.19 352 GLY A CA 1
ATOM 2720 C C . GLY A 1 352 ? 26.989 -4.862 8.523 1.00 91.19 352 GLY A C 1
ATOM 2721 O O . GLY A 1 352 ? 27.372 -5.120 7.383 1.00 91.19 352 GLY A O 1
ATOM 2722 N N . LEU A 1 353 ? 25.700 -4.592 8.773 1.00 92.69 353 LEU A N 1
ATOM 2723 C CA . LEU A 1 353 ? 24.618 -4.745 7.787 1.00 92.69 353 LEU A CA 1
ATOM 2724 C C . LEU A 1 353 ? 24.320 -3.479 6.960 1.00 92.69 353 LEU A C 1
ATOM 2726 O O . LEU A 1 353 ? 23.452 -3.508 6.085 1.00 92.69 353 LEU A O 1
ATOM 2730 N N . GLN A 1 354 ? 25.068 -2.386 7.150 1.00 90.56 354 GLN A N 1
ATOM 2731 C CA . GLN A 1 354 ? 24.895 -1.136 6.389 1.00 90.56 354 GLN A CA 1
ATOM 2732 C C . GLN A 1 354 ? 24.921 -1.324 4.854 1.00 90.56 354 GLN A C 1
ATOM 2734 O O . GLN A 1 354 ? 24.071 -0.747 4.171 1.00 90.56 354 GLN A O 1
ATOM 2739 N N . PRO A 1 355 ? 25.796 -2.165 4.257 1.00 88.50 355 PRO A N 1
ATOM 2740 C CA . PRO A 1 355 ? 25.759 -2.405 2.811 1.00 88.50 355 PRO A CA 1
ATOM 2741 C C . PRO A 1 355 ? 24.496 -3.140 2.335 1.00 88.50 355 PRO A C 1
ATOM 2743 O O . PRO A 1 355 ? 24.092 -3.001 1.181 1.00 88.50 355 PRO A O 1
ATOM 2746 N N . ALA A 1 356 ? 23.882 -3.974 3.182 1.00 89.69 356 ALA A N 1
ATOM 2747 C CA . ALA A 1 356 ? 22.610 -4.625 2.865 1.00 89.69 356 ALA A CA 1
ATOM 2748 C C . ALA A 1 356 ? 21.456 -3.616 2.921 1.00 89.69 356 ALA A C 1
ATOM 2750 O O . ALA A 1 356 ? 20.649 -3.574 1.994 1.00 89.69 356 ALA A O 1
ATOM 2751 N N . TRP A 1 357 ? 21.448 -2.752 3.940 1.00 92.19 357 TRP A N 1
ATOM 2752 C CA . TRP A 1 357 ? 20.486 -1.658 4.072 1.00 92.19 357 TRP A CA 1
ATOM 2753 C C . TRP A 1 357 ? 20.500 -0.718 2.868 1.00 92.19 357 TRP A C 1
ATOM 2755 O O . TRP A 1 357 ? 19.462 -0.517 2.250 1.00 92.19 357 TRP A O 1
ATOM 2765 N N . ARG A 1 358 ? 21.674 -0.209 2.464 1.00 90.94 358 ARG A N 1
ATOM 2766 C CA . ARG A 1 358 ? 21.802 0.700 1.305 1.00 90.94 358 ARG A CA 1
ATOM 2767 C C . ARG A 1 358 ? 21.179 0.117 0.032 1.00 90.94 358 ARG A C 1
ATOM 2769 O O . ARG A 1 358 ? 20.479 0.818 -0.691 1.00 90.94 358 ARG A O 1
ATOM 2776 N N . ARG A 1 359 ? 21.382 -1.182 -0.209 1.00 91.44 359 ARG A N 1
ATOM 2777 C CA . ARG A 1 359 ? 20.790 -1.913 -1.341 1.00 91.44 359 ARG A CA 1
ATOM 2778 C C . ARG A 1 359 ? 19.269 -2.040 -1.220 1.00 91.44 359 ARG A C 1
ATOM 2780 O O . ARG A 1 359 ? 18.551 -1.739 -2.166 1.00 91.44 359 ARG A O 1
ATOM 2787 N N . GLN A 1 360 ? 18.776 -2.471 -0.062 1.00 94.50 360 GLN A N 1
ATOM 2788 C CA . GLN A 1 360 ? 17.343 -2.687 0.173 1.00 94.50 360 GLN A CA 1
ATOM 2789 C C . GLN A 1 360 ? 16.543 -1.382 0.228 1.00 94.50 360 GLN A C 1
ATOM 2791 O O . GLN A 1 360 ? 15.397 -1.350 -0.221 1.00 94.50 360 GLN A O 1
ATOM 2796 N N . ARG A 1 361 ? 17.158 -0.288 0.692 1.00 95.38 361 ARG A N 1
ATOM 2797 C CA . ARG A 1 361 ? 16.589 1.064 0.672 1.00 95.38 361 ARG A CA 1
ATOM 2798 C C . ARG A 1 361 ? 16.288 1.511 -0.754 1.00 95.38 361 ARG A C 1
ATOM 2800 O O . ARG A 1 361 ? 15.201 2.017 -0.986 1.00 95.38 361 ARG A O 1
ATOM 2807 N N . LEU A 1 362 ? 17.183 1.266 -1.716 1.00 96.62 362 LEU A N 1
ATOM 2808 C CA . LEU A 1 362 ? 16.923 1.583 -3.129 1.00 96.62 362 LEU A CA 1
ATOM 2809 C C . LEU A 1 362 ? 15.753 0.776 -3.703 1.00 96.62 362 LEU A C 1
ATOM 2811 O O . LEU A 1 362 ? 14.900 1.343 -4.378 1.00 96.62 362 LEU A O 1
ATOM 2815 N N . LEU A 1 363 ? 15.666 -0.520 -3.389 1.00 97.12 363 LEU A N 1
ATOM 2816 C CA . LEU A 1 363 ? 14.521 -1.338 -3.802 1.00 97.12 363 LEU A CA 1
ATOM 2817 C C . LEU A 1 363 ? 13.214 -0.868 -3.151 1.00 97.12 363 LEU A C 1
ATOM 2819 O O . LEU A 1 363 ? 12.187 -0.812 -3.816 1.00 97.12 363 LEU A O 1
ATOM 2823 N N . SER A 1 364 ? 13.253 -0.481 -1.876 1.00 97.81 364 SER A N 1
ATOM 2824 C CA . SER A 1 364 ? 12.070 0.022 -1.163 1.00 97.81 364 SER A CA 1
ATOM 2825 C C . SER A 1 364 ? 11.648 1.394 -1.676 1.00 97.81 364 SER A C 1
ATOM 2827 O O . SER A 1 364 ? 10.461 1.645 -1.833 1.00 97.81 364 SER A O 1
ATOM 2829 N N . LEU A 1 365 ? 12.604 2.262 -2.025 1.00 98.06 365 LEU A N 1
ATOM 2830 C CA . LEU A 1 365 ? 12.332 3.521 -2.719 1.00 98.06 365 LEU A CA 1
ATOM 2831 C C . LEU A 1 365 ? 11.679 3.267 -4.079 1.00 98.06 365 LEU A C 1
ATOM 2833 O O . LEU A 1 365 ? 10.679 3.908 -4.380 1.00 98.06 365 LEU A O 1
ATOM 2837 N N . ALA A 1 366 ? 12.181 2.308 -4.865 1.00 98.12 366 ALA A N 1
ATOM 2838 C CA . ALA A 1 366 ? 11.571 1.945 -6.142 1.00 98.12 366 ALA A CA 1
ATOM 2839 C C . ALA A 1 366 ? 10.141 1.403 -5.967 1.00 98.12 366 ALA A C 1
ATOM 2841 O O . ALA A 1 366 ? 9.217 1.870 -6.634 1.00 98.12 366 ALA A O 1
ATOM 2842 N N . GLY A 1 367 ? 9.943 0.469 -5.032 1.00 97.81 367 GLY A N 1
ATOM 2843 C CA . GLY A 1 367 ? 8.642 -0.116 -4.709 1.00 97.81 367 GLY A CA 1
ATOM 2844 C C . GLY A 1 367 ? 7.630 0.914 -4.203 1.00 97.81 367 GLY A C 1
ATOM 2845 O O . GLY A 1 367 ? 6.525 1.013 -4.737 1.00 97.81 367 GLY A O 1
ATOM 2846 N N . CYS A 1 368 ? 8.012 1.733 -3.221 1.00 97.81 368 CYS A N 1
ATOM 2847 C CA . CYS A 1 368 ? 7.155 2.792 -2.696 1.00 97.81 368 CYS A CA 1
ATOM 2848 C C . CYS A 1 368 ? 6.860 3.851 -3.767 1.00 97.81 368 CYS A C 1
ATOM 2850 O O . CYS A 1 368 ? 5.705 4.235 -3.919 1.00 97.81 368 CYS A O 1
ATOM 2852 N N . ALA A 1 369 ? 7.843 4.289 -4.561 1.00 98.19 369 ALA A N 1
ATOM 2853 C CA . ALA A 1 369 ? 7.615 5.271 -5.623 1.00 98.19 369 ALA A CA 1
ATOM 2854 C C . ALA A 1 369 ? 6.621 4.759 -6.681 1.00 98.19 369 ALA A C 1
ATOM 2856 O O . ALA A 1 369 ? 5.713 5.497 -7.061 1.00 98.19 369 ALA A O 1
ATOM 2857 N N . MET A 1 370 ? 6.708 3.483 -7.082 1.00 97.88 370 MET A N 1
ATOM 2858 C CA . MET A 1 370 ? 5.682 2.845 -7.921 1.00 97.88 370 MET A CA 1
ATOM 2859 C C . MET A 1 370 ? 4.305 2.851 -7.241 1.00 97.88 370 MET A C 1
ATOM 2861 O O . MET A 1 370 ? 3.294 3.162 -7.868 1.00 97.88 370 MET A O 1
ATOM 2865 N N . LEU A 1 371 ? 4.237 2.566 -5.943 1.00 95.44 371 LEU A N 1
ATOM 2866 C CA . LEU A 1 371 ? 2.975 2.603 -5.208 1.00 95.44 371 LEU A CA 1
ATOM 2867 C C . LEU A 1 371 ? 2.359 4.018 -5.172 1.00 95.44 371 LEU A C 1
ATOM 2869 O O . LEU A 1 371 ? 1.149 4.156 -5.362 1.00 95.44 371 LEU A O 1
ATOM 2873 N N . PHE A 1 372 ? 3.166 5.073 -5.006 1.00 95.12 372 PHE A N 1
ATOM 2874 C CA . PHE A 1 372 ? 2.712 6.467 -5.112 1.00 95.12 372 PHE A CA 1
ATOM 2875 C C . PHE A 1 372 ? 2.314 6.857 -6.538 1.00 95.12 372 PHE A C 1
ATOM 2877 O O . PHE A 1 372 ? 1.317 7.555 -6.710 1.00 95.12 372 PHE A O 1
ATOM 2884 N N . LEU A 1 373 ? 3.009 6.358 -7.558 1.00 95.00 373 LEU A N 1
ATOM 2885 C CA . LEU A 1 373 ? 2.651 6.556 -8.964 1.00 95.00 373 LEU A CA 1
ATOM 2886 C C . LEU A 1 373 ? 1.233 6.044 -9.281 1.00 95.00 373 LEU A C 1
ATOM 2888 O O . LEU A 1 373 ? 0.477 6.713 -9.983 1.00 95.00 373 LEU A O 1
ATOM 2892 N N . GLY A 1 374 ? 0.847 4.896 -8.715 1.00 89.69 374 GLY A N 1
ATOM 2893 C CA . GLY A 1 374 ? -0.485 4.305 -8.894 1.00 89.69 374 GLY A CA 1
ATOM 2894 C C . GLY A 1 374 ? -1.571 4.861 -7.962 1.00 89.69 374 GLY A C 1
ATOM 2895 O O . GLY A 1 374 ? -2.747 4.522 -8.110 1.00 89.69 374 GLY A O 1
ATOM 2896 N N . ARG A 1 375 ? -1.225 5.689 -6.968 1.00 87.88 375 ARG A N 1
ATOM 2897 C CA . ARG A 1 375 ? -2.189 6.213 -5.986 1.00 87.88 375 ARG A CA 1
ATOM 2898 C C . ARG A 1 375 ? -3.068 7.309 -6.594 1.00 87.88 375 ARG A C 1
ATOM 2900 O O . ARG A 1 375 ? -2.587 8.271 -7.183 1.00 87.88 375 ARG A O 1
ATOM 2907 N N . LYS A 1 376 ? -4.383 7.215 -6.358 1.00 83.81 376 LYS A N 1
ATOM 2908 C CA . LYS A 1 376 ? -5.360 8.240 -6.778 1.00 83.81 376 LYS A CA 1
ATOM 2909 C C . LYS A 1 376 ? -5.134 9.592 -6.095 1.00 83.81 376 LYS A C 1
ATOM 2911 O O . LYS A 1 376 ? -5.404 10.615 -6.702 1.00 83.81 376 LYS A O 1
ATOM 2916 N N . SER A 1 377 ? -4.641 9.577 -4.855 1.00 82.25 377 SER A N 1
ATOM 2917 C CA . SER A 1 377 ? -4.340 10.774 -4.063 1.00 82.25 377 SER A CA 1
ATOM 2918 C C . SER A 1 377 ? -3.061 11.493 -4.494 1.00 82.25 377 SER A C 1
ATOM 2920 O O . SER A 1 377 ? -2.780 12.568 -3.981 1.00 82.25 377 SER A O 1
ATOM 2922 N N . THR A 1 378 ? -2.251 10.888 -5.365 1.00 88.12 378 THR A N 1
ATOM 2923 C CA . THR A 1 378 ? -1.051 11.530 -5.901 1.00 88.12 378 THR A CA 1
ATOM 2924 C C . THR A 1 378 ? -1.459 12.460 -7.035 1.00 88.12 378 THR A C 1
ATOM 2926 O O . THR A 1 378 ? -2.087 12.010 -8.004 1.00 88.12 378 THR A O 1
ATOM 2929 N N . ASN A 1 379 ? -1.077 13.734 -6.922 1.00 88.38 379 ASN A N 1
ATOM 2930 C CA . ASN A 1 379 ? -1.304 14.744 -7.953 1.00 88.38 379 ASN A CA 1
ATOM 2931 C C . ASN A 1 379 ? -0.787 14.248 -9.307 1.00 88.38 379 ASN A C 1
ATOM 2933 O O . ASN A 1 379 ? 0.307 13.687 -9.395 1.00 88.38 379 ASN A O 1
ATOM 2937 N N . SER A 1 380 ? -1.560 14.458 -10.373 1.00 87.25 380 SER A N 1
ATOM 2938 C CA . SER A 1 380 ? -1.204 13.992 -11.719 1.00 87.25 380 SER A CA 1
ATOM 2939 C C . SER A 1 380 ? 0.134 14.550 -12.203 1.00 87.25 380 SER A C 1
ATOM 2941 O O . SER A 1 380 ? 0.892 13.822 -12.837 1.00 87.25 380 SER A O 1
ATOM 2943 N N . GLU A 1 381 ? 0.445 15.801 -11.859 1.00 88.62 381 GLU A N 1
ATOM 2944 C CA . GLU A 1 381 ? 1.697 16.478 -12.226 1.00 88.62 381 GLU A CA 1
ATOM 2945 C C . GLU A 1 381 ? 2.931 15.851 -11.559 1.00 88.62 381 GLU A C 1
ATOM 2947 O O . GLU A 1 381 ? 4.011 15.814 -12.146 1.00 88.62 381 GLU A O 1
ATOM 2952 N N . ASP A 1 382 ? 2.767 15.278 -10.364 1.00 92.88 382 ASP A N 1
ATOM 2953 C CA . ASP A 1 382 ? 3.866 14.683 -9.600 1.00 92.88 382 ASP A CA 1
ATOM 2954 C C . ASP A 1 382 ? 4.115 13.212 -9.981 1.00 92.88 382 ASP A C 1
ATOM 2956 O O . ASP A 1 382 ? 5.161 12.646 -9.660 1.00 92.88 382 ASP A O 1
ATOM 2960 N N . ARG A 1 383 ? 3.197 12.569 -10.720 1.00 93.31 383 ARG A N 1
ATOM 2961 C CA . ARG A 1 383 ? 3.338 11.160 -11.141 1.00 93.31 383 ARG A CA 1
ATOM 2962 C C . ARG A 1 383 ? 4.595 10.921 -11.971 1.00 93.31 383 ARG A C 1
ATOM 2964 O O . ARG A 1 383 ? 5.292 9.933 -11.747 1.00 93.31 383 ARG A O 1
ATOM 2971 N N . ALA A 1 384 ? 4.925 11.841 -12.877 1.00 93.62 384 ALA A N 1
ATOM 2972 C CA . ALA A 1 384 ? 6.143 11.740 -13.678 1.00 93.62 384 ALA A CA 1
ATOM 2973 C C . ALA A 1 384 ? 7.401 11.732 -12.791 1.00 93.62 384 ALA A C 1
ATOM 2975 O O . ALA A 1 384 ? 8.336 10.974 -13.044 1.00 93.62 384 ALA A O 1
ATOM 2976 N N . TRP A 1 385 ? 7.401 12.515 -11.707 1.00 96.06 385 TRP A N 1
ATOM 2977 C CA . TRP A 1 385 ? 8.496 12.540 -10.739 1.00 96.06 385 TRP A CA 1
ATOM 2978 C C . TRP A 1 385 ? 8.645 11.196 -10.011 1.00 96.06 385 TRP A C 1
ATOM 2980 O O . TRP A 1 385 ? 9.756 10.679 -9.905 1.00 96.06 385 TRP A O 1
ATOM 2990 N N . PHE A 1 386 ? 7.540 10.569 -9.589 1.00 97.44 386 PHE A N 1
ATOM 2991 C CA . PHE A 1 386 ? 7.580 9.243 -8.956 1.00 97.44 386 PHE A CA 1
ATOM 2992 C C . PHE A 1 386 ? 8.045 8.133 -9.905 1.00 97.44 386 PHE A C 1
ATOM 2994 O O . PHE A 1 386 ? 8.801 7.257 -9.481 1.00 97.44 386 PHE A O 1
ATOM 3001 N N . LEU A 1 387 ? 7.660 8.175 -11.186 1.00 97.12 387 LEU A N 1
ATOM 3002 C CA . LEU A 1 387 ? 8.176 7.236 -12.188 1.00 97.12 387 LEU A CA 1
ATOM 3003 C C . LEU A 1 387 ? 9.696 7.385 -12.359 1.00 97.12 387 LEU A C 1
ATOM 3005 O O . LEU A 1 387 ? 10.418 6.386 -12.356 1.00 97.12 387 LEU A O 1
ATOM 3009 N N . ARG A 1 388 ? 10.193 8.628 -12.434 1.00 97.31 388 ARG A N 1
ATOM 3010 C CA . ARG A 1 388 ? 11.634 8.925 -12.496 1.00 97.31 388 ARG A CA 1
ATOM 3011 C C . ARG A 1 388 ? 12.366 8.431 -11.254 1.00 97.31 388 ARG A C 1
ATOM 3013 O O . ARG A 1 388 ? 13.387 7.762 -11.390 1.00 97.31 388 ARG A O 1
ATOM 3020 N N . LEU A 1 389 ? 11.833 8.686 -10.056 1.00 98.00 389 LEU A N 1
ATOM 3021 C CA . LEU A 1 389 ? 12.416 8.187 -8.809 1.00 98.00 389 LEU A CA 1
ATOM 3022 C C . LEU A 1 389 ? 12.491 6.654 -8.801 1.00 98.00 389 LEU A C 1
ATOM 3024 O O . LEU A 1 389 ? 13.539 6.101 -8.467 1.00 98.00 389 LEU A O 1
ATOM 3028 N N . ALA A 1 390 ? 11.414 5.969 -9.198 1.00 98.19 390 ALA A N 1
ATOM 3029 C CA . ALA A 1 390 ? 11.382 4.511 -9.246 1.00 98.19 390 ALA A CA 1
ATOM 3030 C C . ALA A 1 390 ? 12.443 3.946 -10.202 1.00 98.19 390 ALA A C 1
ATOM 3032 O O . ALA A 1 390 ? 13.206 3.053 -9.826 1.00 98.19 390 ALA A O 1
ATOM 3033 N N . ALA A 1 391 ? 12.533 4.504 -11.412 1.00 97.81 391 ALA A N 1
ATOM 3034 C CA . ALA A 1 391 ? 13.497 4.082 -12.421 1.00 97.81 391 ALA A CA 1
ATOM 3035 C C . ALA A 1 391 ? 14.947 4.403 -12.022 1.00 97.81 391 ALA A C 1
ATOM 3037 O O . ALA A 1 391 ? 15.820 3.548 -12.159 1.00 97.81 391 ALA A O 1
ATOM 3038 N N . ARG A 1 392 ? 15.223 5.593 -11.464 1.00 97.38 392 ARG A N 1
ATOM 3039 C CA . ARG A 1 392 ? 16.568 5.965 -10.991 1.00 97.38 392 ARG A CA 1
ATOM 3040 C C . ARG A 1 392 ? 17.015 5.115 -9.800 1.00 97.38 392 ARG A C 1
ATOM 3042 O O . ARG A 1 392 ? 18.166 4.685 -9.766 1.00 97.38 392 ARG A O 1
ATOM 3049 N N . ALA A 1 393 ? 16.126 4.830 -8.846 1.00 97.50 393 ALA A N 1
ATOM 3050 C CA . ALA A 1 393 ? 16.443 3.964 -7.711 1.00 97.50 393 ALA A CA 1
ATOM 3051 C C . ALA A 1 393 ? 16.737 2.522 -8.164 1.00 97.50 393 ALA A C 1
ATOM 3053 O O . ALA A 1 393 ? 17.722 1.927 -7.715 1.00 97.50 393 ALA A O 1
ATOM 3054 N N . ALA A 1 394 ? 15.941 1.988 -9.099 1.00 96.12 394 ALA A N 1
ATOM 3055 C CA . ALA A 1 394 ? 16.186 0.685 -9.715 1.00 96.12 394 ALA A CA 1
ATOM 3056 C C . ALA A 1 394 ? 17.522 0.659 -10.480 1.00 96.12 394 ALA A C 1
ATOM 3058 O O . ALA A 1 394 ? 18.337 -0.237 -10.267 1.00 96.12 394 ALA A O 1
ATOM 3059 N N . ASP A 1 395 ? 17.791 1.664 -11.315 1.00 94.69 395 ASP A N 1
ATOM 3060 C CA . ASP A 1 395 ? 19.024 1.772 -12.102 1.00 94.69 395 ASP A CA 1
ATOM 3061 C C . ASP A 1 395 ? 20.271 1.905 -11.206 1.00 94.69 395 ASP A C 1
ATOM 3063 O O . ASP A 1 395 ? 21.262 1.199 -11.411 1.00 94.69 395 ASP A O 1
ATOM 3067 N N . ARG A 1 396 ? 20.200 2.704 -10.129 1.00 93.50 396 ARG A N 1
ATOM 3068 C CA . ARG A 1 396 ? 21.278 2.812 -9.131 1.00 93.50 396 ARG A CA 1
ATOM 3069 C C . ARG A 1 396 ? 21.522 1.487 -8.414 1.00 93.50 396 ARG A C 1
ATOM 3071 O O . ARG A 1 396 ? 22.681 1.134 -8.206 1.00 93.50 396 ARG A O 1
ATOM 3078 N N . PHE A 1 397 ? 20.463 0.756 -8.055 1.00 92.88 397 PHE A N 1
ATOM 3079 C CA . PHE A 1 397 ? 20.581 -0.571 -7.446 1.00 92.88 397 PHE A CA 1
ATOM 3080 C C . PHE A 1 397 ? 21.294 -1.546 -8.388 1.00 92.88 397 PHE A C 1
ATOM 3082 O O . PHE A 1 397 ? 22.224 -2.232 -7.968 1.00 92.88 397 PHE A O 1
ATOM 3089 N N . VAL A 1 398 ? 20.907 -1.562 -9.667 1.00 89.00 398 VAL A N 1
ATOM 3090 C CA . VAL A 1 398 ? 21.534 -2.397 -10.701 1.00 89.00 398 VAL A CA 1
ATOM 3091 C C . VAL A 1 398 ? 23.020 -2.061 -10.878 1.00 89.00 398 VAL A C 1
ATOM 3093 O O . VAL A 1 398 ? 23.830 -2.962 -11.082 1.00 89.00 398 VAL A O 1
ATOM 3096 N N . GLY A 1 399 ? 23.391 -0.785 -10.758 1.00 86.31 399 GLY A N 1
ATOM 3097 C CA . GLY A 1 399 ? 24.770 -0.310 -10.895 1.00 86.31 399 GLY A CA 1
ATOM 3098 C C . GLY A 1 399 ? 25.672 -0.472 -9.662 1.00 86.31 399 GLY A C 1
ATOM 3099 O O . GLY A 1 399 ? 26.822 -0.036 -9.713 1.00 86.31 399 GLY A O 1
ATOM 3100 N N . MET A 1 400 ? 25.200 -1.037 -8.542 1.00 84.56 400 MET A N 1
ATOM 3101 C CA . MET A 1 400 ? 26.012 -1.128 -7.318 1.00 84.56 400 MET A CA 1
ATOM 3102 C C . MET A 1 400 ? 27.147 -2.179 -7.414 1.00 84.56 400 MET A C 1
ATOM 3104 O O . MET A 1 400 ? 26.891 -3.335 -7.762 1.00 84.56 400 MET A O 1
ATOM 3108 N N . PRO A 1 401 ? 28.397 -1.833 -7.031 1.00 69.38 401 PRO A N 1
ATOM 3109 C CA . PRO A 1 401 ? 29.533 -2.759 -7.034 1.00 69.38 401 PRO A CA 1
ATOM 3110 C C . PRO A 1 401 ? 29.409 -3.847 -5.953 1.00 69.38 401 PRO A C 1
ATOM 3112 O O . PRO A 1 401 ? 28.755 -3.666 -4.927 1.00 69.38 401 PRO A O 1
ATOM 3115 N N . GLY A 1 402 ? 30.045 -5.004 -6.173 1.00 60.78 402 GLY A N 1
ATOM 3116 C CA . GLY A 1 402 ? 29.959 -6.159 -5.262 1.00 60.78 402 GLY A CA 1
ATOM 3117 C C . GLY A 1 402 ? 28.653 -6.953 -5.381 1.00 60.78 402 GLY A C 1
ATOM 3118 O O . GLY A 1 402 ? 28.469 -7.979 -4.722 1.00 60.78 402 GLY A O 1
ATOM 3119 N N . LEU A 1 403 ? 27.750 -6.530 -6.264 1.00 56.53 403 LEU A N 1
ATOM 3120 C CA . LEU A 1 403 ? 26.779 -7.431 -6.854 1.00 56.53 403 LEU A CA 1
ATOM 3121 C C . LEU A 1 403 ? 27.532 -8.282 -7.892 1.00 56.53 403 LEU A C 1
ATOM 3123 O O . LEU A 1 403 ? 28.122 -7.687 -8.791 1.00 56.53 403 LEU A O 1
ATOM 3127 N N . PRO A 1 404 ? 27.571 -9.636 -7.804 1.00 46.53 404 PRO A N 1
ATOM 3128 C CA . PRO A 1 404 ? 28.021 -10.464 -8.916 1.00 46.53 404 PRO A CA 1
ATOM 3129 C C . PRO A 1 404 ? 27.419 -9.937 -10.208 1.00 46.53 404 PRO A C 1
ATOM 3131 O O . PRO A 1 404 ? 26.200 -9.729 -10.237 1.00 46.53 404 PRO A O 1
ATOM 3134 N N . ALA A 1 405 ? 28.273 -9.671 -11.202 1.00 43.09 405 ALA A N 1
ATOM 3135 C CA . ALA A 1 405 ? 27.816 -9.281 -12.523 1.00 43.09 405 ALA A CA 1
ATOM 3136 C C . ALA A 1 405 ? 26.719 -10.274 -12.931 1.00 43.09 405 ALA A C 1
ATOM 3138 O O . ALA A 1 405 ? 26.885 -11.471 -12.664 1.00 43.09 405 ALA A O 1
ATOM 3139 N N . PRO A 1 406 ? 25.582 -9.804 -13.473 1.00 45.59 406 PRO A N 1
ATOM 3140 C CA . PRO A 1 406 ? 24.600 -10.724 -14.021 1.00 45.59 406 PRO A CA 1
ATOM 3141 C C . PRO A 1 406 ? 25.365 -11.622 -14.983 1.00 45.59 406 PRO A C 1
ATOM 3143 O O . PRO A 1 406 ? 26.023 -11.105 -15.879 1.00 45.59 406 PRO A O 1
ATOM 3146 N N . ASP A 1 407 ? 25.374 -12.930 -14.737 1.00 45.94 407 ASP A N 1
ATOM 3147 C CA . ASP A 1 407 ? 25.971 -13.852 -15.687 1.00 45.94 407 ASP A CA 1
ATOM 3148 C C . ASP A 1 407 ? 25.130 -13.726 -16.966 1.00 45.94 407 ASP A C 1
ATOM 3150 O O . ASP A 1 407 ? 23.951 -14.088 -16.944 1.00 45.94 407 ASP A O 1
ATOM 3154 N N . PRO A 1 408 ? 25.672 -13.158 -18.058 1.00 43.69 408 PRO A N 1
ATOM 3155 C CA . PRO A 1 408 ? 24.910 -12.970 -19.283 1.00 43.69 408 PRO A CA 1
ATOM 3156 C C . PRO A 1 408 ? 24.563 -14.311 -19.950 1.00 43.69 408 PRO A C 1
ATOM 3158 O O . PRO A 1 408 ? 23.719 -14.329 -20.838 1.00 43.69 408 PRO A O 1
ATOM 3161 N N . ALA A 1 409 ? 25.171 -15.425 -19.516 1.00 43.47 409 ALA A N 1
ATOM 3162 C CA . ALA A 1 409 ? 24.844 -16.784 -19.939 1.00 43.47 409 ALA A CA 1
ATOM 3163 C C . ALA A 1 409 ? 23.856 -17.499 -18.989 1.00 43.47 409 ALA A C 1
ATOM 3165 O O . ALA A 1 409 ? 23.078 -18.333 -19.450 1.00 43.47 409 ALA A O 1
ATOM 3166 N N . ALA A 1 410 ? 23.819 -17.159 -17.690 1.00 42.06 410 ALA A N 1
ATOM 3167 C CA . ALA A 1 410 ? 22.718 -17.540 -16.785 1.00 42.06 410 ALA A CA 1
ATOM 3168 C C . ALA A 1 410 ? 21.509 -16.610 -16.913 1.00 42.06 410 ALA A C 1
ATOM 3170 O O . ALA A 1 410 ? 20.417 -16.924 -16.424 1.00 42.06 410 ALA A O 1
ATOM 3171 N N . ALA A 1 411 ? 21.672 -15.494 -17.625 1.00 38.53 411 ALA A N 1
ATOM 3172 C CA . ALA A 1 411 ? 20.569 -14.917 -18.331 1.00 38.53 411 ALA A CA 1
ATOM 3173 C C . ALA A 1 411 ? 20.071 -15.945 -19.334 1.00 38.53 411 ALA A C 1
ATOM 3175 O O . ALA A 1 411 ? 20.523 -16.006 -20.472 1.00 38.53 411 ALA A O 1
ATOM 3176 N N . ARG A 1 412 ? 19.055 -16.718 -18.932 1.00 34.31 412 ARG A N 1
ATOM 3177 C CA . ARG A 1 412 ? 18.024 -17.017 -19.911 1.00 34.31 412 ARG A CA 1
ATOM 3178 C C . ARG A 1 412 ? 17.612 -15.647 -20.430 1.00 34.31 412 ARG A C 1
ATOM 3180 O O . ARG A 1 412 ? 16.867 -14.919 -19.770 1.00 34.31 412 ARG A O 1
ATOM 3187 N N . SER A 1 413 ? 18.112 -15.295 -21.611 1.00 31.34 413 SER A N 1
ATOM 3188 C CA . SER A 1 413 ? 17.211 -14.760 -22.601 1.00 31.34 413 SER A CA 1
ATOM 3189 C C . SER A 1 413 ? 15.986 -15.659 -22.473 1.00 31.34 413 SER A C 1
ATOM 3191 O O . SER A 1 413 ? 16.037 -16.866 -22.695 1.00 31.34 413 SER A O 1
ATOM 3193 N N . VAL A 1 414 ? 14.907 -15.121 -21.920 1.00 37.03 414 VAL A N 1
ATOM 3194 C CA . VAL A 1 414 ? 13.635 -15.523 -22.474 1.00 37.03 414 VAL A CA 1
ATOM 3195 C C . VAL A 1 414 ? 13.729 -14.833 -23.820 1.00 37.03 414 VAL A C 1
ATOM 3197 O O . VAL A 1 414 ? 13.563 -13.611 -23.859 1.00 37.03 414 VAL A O 1
ATOM 3200 N N . PRO A 1 415 ? 14.145 -15.509 -24.913 1.00 35.78 415 PRO A N 1
ATOM 3201 C CA . PRO A 1 415 ? 13.792 -14.941 -26.185 1.00 35.78 415 PRO A CA 1
ATOM 3202 C C . PRO A 1 415 ? 12.290 -14.708 -26.063 1.00 35.78 415 PRO A C 1
ATOM 3204 O O . PRO A 1 415 ? 11.539 -15.601 -25.650 1.00 35.78 415 PRO A O 1
ATOM 3207 N N . VAL A 1 416 ? 11.845 -13.500 -26.387 1.00 44.22 416 VAL A N 1
ATOM 3208 C CA . VAL A 1 416 ? 10.466 -13.299 -26.814 1.00 44.22 416 VAL A CA 1
ATOM 3209 C C . VAL A 1 416 ? 10.351 -14.036 -28.153 1.00 44.22 416 VAL A C 1
ATOM 3211 O O . VAL A 1 416 ? 10.161 -13.442 -29.203 1.00 44.22 416 VAL A O 1
ATOM 3214 N N . SER A 1 417 ? 10.578 -15.351 -28.146 1.00 45.88 417 SER A N 1
ATOM 3215 C CA . SER A 1 417 ? 10.172 -16.216 -29.224 1.00 45.88 417 SER A CA 1
ATOM 3216 C C . SER A 1 417 ? 8.664 -16.090 -29.200 1.00 45.88 417 SER A C 1
ATOM 3218 O O . SER A 1 417 ? 8.090 -16.316 -28.130 1.00 45.88 417 SER A O 1
ATOM 3220 N N . PRO A 1 418 ? 8.001 -15.692 -30.287 1.00 56.38 418 PRO A N 1
ATOM 3221 C CA . PRO A 1 418 ? 6.545 -15.729 -30.334 1.00 56.38 418 PRO A CA 1
ATOM 3222 C C . PRO A 1 418 ? 6.043 -17.105 -29.846 1.00 56.38 418 PRO A C 1
ATOM 3224 O O . PRO A 1 418 ? 6.811 -18.077 -29.875 1.00 56.38 418 PRO A O 1
ATOM 3227 N N . PRO A 1 419 ? 4.813 -17.205 -29.307 1.00 63.59 419 PRO A N 1
ATOM 3228 C CA . PRO A 1 419 ? 4.212 -18.506 -29.007 1.00 63.59 419 PRO A CA 1
ATOM 3229 C C . PRO A 1 419 ? 4.442 -19.456 -30.189 1.00 63.59 419 PRO A C 1
ATOM 3231 O O . PRO A 1 419 ? 4.401 -19.009 -31.338 1.00 63.59 419 PRO A O 1
ATOM 3234 N N . ALA A 1 420 ? 4.771 -20.722 -29.935 1.00 77.81 420 ALA A N 1
ATOM 3235 C CA . ALA A 1 420 ? 5.167 -21.638 -30.998 1.00 77.81 420 ALA A CA 1
ATOM 3236 C C . ALA A 1 420 ? 3.922 -22.164 -31.726 1.00 77.81 420 ALA A C 1
ATOM 3238 O O . ALA A 1 420 ? 3.540 -23.327 -31.593 1.00 77.81 420 ALA A O 1
ATOM 3239 N N . TRP A 1 421 ? 3.270 -21.280 -32.484 1.00 84.31 421 TRP A N 1
ATOM 3240 C CA . TRP A 1 421 ? 2.117 -21.603 -33.310 1.00 84.31 421 TRP A CA 1
ATOM 3241 C C . TRP A 1 421 ? 2.503 -22.676 -34.324 1.00 84.31 421 TRP A C 1
ATOM 3243 O O . TRP A 1 421 ? 3.452 -22.520 -35.096 1.00 84.31 421 TRP A O 1
ATOM 3253 N N . ARG A 1 422 ? 1.773 -23.792 -34.315 1.00 89.44 422 ARG A N 1
ATOM 3254 C CA . ARG A 1 422 ? 1.930 -24.837 -35.323 1.00 89.44 422 ARG A CA 1
ATOM 3255 C C . ARG A 1 422 ? 0.763 -24.777 -36.291 1.00 89.44 422 ARG A C 1
ATOM 3257 O O . ARG A 1 422 ? -0.349 -25.146 -35.915 1.00 89.44 422 ARG A O 1
ATOM 3264 N N . ALA A 1 423 ? 1.047 -24.388 -37.529 1.00 89.50 423 ALA A N 1
ATOM 3265 C CA . ALA A 1 423 ? 0.082 -24.430 -38.617 1.00 89.50 423 ALA A CA 1
ATOM 3266 C C . ALA A 1 423 ? -0.474 -25.845 -38.834 1.00 89.50 423 ALA A C 1
ATOM 3268 O O . ALA A 1 423 ? 0.247 -26.848 -38.766 1.00 89.50 423 ALA A O 1
ATOM 3269 N N . LEU A 1 424 ? -1.772 -25.906 -39.094 1.00 88.88 424 LEU A N 1
ATOM 3270 C CA . LEU A 1 424 ? -2.502 -27.078 -39.533 1.00 88.88 424 LEU A CA 1
ATOM 3271 C C . LEU A 1 424 ? -2.720 -27.006 -41.049 1.00 88.88 424 LEU A C 1
ATOM 3273 O O . LEU A 1 424 ? -2.832 -25.914 -41.602 1.00 88.88 424 LEU A O 1
ATOM 3277 N N . PRO A 1 425 ? -2.800 -28.160 -41.734 1.00 86.69 425 PRO A N 1
ATOM 3278 C CA . PRO A 1 425 ? -3.118 -28.191 -43.160 1.00 86.69 425 PRO A CA 1
ATOM 3279 C C . PRO A 1 425 ? -4.534 -27.673 -43.448 1.00 86.69 425 PRO A C 1
ATOM 3281 O O . PRO A 1 425 ? -4.747 -27.042 -44.477 1.00 86.69 425 PRO A O 1
ATOM 3284 N N . ASP A 1 426 ? -5.468 -27.905 -42.521 1.00 90.38 426 ASP A N 1
ATOM 3285 C CA . ASP A 1 426 ? -6.856 -27.463 -42.598 1.00 90.38 426 ASP A CA 1
ATOM 3286 C C . ASP A 1 426 ? -7.294 -26.875 -41.243 1.00 90.38 426 ASP A C 1
ATOM 3288 O O . ASP A 1 426 ? -6.933 -27.436 -40.197 1.00 90.38 426 ASP A O 1
ATOM 3292 N N . PRO A 1 427 ? -8.091 -25.788 -41.222 1.00 92.81 427 PRO A N 1
ATOM 3293 C CA . PRO A 1 427 ? -8.620 -25.233 -39.983 1.00 92.81 427 PRO A CA 1
ATOM 3294 C C . PRO A 1 427 ? -9.521 -26.224 -39.242 1.00 92.81 427 PRO A C 1
ATOM 3296 O O . PRO A 1 427 ? -10.352 -26.910 -39.845 1.00 92.81 427 PRO A O 1
ATOM 3299 N N . LEU A 1 428 ? -9.417 -26.258 -37.912 1.00 93.75 428 LEU A N 1
ATOM 3300 C CA . LEU A 1 428 ? -10.324 -27.059 -37.093 1.00 93.75 428 LEU A CA 1
ATOM 3301 C C . LEU A 1 428 ? -11.756 -26.502 -37.164 1.00 93.75 428 LEU A C 1
ATOM 3303 O O . LEU A 1 428 ? -11.948 -25.284 -37.205 1.00 93.75 428 LEU A O 1
ATOM 3307 N N . PRO A 1 429 ? -12.785 -27.369 -37.141 1.00 94.06 429 PRO A N 1
ATOM 3308 C CA . PRO A 1 429 ? -14.171 -26.924 -37.181 1.00 94.06 429 PRO A CA 1
ATOM 3309 C C . PRO A 1 429 ? -14.547 -26.185 -35.889 1.00 94.06 429 PRO A C 1
ATOM 3311 O O . PRO A 1 429 ? -14.452 -26.743 -34.795 1.00 94.06 429 PRO A O 1
ATOM 3314 N N . VAL A 1 430 ? -15.025 -24.945 -36.033 1.00 94.69 430 VAL A N 1
ATOM 3315 C CA . VAL A 1 430 ? -15.441 -24.067 -34.928 1.00 94.69 430 VAL A CA 1
ATOM 3316 C C . VAL A 1 430 ? -16.955 -23.870 -34.955 1.00 94.69 430 VAL A C 1
ATOM 3318 O O . VAL A 1 430 ? -17.532 -23.513 -35.982 1.00 94.69 430 VAL A O 1
ATOM 3321 N N . THR A 1 431 ? -17.607 -24.061 -33.809 1.00 94.38 431 THR A N 1
ATOM 3322 C CA . THR A 1 431 ? -18.995 -23.632 -33.580 1.00 94.38 431 THR A CA 1
ATOM 3323 C C . THR A 1 431 ? -18.993 -22.211 -33.015 1.00 94.38 431 THR A C 1
ATOM 3325 O O . THR A 1 431 ? -18.648 -22.017 -31.853 1.00 94.38 431 THR A O 1
ATOM 3328 N N . TRP A 1 432 ? -19.343 -21.222 -33.834 1.00 92.25 432 TRP A N 1
ATOM 3329 C CA . TRP A 1 432 ? -19.381 -19.803 -33.447 1.00 92.25 432 TRP A CA 1
ATOM 3330 C C . TRP A 1 432 ? -20.547 -19.484 -32.500 1.00 92.25 432 TRP A C 1
ATOM 3332 O O . TRP A 1 432 ? -21.520 -20.241 -32.446 1.00 92.25 432 TRP A O 1
ATOM 3342 N N . ILE A 1 433 ? -20.495 -18.346 -31.799 1.00 88.94 433 ILE A N 1
ATOM 3343 C CA . ILE A 1 433 ? -21.511 -17.915 -30.823 1.00 88.94 433 ILE A CA 1
ATOM 3344 C C . ILE A 1 433 ? -22.936 -17.933 -31.389 1.00 88.94 433 ILE A C 1
ATOM 3346 O O . ILE A 1 433 ? -23.864 -18.366 -30.709 1.00 88.94 433 ILE A O 1
ATOM 3350 N N . SER A 1 434 ? -23.105 -17.559 -32.660 1.00 85.31 434 SER A N 1
ATOM 3351 C CA . SER A 1 434 ? -24.392 -17.571 -33.372 1.00 85.31 434 SER A CA 1
ATOM 3352 C C . SER A 1 434 ? -25.013 -18.967 -33.514 1.00 85.31 434 SER A C 1
ATOM 3354 O O . SER A 1 434 ? -26.224 -19.083 -33.699 1.00 85.31 434 SER A O 1
ATOM 3356 N N . GLY A 1 435 ? -24.205 -20.026 -33.404 1.00 86.12 435 GLY A N 1
ATOM 3357 C CA . GLY A 1 435 ? -24.649 -21.418 -33.331 1.00 86.12 435 GLY A CA 1
ATOM 3358 C C . GLY A 1 435 ? -24.766 -21.975 -31.906 1.00 86.12 435 GLY A C 1
ATOM 3359 O O . GLY A 1 435 ? -25.255 -23.091 -31.750 1.00 86.12 435 GLY A O 1
ATOM 3360 N N . LEU A 1 436 ? -24.323 -21.232 -30.883 1.00 86.62 436 LEU A N 1
ATOM 3361 C CA . LEU A 1 436 ? -24.327 -21.649 -29.472 1.00 86.62 436 LEU A CA 1
ATOM 3362 C C . LEU A 1 436 ? -25.450 -20.991 -28.667 1.00 86.62 436 LEU A C 1
ATOM 3364 O O . LEU A 1 436 ? -26.069 -21.634 -27.824 1.00 86.62 436 LEU A O 1
ATOM 3368 N N . VAL A 1 437 ? -25.717 -19.707 -28.912 1.00 84.38 437 VAL A N 1
ATOM 3369 C CA . VAL A 1 437 ? -26.707 -18.921 -28.168 1.00 84.38 437 VAL A CA 1
ATOM 3370 C C . VAL A 1 437 ? -27.608 -18.131 -29.102 1.00 84.38 437 VAL A C 1
ATOM 3372 O O . VAL A 1 437 ? -27.242 -17.759 -30.215 1.00 84.38 437 VAL A O 1
ATOM 3375 N N . ARG A 1 438 ? -28.827 -17.842 -28.635 1.00 74.69 438 ARG A N 1
ATOM 3376 C CA . ARG A 1 438 ? -29.757 -16.988 -29.382 1.00 74.69 438 ARG A CA 1
ATOM 3377 C C . ARG A 1 438 ? -29.195 -15.558 -29.470 1.00 74.69 438 ARG A C 1
ATOM 3379 O O . ARG A 1 438 ? -28.684 -15.065 -28.466 1.00 74.69 438 ARG A O 1
ATOM 3386 N N . PRO A 1 439 ? -29.399 -14.827 -30.585 1.00 65.06 439 PRO A N 1
ATOM 3387 C CA . PRO A 1 439 ? -28.845 -13.478 -30.776 1.00 65.06 439 PRO A CA 1
ATOM 3388 C C . PRO A 1 439 ? -29.204 -12.444 -29.697 1.00 65.06 439 PRO A C 1
ATOM 3390 O O . PRO A 1 439 ? -28.491 -11.469 -29.518 1.00 65.06 439 PRO A O 1
ATOM 3393 N N . ARG A 1 440 ? -30.315 -12.630 -28.968 1.00 62.56 440 ARG A N 1
ATOM 3394 C CA . ARG A 1 440 ? -30.725 -11.731 -27.869 1.00 62.56 440 ARG A CA 1
ATOM 3395 C C . ARG A 1 440 ? -29.984 -11.983 -26.552 1.00 62.56 440 ARG A C 1
ATOM 3397 O O . ARG A 1 440 ? -30.138 -11.191 -25.631 1.00 62.56 440 ARG A O 1
ATOM 3404 N N . THR A 1 441 ? -29.273 -13.102 -26.449 1.00 59.59 441 THR A N 1
ATOM 3405 C CA . THR A 1 441 ? -28.580 -13.544 -25.234 1.00 59.59 441 THR A CA 1
ATOM 3406 C C . THR A 1 441 ? -27.100 -13.155 -25.254 1.00 59.59 441 THR A C 1
ATOM 3408 O O . THR A 1 441 ? -26.504 -12.995 -24.199 1.00 59.59 441 THR A O 1
ATOM 3411 N N . ALA A 1 442 ? -26.507 -12.973 -26.436 1.00 60.09 442 ALA A N 1
ATOM 3412 C CA . ALA A 1 442 ? -25.167 -12.416 -26.577 1.00 60.09 442 ALA A CA 1
ATOM 3413 C C . ALA A 1 442 ? -25.202 -10.880 -26.514 1.00 60.09 442 ALA A C 1
ATOM 3415 O O . ALA A 1 442 ? -26.202 -10.255 -26.884 1.00 60.09 442 ALA A O 1
ATOM 3416 N N . ALA A 1 443 ? -24.102 -10.261 -26.079 1.00 62.97 443 ALA A N 1
ATOM 3417 C CA . ALA A 1 443 ? -23.923 -8.822 -26.233 1.00 62.97 443 ALA A CA 1
ATOM 3418 C C . ALA A 1 443 ? -24.088 -8.434 -27.714 1.00 62.97 443 ALA A C 1
ATOM 3420 O O . ALA A 1 443 ? -23.640 -9.154 -28.604 1.00 62.97 443 ALA A O 1
ATOM 3421 N N . ARG A 1 444 ? -24.738 -7.290 -27.979 1.00 70.12 444 ARG A N 1
ATOM 3422 C CA . ARG A 1 444 ? -25.059 -6.844 -29.351 1.00 70.12 444 ARG A CA 1
ATOM 3423 C C . ARG A 1 444 ? -23.827 -6.726 -30.254 1.00 70.12 444 ARG A C 1
ATOM 3425 O O . ARG A 1 444 ? -23.949 -6.976 -31.446 1.00 70.12 444 ARG A O 1
ATOM 3432 N N . THR A 1 445 ? -22.685 -6.379 -29.660 1.00 83.38 445 THR A N 1
ATOM 3433 C CA . THR A 1 445 ? -21.363 -6.499 -30.270 1.00 83.38 445 THR A CA 1
ATOM 3434 C C . THR A 1 445 ? -20.449 -7.216 -29.281 1.00 83.38 445 THR A C 1
ATOM 3436 O O . THR A 1 445 ? -20.179 -6.680 -28.201 1.00 83.38 445 THR A O 1
ATOM 3439 N N . ALA A 1 446 ? -20.000 -8.422 -29.617 1.00 88.38 446 ALA A N 1
ATOM 3440 C CA . ALA A 1 446 ? -19.255 -9.289 -28.711 1.00 88.38 446 ALA A CA 1
ATOM 3441 C C . ALA A 1 446 ? -17.932 -9.745 -29.324 1.00 88.38 446 ALA A C 1
ATOM 3443 O O . ALA A 1 446 ? -17.880 -10.153 -30.481 1.00 88.38 446 ALA A O 1
ATOM 3444 N N . LEU A 1 447 ? -16.876 -9.728 -28.515 1.00 92.88 447 LEU A N 1
ATOM 3445 C CA . LEU A 1 447 ? -15.646 -10.452 -28.802 1.00 92.88 447 LEU A CA 1
ATOM 3446 C C . LEU A 1 447 ? -15.852 -11.919 -28.415 1.00 92.88 447 LEU A C 1
ATOM 3448 O O . LEU A 1 447 ? -16.180 -12.187 -27.257 1.00 92.88 447 LEU A O 1
ATOM 3452 N N . GLU A 1 448 ? -15.649 -12.847 -29.347 1.00 94.12 448 GLU A N 1
ATOM 3453 C CA . GLU A 1 448 ? -15.758 -14.293 -29.113 1.00 94.12 448 GLU A CA 1
ATOM 3454 C C . GLU A 1 448 ? -14.412 -15.001 -29.309 1.00 94.12 448 GLU A C 1
ATOM 3456 O O . GLU A 1 448 ? -13.748 -14.819 -30.325 1.00 94.12 448 GLU A O 1
ATOM 3461 N N . LEU A 1 449 ? -14.006 -15.817 -28.332 1.00 96.75 449 LEU A N 1
ATOM 3462 C CA . LEU A 1 449 ? -12.774 -16.610 -28.343 1.00 96.75 449 LEU A CA 1
ATOM 3463 C C . LEU A 1 449 ? -13.109 -18.096 -28.189 1.00 96.75 449 LEU A C 1
ATOM 3465 O O . LEU A 1 449 ? -13.864 -18.484 -27.292 1.00 96.75 449 LEU A O 1
ATOM 3469 N N . HIS A 1 450 ? -12.500 -18.940 -29.021 1.00 97.06 450 HIS A N 1
ATOM 3470 C CA . HIS A 1 450 ? -12.736 -20.382 -29.040 1.00 97.06 450 HIS A CA 1
ATOM 3471 C C . HIS A 1 450 ? -11.426 -21.165 -28.930 1.00 97.06 450 HIS A C 1
ATOM 3473 O O . HIS A 1 450 ? -10.487 -20.919 -29.683 1.00 97.06 450 HIS A O 1
ATOM 3479 N N . LEU A 1 451 ? -11.397 -22.155 -28.034 1.00 96.69 451 LEU A N 1
ATOM 3480 C CA . LEU A 1 451 ? -10.352 -23.174 -27.951 1.00 96.69 451 LEU A CA 1
ATOM 3481 C C . LEU A 1 451 ? -10.913 -24.512 -28.444 1.00 96.69 451 LEU A C 1
ATOM 3483 O O . LEU A 1 451 ? -11.779 -25.105 -27.794 1.00 96.69 451 LEU A O 1
ATOM 3487 N N . VAL A 1 452 ? -10.419 -24.998 -29.581 1.00 96.25 452 VAL A N 1
ATOM 3488 C CA . VAL A 1 452 ? -10.805 -26.287 -30.174 1.00 96.25 452 VAL A CA 1
ATOM 3489 C C . VAL A 1 452 ? -9.736 -27.330 -29.838 1.00 96.25 452 VAL A C 1
ATOM 3491 O O . VAL A 1 452 ? -8.578 -27.120 -30.190 1.00 96.25 452 VAL A O 1
ATOM 3494 N N . PRO A 1 453 ? -10.062 -28.435 -29.147 1.00 94.06 453 PRO A N 1
ATOM 3495 C CA . PRO A 1 453 ? -9.057 -29.394 -28.694 1.00 94.06 453 PRO A CA 1
ATOM 3496 C C . PRO A 1 453 ? -8.311 -30.053 -29.862 1.00 94.06 453 PRO A C 1
ATOM 3498 O O . PRO A 1 453 ? -8.921 -30.499 -30.836 1.00 94.06 453 PRO A O 1
ATOM 3501 N N . PHE A 1 454 ? -6.986 -30.127 -29.733 1.00 90.06 454 PHE A N 1
ATOM 3502 C CA . PHE A 1 454 ? -6.090 -30.831 -30.639 1.00 90.06 454 PHE A CA 1
ATOM 3503 C C . PHE A 1 454 ? -5.047 -31.650 -29.844 1.00 90.06 454 PHE A C 1
ATOM 3505 O O . PHE A 1 454 ? -4.255 -31.052 -29.110 1.00 90.06 454 PHE A O 1
ATOM 3512 N N . PRO A 1 455 ? -4.967 -32.983 -30.019 1.00 90.50 455 PRO A N 1
ATOM 3513 C CA . PRO A 1 455 ? -5.811 -33.801 -30.894 1.00 90.50 455 PRO A CA 1
ATOM 3514 C C . PRO A 1 455 ? -7.293 -33.799 -30.457 1.00 90.50 455 PRO A C 1
ATOM 3516 O O . PRO A 1 455 ? -7.590 -33.475 -29.307 1.00 90.50 455 PRO A O 1
ATOM 3519 N N . PRO A 1 456 ? -8.238 -34.127 -31.362 1.00 89.31 456 PRO A N 1
ATOM 3520 C CA . PRO A 1 456 ? -9.658 -34.167 -31.024 1.00 89.31 456 PRO A CA 1
ATOM 3521 C C . PRO A 1 456 ? -9.944 -35.122 -29.861 1.00 89.31 456 PRO A C 1
ATOM 3523 O O . PRO A 1 456 ? -9.449 -36.249 -29.838 1.00 89.31 456 PRO A O 1
ATOM 3526 N N . VAL A 1 457 ? -10.778 -34.682 -28.920 1.00 88.44 457 VAL A N 1
ATOM 3527 C CA . VAL A 1 457 ? -11.222 -35.506 -27.787 1.00 88.44 457 VAL A CA 1
ATOM 3528 C C . VAL A 1 457 ? -12.455 -36.335 -28.148 1.00 88.44 457 VAL A C 1
ATOM 3530 O O . VAL A 1 457 ? -13.189 -36.021 -29.090 1.00 88.44 457 VAL A O 1
ATOM 3533 N N . GLU A 1 458 ? -12.712 -37.394 -27.376 1.00 88.50 458 GLU A N 1
ATOM 3534 C CA . GLU A 1 458 ? -13.938 -38.179 -27.514 1.00 88.50 458 GLU A CA 1
ATOM 3535 C C . GLU A 1 458 ? -15.179 -37.298 -27.299 1.00 88.50 458 GLU A C 1
ATOM 3537 O O . GLU A 1 458 ? -15.214 -36.415 -26.434 1.00 88.50 458 GLU A O 1
ATOM 3542 N N . ARG A 1 459 ? -16.222 -37.542 -28.099 1.00 90.50 459 ARG A N 1
ATOM 3543 C CA . ARG A 1 459 ? -17.449 -36.748 -28.061 1.00 90.50 459 ARG A CA 1
ATOM 3544 C C . ARG A 1 459 ? -18.105 -36.844 -26.684 1.00 90.50 459 ARG A C 1
ATOM 3546 O O . ARG A 1 459 ? -18.544 -37.914 -26.270 1.00 90.50 459 ARG A O 1
ATOM 3553 N N . LEU A 1 460 ? -18.277 -35.703 -26.024 1.00 90.06 460 LEU A N 1
ATOM 3554 C CA . LEU A 1 460 ? -18.887 -35.636 -24.701 1.00 90.06 460 LEU A CA 1
ATOM 3555 C C . LEU A 1 460 ? -20.320 -36.195 -24.712 1.00 90.06 460 LEU A C 1
ATOM 3557 O O . LEU A 1 460 ? -21.153 -35.862 -25.573 1.00 90.06 460 LEU A O 1
ATOM 3561 N N . ALA A 1 461 ? -20.602 -37.054 -23.730 1.00 91.25 461 ALA A N 1
ATOM 3562 C CA . ALA A 1 461 ? -21.937 -37.562 -23.443 1.00 91.25 461 ALA A CA 1
ATOM 3563 C C . ALA A 1 461 ? -22.837 -36.441 -22.896 1.00 91.25 461 ALA A C 1
ATOM 3565 O O . ALA A 1 461 ? -22.366 -35.543 -22.201 1.00 91.25 461 ALA A O 1
ATOM 3566 N N . ALA A 1 462 ? -24.146 -36.513 -23.154 1.00 89.06 462 ALA A N 1
ATOM 3567 C CA . ALA A 1 462 ? -25.092 -35.484 -22.706 1.00 89.06 462 ALA A CA 1
ATOM 3568 C C . ALA A 1 462 ? -25.075 -35.294 -21.176 1.00 89.06 462 ALA A C 1
ATOM 3570 O O . ALA A 1 462 ? -25.035 -34.165 -20.704 1.00 89.06 462 ALA A O 1
ATOM 3571 N N . GLY A 1 463 ? -24.982 -36.386 -20.405 1.00 88.94 463 GLY A N 1
ATOM 3572 C CA . GLY A 1 463 ? -24.868 -36.311 -18.943 1.00 88.94 463 GLY A CA 1
ATOM 3573 C C . GLY A 1 463 ? -23.573 -35.655 -18.446 1.00 88.94 463 GLY A C 1
ATOM 3574 O O . GLY A 1 463 ? -23.559 -35.093 -17.358 1.00 88.94 463 GLY A O 1
ATOM 3575 N N . ARG A 1 464 ? -22.492 -35.672 -19.244 1.00 88.19 464 ARG A N 1
ATOM 3576 C CA . ARG A 1 464 ? -21.269 -34.921 -18.922 1.00 88.19 464 ARG A CA 1
ATOM 3577 C C . ARG A 1 464 ? -21.463 -33.425 -19.128 1.00 88.19 464 ARG A C 1
ATOM 3579 O O . ARG A 1 464 ? -20.983 -32.681 -18.292 1.00 88.19 464 ARG A O 1
ATOM 3586 N N . LEU A 1 465 ? -22.162 -33.004 -20.187 1.00 89.38 465 LEU A N 1
ATOM 3587 C CA . LEU A 1 465 ? -22.503 -31.591 -20.388 1.00 89.38 465 LEU A CA 1
ATOM 3588 C C . LEU A 1 465 ? -23.434 -31.081 -19.286 1.00 89.38 465 LEU A C 1
ATOM 3590 O O . LEU A 1 465 ? -23.202 -30.004 -18.760 1.00 89.38 465 LEU A O 1
ATOM 3594 N N . GLU A 1 466 ? -24.429 -31.875 -18.885 1.00 90.75 466 GLU A N 1
ATOM 3595 C CA . GLU A 1 466 ? -25.352 -31.505 -17.802 1.00 90.75 466 GLU A CA 1
ATOM 3596 C C . GLU A 1 466 ? -24.606 -31.200 -16.492 1.00 90.75 466 GLU A C 1
ATOM 3598 O O . GLU A 1 466 ? -24.896 -30.212 -15.821 1.00 90.75 466 GLU A O 1
ATOM 3603 N N . ALA A 1 467 ? -23.579 -31.992 -16.172 1.00 90.50 467 ALA A N 1
ATOM 3604 C CA . ALA A 1 467 ? -22.741 -31.787 -14.993 1.00 90.50 467 ALA A CA 1
ATOM 3605 C C . ALA A 1 467 ? -21.844 -30.532 -15.063 1.00 90.50 467 ALA A C 1
ATOM 3607 O O . ALA A 1 467 ? -21.275 -30.143 -14.045 1.00 90.50 467 ALA A O 1
ATOM 3608 N N . LEU A 1 468 ? -21.693 -29.892 -16.232 1.00 90.12 468 LEU A N 1
ATOM 3609 C CA . LEU A 1 468 ? -20.886 -28.674 -16.378 1.00 90.12 468 LEU A CA 1
ATOM 3610 C C . LEU A 1 468 ? -21.629 -27.407 -15.968 1.00 90.12 468 LEU A C 1
ATOM 3612 O O . LEU A 1 468 ? -20.970 -26.386 -15.791 1.00 90.12 468 LEU A O 1
ATOM 3616 N N . LYS A 1 469 ? -22.957 -27.443 -15.804 1.00 91.31 469 LYS A N 1
ATOM 3617 C CA . LYS A 1 469 ? -23.766 -26.242 -15.554 1.00 91.31 469 LYS A CA 1
ATOM 3618 C C . LYS A 1 469 ? -23.225 -25.394 -14.403 1.00 91.31 469 LYS A C 1
ATOM 3620 O O . LYS A 1 469 ? -22.896 -24.227 -14.608 1.00 91.31 469 LYS A O 1
ATOM 3625 N N . GLU A 1 470 ? -23.060 -25.983 -13.223 1.00 89.25 470 GLU A N 1
ATOM 3626 C CA . GLU A 1 470 ? -22.533 -25.269 -12.053 1.00 89.25 470 GLU A CA 1
ATOM 3627 C C . GLU A 1 470 ? -21.075 -24.833 -12.260 1.00 89.25 470 GLU A C 1
ATOM 3629 O O . GLU A 1 470 ? -20.701 -23.709 -11.925 1.00 89.25 470 GLU A O 1
ATOM 3634 N N . GLY A 1 471 ? -20.262 -25.690 -12.887 1.00 89.56 471 GLY A N 1
ATOM 3635 C CA . GLY A 1 471 ? -18.854 -25.410 -13.171 1.00 89.56 471 GLY A CA 1
ATOM 3636 C C . GLY A 1 471 ? -18.641 -24.244 -14.142 1.00 89.56 471 GLY A C 1
ATOM 3637 O O . GLY A 1 471 ? -17.703 -23.471 -13.967 1.00 89.56 471 GLY A O 1
ATOM 3638 N N . LEU A 1 472 ? -19.517 -24.076 -15.136 1.00 93.19 472 LEU A N 1
ATOM 3639 C CA . LEU A 1 472 ? -19.472 -22.955 -16.079 1.00 93.19 472 LEU A CA 1
ATOM 3640 C C . LEU A 1 472 ? -19.839 -21.633 -15.402 1.00 93.19 472 LEU A C 1
ATOM 3642 O O . LEU A 1 472 ? -19.181 -20.624 -15.646 1.00 93.19 472 LEU A O 1
ATOM 3646 N N . VAL A 1 473 ? -20.844 -21.632 -14.521 1.00 92.25 473 VAL A N 1
ATOM 3647 C CA . VAL A 1 473 ? -21.206 -20.438 -13.738 1.00 92.25 473 VAL A CA 1
ATOM 3648 C C . VAL A 1 473 ? -20.064 -20.055 -12.799 1.00 92.25 473 VAL A C 1
ATOM 3650 O O . VAL A 1 473 ? -19.674 -18.888 -12.757 1.00 92.25 473 VAL A O 1
ATOM 3653 N N . ALA A 1 474 ? -19.486 -21.031 -12.092 1.00 88.44 474 ALA A N 1
ATOM 3654 C CA . ALA A 1 474 ? -18.358 -20.806 -11.193 1.00 88.44 474 ALA A CA 1
ATOM 3655 C C . ALA A 1 474 ? -17.134 -20.249 -11.938 1.00 88.44 474 ALA A C 1
ATOM 3657 O O . ALA A 1 474 ? -16.600 -19.215 -11.540 1.00 88.44 474 ALA A O 1
ATOM 3658 N N . ALA A 1 475 ? -16.747 -20.869 -13.060 1.00 87.00 475 ALA A N 1
ATOM 3659 C CA . ALA A 1 475 ? -15.631 -20.402 -13.881 1.00 87.00 475 ALA A CA 1
ATOM 3660 C C . ALA A 1 475 ? -15.872 -18.987 -14.435 1.00 87.00 475 ALA A C 1
ATOM 3662 O O . ALA A 1 475 ? -14.953 -18.171 -14.467 1.00 87.00 475 ALA A O 1
ATOM 3663 N N . GLY A 1 476 ? -17.109 -18.671 -14.834 1.00 88.44 476 GLY A N 1
ATOM 3664 C CA . GLY A 1 476 ? -17.472 -17.336 -15.305 1.00 88.44 476 GLY A CA 1
ATOM 3665 C C . GLY A 1 476 ? -17.418 -16.270 -14.209 1.00 88.44 476 GLY A C 1
ATOM 3666 O O . GLY A 1 476 ? -16.916 -15.178 -14.462 1.00 88.44 476 GLY A O 1
ATOM 3667 N N . ARG A 1 477 ? -17.861 -16.580 -12.984 1.00 90.12 477 ARG A N 1
ATOM 3668 C CA . ARG A 1 477 ? -17.770 -15.662 -11.832 1.00 90.12 477 ARG A CA 1
ATOM 3669 C C . ARG A 1 477 ? -16.329 -15.438 -11.384 1.00 90.12 477 ARG A C 1
ATOM 3671 O O . ARG A 1 477 ? -15.923 -14.296 -11.192 1.00 90.12 477 ARG A O 1
ATOM 3678 N N . GLU A 1 478 ? -15.530 -16.501 -11.295 1.00 84.00 478 GLU A N 1
ATOM 3679 C CA . GLU A 1 478 ? -14.103 -16.400 -10.956 1.00 84.00 478 GLU A CA 1
ATOM 3680 C C . GLU A 1 478 ? -13.346 -15.544 -11.985 1.00 84.00 478 GLU A C 1
ATOM 3682 O O . GLU A 1 478 ? -12.535 -14.692 -11.621 1.00 84.00 478 GLU A O 1
ATOM 3687 N N . ALA A 1 479 ? -13.668 -15.710 -13.272 1.00 79.06 479 ALA A N 1
ATOM 3688 C CA . ALA A 1 479 ? -13.111 -14.908 -14.359 1.00 79.06 479 ALA A CA 1
ATOM 3689 C C . ALA A 1 479 ? -13.758 -13.517 -14.513 1.00 79.06 479 ALA A C 1
ATOM 3691 O O . ALA A 1 479 ? -13.387 -12.776 -15.424 1.00 79.06 479 ALA A O 1
ATOM 3692 N N . ARG A 1 480 ? -14.714 -13.151 -13.645 1.00 87.19 480 ARG A N 1
ATOM 3693 C CA . ARG A 1 480 ? -15.475 -11.887 -13.683 1.00 87.19 480 ARG A CA 1
ATOM 3694 C C . ARG A 1 480 ? -16.222 -11.636 -15.001 1.00 87.19 480 ARG A C 1
ATOM 3696 O O . ARG A 1 480 ? -16.463 -10.488 -15.367 1.00 87.19 480 ARG A O 1
ATOM 3703 N N . LEU A 1 481 ? -16.595 -12.701 -15.710 1.00 86.56 481 LEU A N 1
ATOM 3704 C CA . LEU A 1 481 ? -17.525 -12.640 -16.842 1.00 86.56 481 LEU A CA 1
ATOM 3705 C C . LEU A 1 481 ? -18.974 -12.485 -16.373 1.00 86.56 481 LEU A C 1
ATOM 3707 O O . LEU A 1 481 ? -19.772 -11.908 -17.102 1.00 86.56 481 LEU A O 1
ATOM 3711 N N . PHE A 1 482 ? -19.288 -12.977 -15.171 1.00 89.69 482 PHE A N 1
ATOM 3712 C CA . PHE A 1 482 ? -20.580 -12.796 -14.511 1.00 89.69 482 PHE A CA 1
ATOM 3713 C C . PHE A 1 482 ? -20.387 -12.081 -13.173 1.00 89.69 482 PHE A C 1
ATOM 3715 O O . PHE A 1 482 ? -19.458 -12.426 -12.436 1.00 89.69 482 PHE A O 1
ATOM 3722 N N . GLN A 1 483 ? -21.265 -11.137 -12.830 1.00 83.06 483 GLN A N 1
ATOM 3723 C CA . GLN A 1 483 ? -21.339 -10.626 -11.453 1.00 83.06 483 GLN A CA 1
ATOM 3724 C C . GLN A 1 483 ? -21.918 -11.699 -10.513 1.00 83.06 483 GLN A C 1
ATOM 3726 O O . GLN A 1 483 ? -22.566 -12.654 -10.955 1.00 83.06 483 GLN A O 1
ATOM 3731 N N . GLU A 1 484 ? -21.675 -11.582 -9.204 1.00 77.94 484 GLU A N 1
ATOM 3732 C CA . GLU A 1 484 ? -22.148 -12.586 -8.237 1.00 77.94 484 GLU A CA 1
ATOM 3733 C C . GLU A 1 484 ? -23.680 -12.676 -8.170 1.00 77.94 484 GLU A C 1
ATOM 3735 O O . GLU A 1 484 ? -24.225 -13.772 -8.013 1.00 77.94 484 GLU A O 1
ATOM 3740 N N . ASP A 1 485 ? -24.364 -11.546 -8.344 1.00 85.50 485 ASP A N 1
ATOM 3741 C CA . ASP A 1 485 ? -25.821 -11.397 -8.352 1.00 85.50 485 ASP A CA 1
ATOM 3742 C C . ASP A 1 485 ? -26.435 -11.463 -9.760 1.00 85.50 485 ASP A C 1
ATOM 3744 O O . ASP A 1 485 ? -27.658 -11.426 -9.911 1.00 85.50 485 ASP A O 1
ATOM 3748 N N . GLU A 1 486 ? -25.606 -11.595 -10.798 1.00 86.69 486 GLU A N 1
ATOM 3749 C CA . GLU A 1 486 ? -26.071 -11.641 -12.177 1.00 86.69 486 GLU A CA 1
ATOM 3750 C C . GLU A 1 486 ? -26.871 -12.918 -12.453 1.00 86.69 486 GLU A C 1
ATOM 3752 O O . GLU A 1 486 ? -26.429 -14.037 -12.170 1.00 86.69 486 GLU A O 1
ATOM 3757 N N . GLU A 1 487 ? -28.041 -12.756 -13.074 1.00 90.31 487 GLU A N 1
ATOM 3758 C CA . GLU A 1 487 ? -28.813 -13.882 -13.589 1.00 90.31 487 GLU A CA 1
ATOM 3759 C C . GLU A 1 487 ? -28.059 -14.535 -14.760 1.00 90.31 487 GLU A C 1
ATOM 3761 O O . GLU A 1 487 ? -27.783 -13.890 -15.778 1.00 90.31 487 GLU A O 1
ATOM 3766 N N . VAL A 1 488 ? -27.746 -15.827 -14.623 1.00 92.38 488 VAL A N 1
ATOM 3767 C CA . VAL A 1 488 ? -27.069 -16.624 -15.655 1.00 92.38 488 VAL A CA 1
ATOM 3768 C C . VAL A 1 488 ? -28.034 -17.658 -16.222 1.00 92.38 488 VAL A C 1
ATOM 3770 O O . VAL A 1 488 ? -28.517 -18.542 -15.516 1.00 92.38 488 VAL A O 1
ATOM 3773 N N . ARG A 1 489 ? -28.300 -17.563 -17.526 1.00 90.81 489 ARG A N 1
ATOM 3774 C CA . ARG A 1 489 ? -29.161 -18.488 -18.268 1.00 90.81 489 ARG A CA 1
ATOM 3775 C C . ARG A 1 489 ? -28.380 -19.714 -18.721 1.00 90.81 489 ARG A C 1
ATOM 3777 O O . ARG A 1 489 ? -27.264 -19.593 -19.226 1.00 90.81 489 ARG A O 1
ATOM 3784 N N . GLN A 1 490 ? -29.006 -20.882 -18.594 1.00 91.06 490 GLN A N 1
ATOM 3785 C CA . GLN A 1 490 ? -28.434 -22.188 -18.948 1.00 91.06 490 GLN A CA 1
ATOM 3786 C C . GLN A 1 490 ? -29.451 -23.046 -19.714 1.00 91.06 490 GLN A C 1
ATOM 3788 O O . GLN A 1 490 ? -29.753 -24.178 -19.332 1.00 91.06 490 GLN A O 1
ATOM 3793 N N . ASP A 1 491 ? -30.020 -22.471 -20.780 1.00 86.75 491 ASP A N 1
ATOM 3794 C CA . ASP A 1 491 ? -31.017 -23.134 -21.635 1.00 86.75 491 ASP A CA 1
ATOM 3795 C C . ASP A 1 491 ? -30.447 -24.386 -22.335 1.00 86.75 491 ASP A C 1
ATOM 3797 O O . ASP A 1 491 ? -31.179 -25.337 -22.604 1.00 86.75 491 ASP A O 1
ATOM 3801 N N . ASP A 1 492 ? -29.137 -24.391 -22.610 1.00 88.06 492 ASP A N 1
ATOM 3802 C CA . ASP A 1 492 ? -28.368 -25.550 -23.072 1.00 88.06 492 ASP A CA 1
ATOM 3803 C C . ASP A 1 492 ? -27.384 -25.963 -21.959 1.00 88.06 492 ASP A C 1
ATOM 3805 O O . ASP A 1 492 ? -26.706 -25.096 -21.401 1.00 88.06 492 ASP A O 1
ATOM 3809 N N . PRO A 1 493 ? -27.275 -27.259 -21.609 1.00 86.25 493 PRO A N 1
ATOM 3810 C CA . PRO A 1 493 ? -26.361 -27.726 -20.565 1.00 86.25 493 PRO A CA 1
ATOM 3811 C C . PRO A 1 493 ? -24.891 -27.381 -20.788 1.00 86.25 493 PRO A C 1
ATOM 3813 O O . PRO A 1 493 ? -24.142 -27.250 -19.824 1.00 86.25 493 PRO A O 1
ATOM 3816 N N . GLY A 1 494 ? -24.476 -27.221 -22.041 1.00 91.62 494 GLY A N 1
ATOM 3817 C CA . GLY A 1 494 ? -23.129 -26.796 -22.383 1.00 91.62 494 GLY A CA 1
ATOM 3818 C C . GLY A 1 494 ? -22.924 -25.286 -22.336 1.00 91.62 494 GLY A C 1
ATOM 3819 O O . GLY A 1 494 ? -21.865 -24.849 -22.762 1.00 91.62 494 GLY A O 1
ATOM 3820 N N . VAL A 1 495 ? -23.889 -24.477 -21.890 1.00 94.12 495 VAL A N 1
ATOM 3821 C CA . VAL A 1 495 ? -23.857 -23.013 -22.021 1.00 94.12 495 VAL A CA 1
ATOM 3822 C C . VAL A 1 495 ? -24.202 -22.321 -20.701 1.00 94.12 495 VAL A C 1
ATOM 3824 O O . VAL A 1 495 ? -25.153 -22.678 -20.011 1.00 94.12 495 VAL A O 1
ATOM 3827 N N . ALA A 1 496 ? -23.450 -21.270 -20.378 1.00 94.62 496 ALA A N 1
ATOM 3828 C CA . ALA A 1 496 ? -23.776 -20.299 -19.342 1.00 94.62 496 ALA A CA 1
ATOM 3829 C C . ALA A 1 496 ? -23.693 -18.890 -19.940 1.00 94.62 496 ALA A C 1
ATOM 3831 O O . ALA A 1 496 ? -22.626 -18.473 -20.389 1.00 94.62 496 ALA A O 1
ATOM 3832 N N . ALA A 1 497 ? -24.810 -18.163 -19.967 1.00 93.12 497 ALA A N 1
ATOM 3833 C CA . ALA A 1 497 ? -24.876 -16.819 -20.533 1.00 93.12 497 ALA A CA 1
ATOM 3834 C C . ALA A 1 497 ? -25.491 -15.832 -19.536 1.00 93.12 497 ALA A C 1
ATOM 3836 O O . ALA A 1 497 ? -26.637 -15.996 -19.115 1.00 93.12 497 ALA A O 1
ATOM 3837 N N . GLY A 1 498 ? -24.719 -14.821 -19.153 1.00 89.62 498 GLY A N 1
ATOM 3838 C CA . GLY A 1 498 ? -25.130 -13.796 -18.203 1.00 89.62 498 GLY A CA 1
ATOM 3839 C C . GLY A 1 498 ? -26.080 -12.775 -18.829 1.00 89.62 498 GLY A C 1
ATOM 3840 O O . GLY A 1 498 ? -26.073 -12.554 -20.043 1.00 89.62 498 GLY A O 1
ATOM 3841 N N . SER A 1 499 ? -26.897 -12.121 -18.004 1.00 85.81 499 SER A N 1
ATOM 3842 C CA . SER A 1 499 ? -27.763 -11.015 -18.441 1.00 85.81 499 SER A CA 1
ATOM 3843 C C . SER A 1 499 ? -26.999 -9.809 -19.024 1.00 85.81 499 SER A C 1
ATOM 3845 O O . SER A 1 499 ? -27.569 -9.044 -19.802 1.00 85.81 499 SER A O 1
ATOM 3847 N N . SER A 1 500 ? -25.700 -9.683 -18.731 1.00 82.19 500 SER A N 1
ATOM 3848 C CA . SER A 1 500 ? -24.760 -8.724 -19.332 1.00 82.19 500 SER A CA 1
ATOM 3849 C C . SER A 1 500 ? -24.451 -8.997 -20.809 1.00 82.19 500 SER A C 1
ATOM 3851 O O . SER A 1 500 ? -23.901 -8.138 -21.502 1.00 82.19 500 SER A O 1
ATOM 3853 N N . GLY A 1 501 ? -24.788 -10.190 -21.305 1.00 84.38 501 GLY A N 1
ATOM 3854 C CA . GLY A 1 501 ? -24.468 -10.638 -22.655 1.00 84.38 501 GLY A CA 1
ATOM 3855 C C . GLY A 1 501 ? -23.100 -11.311 -22.796 1.00 84.38 501 GLY A C 1
ATOM 3856 O O . GLY A 1 501 ? -22.744 -11.684 -23.914 1.00 84.38 501 GLY A O 1
ATOM 3857 N N . ALA A 1 502 ? -22.341 -11.482 -21.708 1.00 92.12 502 ALA A N 1
ATOM 3858 C CA . ALA A 1 502 ? -21.142 -12.322 -21.663 1.00 92.12 502 ALA A CA 1
ATOM 3859 C C . ALA A 1 502 ? -21.499 -13.802 -21.442 1.00 92.12 502 ALA A C 1
ATOM 3861 O O . ALA A 1 502 ? -22.608 -14.130 -21.009 1.00 92.12 502 ALA A O 1
ATOM 3862 N N . GLY A 1 503 ? -20.568 -14.715 -21.719 1.00 94.31 503 GLY A N 1
ATOM 3863 C CA . GLY A 1 503 ? -20.818 -16.126 -21.445 1.00 94.31 503 GLY A CA 1
ATOM 3864 C C . GLY A 1 503 ? -19.692 -17.090 -21.758 1.00 94.31 503 GLY A C 1
ATOM 3865 O O . GLY A 1 503 ? -18.635 -16.719 -22.269 1.00 94.31 503 GLY A O 1
ATOM 3866 N N . LEU A 1 504 ? -19.954 -18.343 -21.394 1.00 96.44 504 LEU A N 1
ATOM 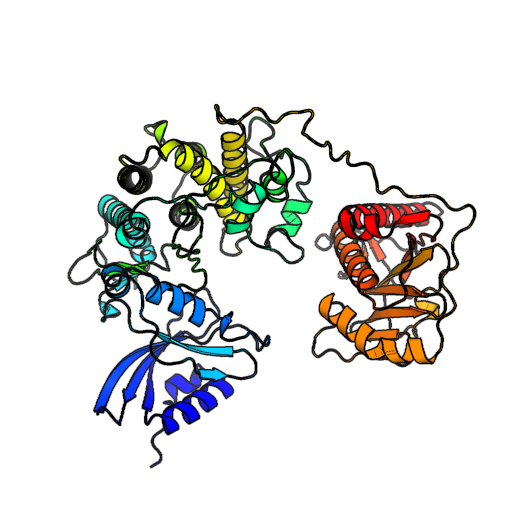3867 C CA . LEU A 1 504 ? -19.090 -19.500 -21.563 1.00 96.44 504 LEU A CA 1
ATOM 3868 C C . LEU A 1 504 ? -19.882 -20.655 -22.174 1.00 96.44 504 LEU A C 1
ATOM 3870 O O . LEU A 1 504 ? -21.063 -20.842 -21.879 1.00 96.44 504 LEU A O 1
ATOM 3874 N N . ALA A 1 505 ? -19.219 -21.468 -22.989 1.00 95.69 505 ALA A N 1
ATOM 3875 C CA . ALA A 1 505 ? -19.797 -22.677 -23.545 1.00 95.69 505 ALA A CA 1
ATOM 3876 C C . ALA A 1 505 ? -18.774 -23.807 -23.719 1.00 95.69 505 ALA A C 1
ATOM 3878 O O . ALA A 1 505 ? -17.593 -23.571 -23.982 1.00 95.69 505 ALA A O 1
ATOM 3879 N N . VAL A 1 506 ? -19.258 -25.044 -23.621 1.00 96.06 506 VAL A N 1
ATOM 3880 C CA . VAL A 1 506 ? -18.559 -26.280 -23.974 1.00 96.06 506 VAL A CA 1
ATOM 3881 C C . VAL A 1 506 ? -19.444 -27.095 -24.898 1.00 96.06 506 VAL A C 1
ATOM 3883 O O . VAL A 1 506 ? -20.559 -27.473 -24.544 1.00 96.06 506 VAL A O 1
ATOM 3886 N N . THR A 1 507 ? -18.941 -27.408 -26.087 1.00 94.62 507 THR A N 1
ATOM 3887 C CA . THR A 1 507 ? -19.681 -28.226 -27.050 1.00 94.62 507 THR A CA 1
ATOM 3888 C C . THR A 1 507 ? -19.411 -29.714 -26.842 1.00 94.62 507 THR A C 1
ATOM 3890 O O . THR A 1 507 ? -18.477 -30.136 -26.156 1.00 94.62 507 THR A O 1
ATOM 3893 N N . ARG A 1 508 ? -20.183 -30.557 -27.535 1.00 93.06 508 ARG A N 1
ATOM 3894 C CA . ARG A 1 508 ? -19.951 -32.008 -27.547 1.00 93.06 508 ARG A CA 1
ATOM 3895 C C . ARG A 1 508 ? -18.599 -32.424 -28.128 1.00 93.06 508 ARG A C 1
ATOM 3897 O O . ARG A 1 508 ? -18.187 -33.547 -27.866 1.00 93.06 508 ARG A O 1
ATOM 3904 N N . THR A 1 509 ? -17.935 -31.576 -28.913 1.00 93.00 509 THR A N 1
ATOM 3905 C CA . THR A 1 509 ? -16.592 -31.853 -29.453 1.00 93.00 509 THR A CA 1
ATOM 3906 C C . THR A 1 509 ? -15.479 -31.461 -28.480 1.00 93.00 509 THR A C 1
ATOM 3908 O O . THR A 1 509 ? -14.307 -31.602 -28.809 1.00 93.00 509 THR A O 1
ATOM 3911 N N . GLY A 1 510 ? -15.828 -30.950 -27.294 1.00 92.69 510 GLY A N 1
ATOM 3912 C CA . GLY A 1 510 ? -14.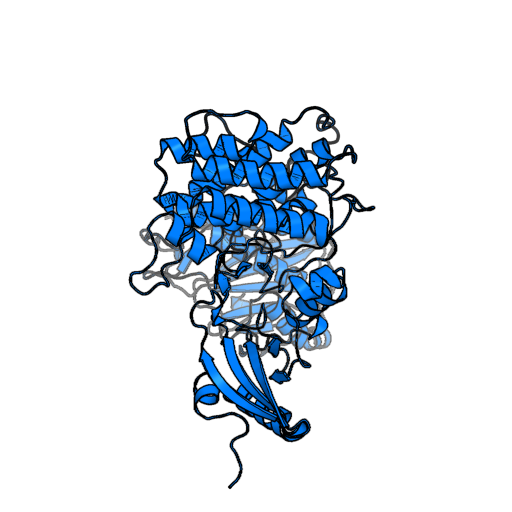871 -30.429 -26.323 1.00 92.69 510 GLY A CA 1
ATOM 3913 C C . GLY A 1 510 ? -14.371 -29.018 -26.641 1.00 92.69 510 GLY A C 1
ATOM 3914 O O . GLY A 1 510 ? -13.527 -28.512 -25.903 1.00 92.69 510 GLY A O 1
ATOM 3915 N N . GLN A 1 511 ? -14.886 -28.369 -27.697 1.00 95.81 511 GLN A N 1
ATOM 3916 C CA . GLN A 1 511 ? -14.618 -26.954 -27.953 1.00 95.81 511 GLN A CA 1
ATOM 3917 C C . GLN A 1 511 ? -15.091 -26.129 -26.759 1.00 95.81 511 GLN A C 1
ATOM 3919 O O . GLN A 1 511 ? -16.227 -26.282 -26.309 1.00 95.81 511 GLN A O 1
ATOM 3924 N N . ARG A 1 512 ? -14.229 -25.227 -26.298 1.00 96.06 512 ARG A N 1
ATOM 3925 C CA . ARG A 1 512 ? -14.506 -24.274 -25.223 1.00 96.06 512 ARG A CA 1
ATOM 3926 C C . ARG A 1 512 ? -14.655 -22.893 -25.842 1.00 96.06 512 ARG A C 1
ATOM 3928 O O . ARG A 1 512 ? -13.897 -22.540 -26.743 1.00 96.06 512 ARG A O 1
ATOM 3935 N N . SER A 1 513 ? -15.653 -22.123 -25.440 1.00 96.56 513 SER A N 1
ATOM 3936 C CA . SER A 1 513 ? -15.950 -20.820 -26.046 1.00 96.56 513 SER A CA 1
ATOM 3937 C C . SER A 1 513 ? -16.335 -19.805 -24.992 1.00 96.56 513 SER A C 1
ATOM 3939 O O . SER A 1 513 ? -17.033 -20.146 -24.046 1.00 96.56 513 SER A O 1
ATOM 3941 N N . ALA A 1 514 ? -15.816 -18.592 -25.121 1.00 96.38 514 ALA A N 1
ATOM 3942 C CA . ALA A 1 514 ? -16.051 -17.503 -24.191 1.00 96.38 514 ALA A CA 1
ATOM 3943 C C . ALA A 1 514 ? -16.296 -16.231 -24.985 1.00 96.38 514 ALA A C 1
ATOM 3945 O O . ALA A 1 514 ? -15.644 -16.002 -26.004 1.00 96.38 514 ALA A O 1
ATOM 3946 N N . TRP A 1 515 ? -17.216 -15.399 -24.516 1.00 95.00 515 TRP A N 1
ATOM 3947 C CA . TRP A 1 515 ? -17.492 -14.123 -25.156 1.00 95.00 515 TRP A CA 1
ATOM 3948 C C . TRP A 1 515 ? -17.800 -13.034 -24.142 1.00 95.00 515 TRP A C 1
ATOM 3950 O O . TRP A 1 515 ? -18.280 -13.293 -23.037 1.00 95.00 515 TRP A O 1
ATOM 3960 N N . SER A 1 516 ? -17.532 -11.793 -24.535 1.00 92.81 516 SER A N 1
ATOM 3961 C CA . SER A 1 516 ? -17.893 -10.612 -23.753 1.00 92.81 516 SER A CA 1
ATOM 3962 C C . SER A 1 516 ? -18.175 -9.422 -24.665 1.00 92.81 516 SER A C 1
ATOM 3964 O O . SER A 1 516 ? -17.655 -9.351 -25.780 1.00 92.81 516 SER A O 1
ATOM 3966 N N . GLY A 1 517 ? -19.006 -8.490 -24.198 1.00 88.38 517 GLY A N 1
ATOM 3967 C CA . GLY A 1 517 ? -19.302 -7.264 -24.938 1.00 88.38 517 GLY A CA 1
ATOM 3968 C C . GLY A 1 517 ? -18.073 -6.369 -25.103 1.00 88.38 517 GLY A C 1
ATOM 3969 O O . GLY A 1 517 ? -17.237 -6.292 -24.202 1.00 88.38 517 GLY A O 1
ATOM 3970 N N . LEU A 1 518 ? -17.978 -5.682 -26.241 1.00 85.94 518 LEU A N 1
ATOM 3971 C CA . LEU A 1 518 ? -16.961 -4.650 -26.466 1.00 85.94 518 LEU A CA 1
ATOM 3972 C C . LEU A 1 518 ? -17.328 -3.328 -25.761 1.00 85.94 518 LEU A C 1
ATOM 3974 O O . LEU A 1 518 ? -18.519 -3.050 -25.564 1.00 85.94 518 LEU A O 1
ATOM 3978 N N . PRO A 1 519 ? -16.335 -2.495 -25.388 1.00 82.75 519 PRO A N 1
ATOM 3979 C CA . PRO A 1 519 ? -16.596 -1.145 -24.895 1.00 82.75 519 PRO A CA 1
ATOM 3980 C C . PRO A 1 519 ? -17.314 -0.318 -25.967 1.00 82.75 519 PRO A C 1
ATOM 3982 O O . PRO A 1 519 ? -17.134 -0.552 -27.159 1.00 82.75 519 PRO A O 1
ATOM 3985 N N . ASN A 1 520 ? -18.126 0.654 -25.546 1.00 77.38 520 ASN A N 1
ATOM 3986 C CA . ASN A 1 520 ? -18.866 1.528 -26.456 1.00 77.38 520 ASN A CA 1
ATOM 3987 C C . ASN A 1 520 ? -18.506 3.000 -26.230 1.00 77.38 520 ASN A C 1
ATOM 3989 O O . ASN A 1 520 ? -18.307 3.416 -25.088 1.00 77.38 520 ASN A O 1
ATOM 3993 N N . ASP A 1 521 ? -18.506 3.790 -27.302 1.00 69.25 521 ASP A N 1
ATOM 3994 C CA . ASP A 1 521 ? -18.607 5.250 -27.246 1.00 69.25 521 ASP A CA 1
ATOM 3995 C C . ASP A 1 521 ? -19.975 5.740 -27.750 1.00 69.25 521 ASP A C 1
ATOM 3997 O O . ASP A 1 521 ? -20.937 4.984 -27.889 1.00 69.25 521 ASP A O 1
ATOM 4001 N N . ARG A 1 522 ? -20.072 7.046 -28.028 1.00 68.06 522 ARG A N 1
ATOM 4002 C CA . ARG A 1 522 ? -21.279 7.672 -28.584 1.00 68.06 522 ARG A CA 1
ATOM 4003 C C . ARG A 1 522 ? -21.655 7.183 -29.993 1.00 68.06 522 ARG A C 1
ATOM 4005 O O . ARG A 1 522 ? -22.752 7.502 -30.443 1.00 68.06 522 ARG A O 1
ATOM 4012 N N . TRP A 1 523 ? -20.763 6.487 -30.700 1.00 67.62 523 TRP A N 1
ATOM 4013 C CA . TRP A 1 523 ? -20.940 6.035 -32.083 1.00 67.62 523 TRP A CA 1
ATOM 4014 C C . TRP A 1 523 ? -21.124 4.520 -32.210 1.00 67.62 523 TRP A C 1
ATOM 4016 O O . TRP A 1 523 ? -21.734 4.076 -33.183 1.00 67.62 523 TRP A O 1
ATOM 4026 N N . GLY A 1 524 ? -20.639 3.732 -31.252 1.00 73.25 524 GLY A N 1
ATOM 4027 C CA . GLY A 1 524 ? -20.827 2.284 -31.233 1.00 73.25 524 GLY A CA 1
ATOM 4028 C C . GLY A 1 524 ? -19.727 1.561 -30.469 1.00 73.25 524 GLY A C 1
ATOM 4029 O O . GLY A 1 524 ? -19.073 2.138 -29.604 1.00 73.25 524 GLY A O 1
ATOM 4030 N N . ALA A 1 525 ? -19.527 0.287 -30.797 1.00 81.62 525 ALA A N 1
ATOM 4031 C CA . ALA A 1 525 ? -18.494 -0.522 -30.166 1.00 81.62 525 ALA A CA 1
ATOM 4032 C C . ALA A 1 525 ? -17.091 -0.101 -30.630 1.00 81.62 525 ALA A C 1
ATOM 4034 O O . ALA A 1 525 ? -16.907 0.295 -31.783 1.00 81.62 525 ALA A O 1
ATOM 4035 N N . ILE A 1 526 ? -16.102 -0.220 -29.746 1.00 81.12 526 ILE A N 1
ATOM 4036 C CA . ILE A 1 526 ? -14.710 0.156 -29.999 1.00 81.12 526 ILE A CA 1
ATOM 4037 C C . ILE A 1 526 ? -13.794 -1.068 -29.923 1.00 81.12 526 ILE A C 1
ATOM 4039 O O . ILE A 1 526 ? -13.853 -1.850 -28.975 1.00 81.12 526 ILE A O 1
ATOM 4043 N N . LEU A 1 527 ? -12.907 -1.186 -30.910 1.00 81.56 527 LEU A N 1
ATOM 4044 C CA . LEU A 1 527 ? -11.718 -2.028 -30.892 1.00 81.56 527 LEU A CA 1
ATOM 4045 C C . LEU A 1 527 ? -10.518 -1.173 -30.484 1.00 81.56 527 LEU A C 1
ATOM 4047 O O . LEU A 1 527 ? -9.943 -0.437 -31.287 1.00 81.56 527 LEU A O 1
ATOM 4051 N N . ASP A 1 528 ? -10.161 -1.285 -29.213 1.00 79.94 528 ASP A N 1
ATOM 4052 C CA . ASP A 1 528 ? -8.939 -0.736 -28.639 1.00 79.94 528 ASP A CA 1
ATOM 4053 C C . ASP A 1 528 ? -7.959 -1.896 -28.449 1.00 79.94 528 ASP A C 1
ATOM 4055 O O . ASP A 1 528 ? -8.301 -2.904 -27.832 1.00 79.94 528 ASP A O 1
ATOM 4059 N N . ARG A 1 529 ? -6.739 -1.771 -28.979 1.00 83.88 529 ARG A N 1
ATOM 4060 C CA . ARG A 1 529 ? -5.698 -2.807 -28.886 1.00 83.88 529 ARG A CA 1
ATOM 4061 C C . ARG A 1 529 ? -5.455 -3.278 -27.448 1.00 83.88 529 ARG A C 1
ATOM 4063 O O . ARG A 1 529 ? -5.302 -4.474 -27.207 1.00 83.88 529 ARG A O 1
ATOM 4070 N N . ASN A 1 530 ? -5.397 -2.349 -26.499 1.00 74.00 530 ASN A N 1
ATOM 4071 C CA . ASN A 1 530 ? -5.105 -2.648 -25.103 1.00 74.00 530 ASN A CA 1
ATOM 4072 C C . ASN A 1 530 ? -6.323 -3.266 -24.403 1.00 74.00 530 ASN A C 1
ATOM 4074 O O . ASN A 1 530 ? -6.146 -4.225 -23.651 1.00 74.00 530 ASN A O 1
ATOM 4078 N N . ASP A 1 531 ? -7.546 -2.791 -24.686 1.00 82.19 531 ASP A N 1
ATOM 4079 C CA . ASP A 1 531 ? -8.771 -3.461 -24.207 1.00 82.19 531 ASP A CA 1
ATOM 4080 C C . ASP A 1 531 ? -8.855 -4.891 -24.751 1.00 82.19 531 ASP A C 1
ATOM 4082 O O . ASP A 1 531 ? -9.077 -5.824 -23.981 1.00 82.19 531 ASP A O 1
ATOM 4086 N N . LEU A 1 532 ? -8.597 -5.081 -26.050 1.00 87.56 532 LEU A N 1
ATOM 4087 C CA . LEU A 1 532 ? -8.607 -6.391 -26.696 1.00 87.56 532 LEU A CA 1
ATOM 4088 C C . LEU A 1 532 ? -7.617 -7.350 -26.040 1.00 87.56 532 LEU A C 1
ATOM 4090 O O . LEU A 1 532 ? -8.011 -8.461 -25.700 1.00 87.56 532 LEU A O 1
ATOM 4094 N N . ALA A 1 533 ? -6.368 -6.938 -25.807 1.00 82.50 533 ALA A N 1
ATOM 4095 C CA . ALA A 1 533 ? -5.369 -7.794 -25.166 1.00 82.50 533 ALA A CA 1
ATOM 4096 C C . ALA A 1 533 ? -5.794 -8.221 -23.745 1.00 82.50 533 ALA A C 1
ATOM 4098 O O . ALA A 1 533 ? -5.718 -9.402 -23.399 1.00 82.50 533 ALA A O 1
ATOM 4099 N N . VAL A 1 534 ? -6.309 -7.291 -22.931 1.00 78.50 534 VAL A N 1
ATOM 4100 C CA . VAL A 1 534 ? -6.798 -7.590 -21.569 1.00 78.50 534 VAL A CA 1
ATOM 4101 C C . VAL A 1 534 ? -8.007 -8.524 -21.612 1.00 78.50 534 VAL A C 1
ATOM 4103 O O . VAL A 1 534 ? -8.065 -9.519 -20.886 1.00 78.50 534 VAL A O 1
ATOM 4106 N N . ARG A 1 535 ? -8.966 -8.231 -22.491 1.00 89.19 535 ARG A N 1
ATOM 4107 C CA . ARG A 1 535 ? -10.196 -9.006 -22.655 1.00 89.19 535 ARG A CA 1
ATOM 4108 C C . ARG A 1 535 ? -9.900 -10.415 -23.153 1.00 89.19 535 ARG A C 1
ATOM 4110 O O . ARG A 1 535 ? -10.399 -11.375 -22.577 1.00 89.19 535 ARG A O 1
ATOM 4117 N N . LEU A 1 536 ? -9.035 -10.557 -24.156 1.00 93.62 536 LEU A N 1
ATOM 4118 C CA . LEU A 1 536 ? -8.576 -11.849 -24.669 1.00 93.62 536 LEU A CA 1
ATOM 4119 C C . LEU A 1 536 ? -7.847 -12.655 -23.601 1.00 93.62 536 LEU A C 1
ATOM 4121 O O . LEU A 1 536 ? -8.088 -13.856 -23.492 1.00 93.62 536 LEU A O 1
ATOM 4125 N N . ARG A 1 537 ? -7.012 -12.010 -22.776 1.00 89.62 537 ARG A N 1
ATOM 4126 C CA . ARG A 1 537 ? -6.363 -12.682 -21.647 1.00 89.62 537 ARG A CA 1
ATOM 4127 C C . ARG A 1 537 ? -7.394 -13.217 -20.654 1.00 89.62 537 ARG A C 1
ATOM 4129 O O . ARG A 1 537 ? -7.299 -14.380 -20.273 1.00 89.62 537 ARG A O 1
ATOM 4136 N N . GLY A 1 538 ? -8.384 -12.406 -20.278 1.00 86.56 538 GLY A N 1
ATOM 4137 C CA . GLY A 1 538 ? -9.465 -12.820 -19.380 1.00 86.56 538 GLY A CA 1
ATOM 4138 C C . GLY A 1 538 ? -10.296 -13.980 -19.939 1.00 86.56 538 GLY A C 1
ATOM 4139 O O . GLY A 1 538 ? -10.541 -14.960 -19.237 1.00 86.56 538 GLY A O 1
ATOM 4140 N N . LEU A 1 539 ? -10.668 -13.916 -21.223 1.00 94.00 539 LEU A N 1
ATOM 4141 C CA . LEU A 1 539 ? -11.394 -14.996 -21.900 1.00 94.00 539 LEU A CA 1
ATOM 4142 C C . LEU A 1 539 ? -10.554 -16.279 -21.969 1.00 94.00 539 LEU A C 1
ATOM 4144 O O . LEU A 1 539 ? -11.061 -17.354 -21.659 1.00 94.00 539 LEU A O 1
ATOM 4148 N N . LEU A 1 540 ? -9.268 -16.186 -22.319 1.00 92.62 540 LEU A N 1
ATOM 4149 C CA . LEU A 1 540 ? -8.364 -17.338 -22.368 1.00 92.62 540 LEU A CA 1
ATOM 4150 C C . LEU A 1 540 ? -8.241 -18.010 -20.993 1.00 92.62 540 LEU A C 1
ATOM 4152 O O . LEU A 1 540 ? -8.357 -19.231 -20.878 1.00 92.62 540 LEU A O 1
ATOM 4156 N N . ASP A 1 541 ? -8.070 -17.206 -19.949 1.00 86.81 541 ASP A N 1
ATOM 4157 C CA . ASP A 1 541 ? -7.981 -17.658 -18.563 1.00 86.81 541 ASP A CA 1
ATOM 4158 C C . ASP A 1 541 ? -9.267 -18.334 -18.078 1.00 86.81 541 ASP A C 1
ATOM 4160 O O . ASP A 1 541 ? -9.198 -19.332 -17.352 1.00 86.81 541 ASP A O 1
ATOM 4164 N N . ALA A 1 542 ? -10.432 -17.837 -18.499 1.00 90.06 542 ALA A N 1
ATOM 4165 C CA . ALA A 1 542 ? -11.709 -18.489 -18.237 1.00 90.06 542 ALA A CA 1
ATOM 4166 C C . ALA A 1 542 ? -11.772 -19.862 -18.927 1.00 90.06 542 ALA A C 1
ATOM 4168 O O . ALA A 1 542 ? -12.067 -20.871 -18.289 1.00 90.06 542 ALA A O 1
ATOM 4169 N N . LEU A 1 543 ? -11.416 -19.930 -20.214 1.00 93.44 543 LEU A N 1
ATOM 4170 C CA . LEU A 1 543 ? -11.481 -21.153 -21.024 1.00 93.44 543 LEU A CA 1
ATOM 4171 C C . LEU A 1 543 ? -10.548 -22.268 -20.545 1.00 93.44 543 LEU A C 1
ATOM 4173 O O . LEU A 1 543 ? -10.887 -23.454 -20.642 1.00 93.44 543 LEU A O 1
ATOM 4177 N N . LEU A 1 544 ? -9.381 -21.910 -20.012 1.00 88.00 544 LEU A N 1
ATOM 4178 C CA . LEU A 1 544 ? -8.443 -22.878 -19.446 1.00 88.00 544 LEU A CA 1
ATOM 4179 C C . LEU A 1 544 ? -8.935 -23.467 -18.114 1.00 88.00 544 LEU A C 1
ATOM 4181 O O . LEU A 1 544 ? -8.596 -24.614 -17.817 1.00 88.00 544 LEU A O 1
ATOM 4185 N N . ARG A 1 545 ? -9.763 -22.729 -17.359 1.00 84.94 545 ARG A N 1
ATOM 4186 C CA . ARG A 1 545 ? -10.372 -23.169 -16.089 1.00 84.94 545 ARG A CA 1
ATOM 4187 C C . ARG A 1 545 ? -11.654 -23.981 -16.255 1.00 84.94 545 ARG A C 1
ATOM 4189 O O . ARG A 1 545 ? -12.039 -24.688 -15.328 1.00 84.94 545 ARG A O 1
ATOM 4196 N N . VAL A 1 546 ? -12.317 -23.899 -17.410 1.00 87.00 546 VAL A N 1
ATOM 4197 C CA . VAL A 1 546 ? -13.544 -24.665 -17.668 1.00 87.00 546 VAL A CA 1
ATOM 4198 C C . VAL A 1 546 ? -13.289 -26.170 -17.450 1.00 87.00 546 VAL A C 1
ATOM 4200 O O . VAL A 1 546 ? -12.358 -26.712 -18.061 1.00 87.00 546 VAL A O 1
ATOM 4203 N N . PRO A 1 547 ? -14.113 -26.865 -16.635 1.00 75.62 547 PRO A N 1
ATOM 4204 C CA . PRO A 1 547 ? -13.897 -28.262 -16.251 1.00 75.62 547 PRO A CA 1
ATOM 4205 C C . PRO A 1 547 ? -14.279 -29.251 -17.370 1.00 75.62 547 PRO A C 1
ATOM 4207 O O . PRO A 1 547 ? -15.162 -30.086 -17.220 1.00 75.62 547 PRO A O 1
ATOM 4210 N N . ALA A 1 548 ? -13.612 -29.161 -18.519 1.00 79.25 548 ALA A N 1
ATOM 4211 C CA . ALA A 1 548 ? -13.768 -30.055 -19.669 1.00 79.25 548 ALA A CA 1
ATOM 4212 C C . ALA A 1 548 ? -12.553 -31.000 -19.805 1.00 79.25 548 ALA A C 1
ATOM 4214 O O . ALA A 1 548 ? -11.494 -30.692 -19.249 1.00 79.25 548 ALA A O 1
ATOM 4215 N N . PRO A 1 549 ? -12.662 -32.122 -20.555 1.00 79.81 549 PRO A N 1
ATOM 4216 C CA . PRO A 1 549 ? -11.541 -33.031 -20.778 1.00 79.81 549 PRO A CA 1
ATOM 4217 C C . PRO A 1 549 ? -10.283 -32.300 -21.230 1.00 79.81 549 PRO A C 1
ATOM 4219 O O . PRO A 1 549 ? -10.340 -31.316 -21.981 1.00 79.81 549 PRO A O 1
ATOM 4222 N N . GLU A 1 550 ? -9.150 -32.775 -20.733 1.00 79.19 550 GLU A N 1
ATOM 4223 C CA . GLU A 1 550 ? -7.855 -32.203 -21.058 1.00 79.19 550 GLU A CA 1
ATOM 4224 C C . GLU A 1 550 ? -7.453 -32.562 -22.493 1.00 79.19 550 GLU A C 1
ATOM 4226 O O . GLU A 1 550 ? -7.767 -33.640 -22.992 1.00 79.19 550 GLU A O 1
ATOM 4231 N N . SER A 1 551 ? -6.776 -31.624 -23.151 1.00 85.81 551 SER A N 1
ATOM 4232 C CA . SER A 1 551 ? -6.207 -31.774 -24.489 1.00 85.81 551 SER A CA 1
ATOM 4233 C C . SER A 1 551 ? -4.771 -31.264 -24.455 1.00 85.81 551 SER A C 1
ATOM 4235 O O . SER A 1 551 ? -4.473 -30.313 -23.721 1.00 85.81 551 SER A O 1
ATOM 4237 N N . ASP A 1 552 ? -3.895 -31.876 -25.250 1.00 80.38 552 ASP A N 1
ATOM 4238 C CA . ASP A 1 552 ? -2.471 -31.526 -25.310 1.00 80.38 552 ASP A CA 1
ATOM 4239 C C . ASP A 1 552 ? -2.257 -30.119 -25.883 1.00 80.38 552 ASP A C 1
ATOM 4241 O O . ASP A 1 552 ? -1.354 -29.388 -25.469 1.00 80.38 552 ASP A O 1
ATOM 4245 N N . GLY A 1 553 ? -3.126 -29.704 -26.803 1.00 88.31 553 GLY A N 1
ATOM 4246 C CA . GLY A 1 553 ? -3.156 -28.366 -27.370 1.00 88.31 553 GLY A CA 1
ATOM 4247 C C . GLY A 1 553 ? -4.551 -27.937 -27.801 1.00 88.31 553 GLY A C 1
ATOM 4248 O O . GLY A 1 553 ? -5.526 -28.689 -27.693 1.00 88.31 553 GLY A O 1
ATOM 4249 N N . PHE A 1 554 ? -4.635 -26.701 -28.279 1.00 94.44 554 PHE A N 1
ATOM 4250 C CA . PHE A 1 554 ? -5.863 -26.107 -28.785 1.00 94.44 554 PHE A CA 1
ATOM 4251 C C . PHE A 1 554 ? -5.596 -25.326 -30.067 1.00 94.44 554 PHE A C 1
ATOM 4253 O O . PHE A 1 554 ? -4.644 -24.546 -30.127 1.00 94.44 554 PHE A O 1
ATOM 4260 N N . GLY A 1 555 ? -6.453 -25.519 -31.067 1.00 95.25 555 GLY A N 1
ATOM 4261 C CA . GLY A 1 555 ? -6.625 -24.541 -32.131 1.00 95.25 555 GLY A CA 1
ATOM 4262 C C . GLY A 1 555 ? -7.412 -23.345 -31.609 1.00 95.25 555 GLY A C 1
ATOM 4263 O O . GLY A 1 555 ? -8.349 -23.524 -30.825 1.00 95.25 555 GLY A O 1
ATOM 4264 N N . ILE A 1 556 ? -7.022 -22.137 -32.007 1.00 95.12 556 ILE A N 1
ATOM 4265 C CA . ILE A 1 556 ? -7.617 -20.898 -31.492 1.00 95.12 556 ILE A CA 1
ATOM 4266 C C . ILE A 1 556 ? -8.353 -20.184 -32.612 1.00 95.12 556 ILE A C 1
ATOM 4268 O O . ILE A 1 556 ? -7.758 -19.880 -33.636 1.00 95.12 556 ILE A O 1
ATOM 4272 N N . ALA A 1 557 ? -9.633 -19.890 -32.399 1.00 95.31 557 ALA A N 1
ATOM 4273 C CA . ALA A 1 557 ? -10.418 -19.049 -33.296 1.00 95.31 557 ALA A CA 1
ATOM 4274 C C . ALA A 1 557 ? -10.970 -17.834 -32.553 1.00 95.31 557 ALA A C 1
ATOM 4276 O O . ALA A 1 557 ? -11.260 -17.905 -31.356 1.00 95.31 557 ALA A O 1
ATOM 4277 N N . LEU A 1 558 ? -11.105 -16.723 -33.271 1.00 95.00 558 LEU A N 1
ATOM 4278 C CA . LEU A 1 558 ? -11.468 -15.425 -32.709 1.00 95.00 558 LEU A CA 1
ATOM 4279 C C . LEU A 1 558 ? -12.294 -14.625 -33.717 1.00 95.00 558 LEU A C 1
ATOM 4281 O O . LEU A 1 558 ? -11.963 -14.584 -34.903 1.00 95.00 558 LEU A O 1
ATOM 4285 N N . SER A 1 559 ? -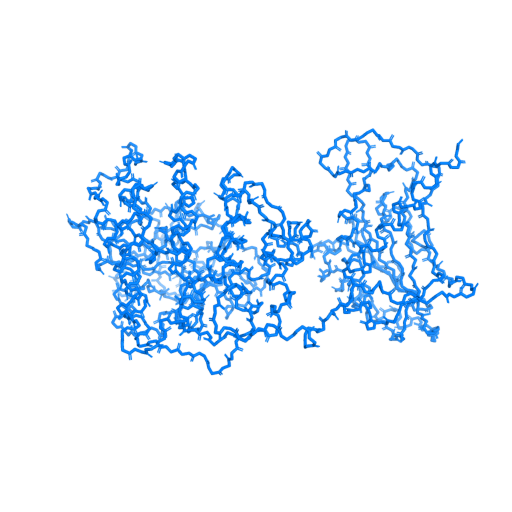13.354 -13.968 -33.254 1.00 91.44 559 SER A N 1
ATOM 4286 C CA . SER A 1 559 ? -14.129 -13.032 -34.069 1.00 91.44 559 SER A CA 1
ATOM 4287 C C . SER A 1 559 ? -14.770 -11.927 -33.232 1.00 91.44 559 SER A C 1
ATOM 4289 O O . SER A 1 559 ? -14.770 -11.966 -32.001 1.00 91.44 559 SER A O 1
ATOM 4291 N N . VAL A 1 560 ? -15.310 -10.926 -33.926 1.00 88.50 560 VAL A N 1
ATOM 4292 C CA . VAL A 1 560 ? -16.187 -9.903 -33.359 1.00 88.50 560 VAL A CA 1
ATOM 4293 C C . VAL A 1 560 ? -17.565 -10.079 -33.981 1.00 88.50 560 VAL A C 1
ATOM 4295 O O . VAL A 1 560 ? -17.777 -9.703 -35.132 1.00 88.50 560 VAL A O 1
ATOM 4298 N N . GLU A 1 561 ? -18.511 -10.626 -33.227 1.00 83.38 561 GLU A N 1
ATOM 4299 C CA . GLU A 1 561 ? -19.915 -10.653 -33.633 1.00 83.38 561 GLU A CA 1
ATOM 4300 C C . GLU A 1 561 ? -20.470 -9.233 -33.517 1.00 83.38 561 GLU A C 1
ATOM 4302 O O . GLU A 1 561 ? -20.411 -8.635 -32.444 1.00 83.38 561 GLU A O 1
ATOM 4307 N N . THR A 1 562 ? -20.968 -8.666 -34.616 1.00 73.94 562 THR A N 1
ATOM 4308 C CA . THR A 1 562 ? -21.383 -7.256 -34.658 1.00 73.94 562 THR A CA 1
ATOM 4309 C C . THR A 1 562 ? -22.884 -7.060 -34.566 1.00 73.94 562 THR A C 1
ATOM 4311 O O . THR A 1 562 ? -23.324 -5.927 -34.376 1.00 73.94 562 THR A O 1
ATOM 4314 N N . GLY A 1 563 ? -23.692 -8.108 -34.771 1.00 67.81 563 GLY A N 1
ATOM 4315 C CA . GLY A 1 563 ? -25.151 -7.977 -34.793 1.00 67.81 563 GLY A CA 1
ATOM 4316 C C . GLY A 1 563 ? -25.671 -6.934 -35.800 1.00 67.81 563 GLY A C 1
ATOM 4317 O O . GLY A 1 563 ? -26.796 -6.456 -35.657 1.00 67.81 563 GLY A O 1
ATOM 4318 N N . GLY A 1 564 ? -24.852 -6.546 -36.792 1.00 64.62 564 GLY A N 1
ATOM 4319 C CA . GLY A 1 564 ? -25.136 -5.479 -37.758 1.00 64.62 564 GLY A CA 1
ATOM 4320 C C . GLY A 1 564 ? -24.825 -4.045 -37.293 1.00 64.62 564 GLY A C 1
ATOM 4321 O O . GLY A 1 564 ? -25.200 -3.101 -37.987 1.00 64.62 564 GLY A O 1
ATOM 4322 N N . LEU A 1 565 ? -24.168 -3.856 -36.143 1.00 67.81 565 LEU A N 1
ATOM 4323 C CA . LEU A 1 565 ? -23.787 -2.546 -35.599 1.00 67.81 565 LEU A CA 1
ATOM 4324 C C . LEU A 1 565 ? -22.401 -2.076 -36.073 1.00 67.81 565 LEU A C 1
ATOM 4326 O O . LEU A 1 565 ? -21.556 -2.863 -36.499 1.00 67.81 565 LEU A O 1
ATOM 4330 N N . VAL A 1 566 ? -22.172 -0.762 -35.978 1.00 68.62 566 VAL A N 1
ATOM 4331 C CA . VAL A 1 566 ? -20.898 -0.118 -36.330 1.00 68.62 566 VAL A CA 1
ATOM 4332 C C . VAL A 1 566 ? -19.852 -0.389 -35.247 1.00 68.62 566 VAL A C 1
ATOM 4334 O O . VAL A 1 566 ? -20.136 -0.263 -34.053 1.00 68.62 566 VAL A O 1
ATOM 4337 N N . VAL A 1 567 ? -18.638 -0.726 -35.683 1.00 71.50 567 VAL A N 1
ATOM 4338 C CA . VAL A 1 567 ? -17.467 -0.944 -34.830 1.00 71.50 567 VAL A CA 1
ATOM 4339 C C . VAL A 1 567 ? -16.356 -0.001 -35.275 1.00 71.50 567 VAL A C 1
ATOM 4341 O O . VAL A 1 567 ? -16.022 0.037 -36.455 1.00 71.50 567 VAL A O 1
ATOM 4344 N N . SER A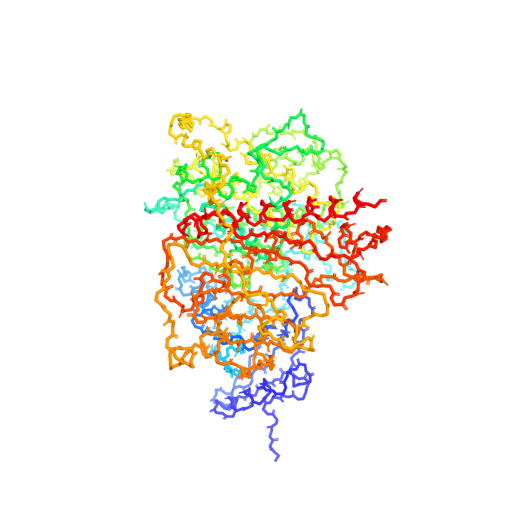 1 568 ? -15.784 0.755 -34.346 1.00 73.00 568 SER A N 1
ATOM 4345 C CA . SER A 1 568 ? -14.700 1.705 -34.616 1.00 73.00 568 SER A CA 1
ATOM 4346 C C . SER A 1 568 ? -13.383 1.193 -34.050 1.00 73.00 568 SER A C 1
ATOM 4348 O O . SER A 1 568 ? -13.372 0.557 -33.007 1.00 73.00 568 SER A O 1
ATOM 4350 N N . GLU A 1 569 ? -12.267 1.501 -34.700 1.00 70.94 569 GLU A N 1
ATOM 4351 C CA . GLU A 1 569 ? -10.926 1.237 -34.169 1.00 70.94 569 GLU A CA 1
ATOM 4352 C C . GLU A 1 569 ? -10.362 2.519 -33.546 1.00 70.94 569 GLU A C 1
ATOM 4354 O O . GLU A 1 569 ? -10.410 3.586 -34.167 1.00 70.94 569 GLU A O 1
ATOM 4359 N N . GLY A 1 570 ? -9.835 2.426 -32.326 1.00 63.66 570 GLY A N 1
ATOM 4360 C CA . GLY A 1 570 ? -9.192 3.551 -31.652 1.00 63.66 570 GLY A CA 1
ATOM 4361 C C . GLY A 1 570 ? -9.206 3.446 -30.126 1.00 63.66 570 GLY A C 1
ATOM 4362 O O . GLY A 1 570 ? -9.839 2.548 -29.576 1.00 63.66 570 GLY A O 1
ATOM 4363 N N . PRO A 1 571 ? -8.517 4.364 -29.426 1.00 60.44 571 PRO A N 1
ATOM 4364 C CA . PRO A 1 571 ? -8.493 4.373 -27.970 1.00 60.44 571 PRO A CA 1
ATOM 4365 C C . PRO A 1 571 ? -9.886 4.592 -27.366 1.00 60.44 571 PRO A C 1
ATOM 4367 O O . PRO A 1 571 ? -10.591 5.509 -27.796 1.00 60.44 571 PRO A O 1
ATOM 4370 N N . VAL A 1 572 ? -10.239 3.857 -26.302 1.00 53.69 572 VAL A N 1
ATOM 4371 C CA . VAL A 1 572 ? -11.555 3.959 -25.612 1.00 53.69 572 VAL A CA 1
ATOM 4372 C C . VAL A 1 572 ? -11.892 5.396 -25.155 1.00 53.69 572 VAL A C 1
ATOM 4374 O O . VAL A 1 572 ? -13.058 5.749 -24.990 1.00 53.69 572 VAL A O 1
ATOM 4377 N N . HIS A 1 573 ? -10.884 6.259 -24.983 1.00 52.12 573 HIS A N 1
ATOM 4378 C CA . HIS A 1 573 ? -11.030 7.626 -24.465 1.00 52.12 573 HIS A CA 1
ATOM 4379 C C . HIS A 1 573 ? -10.850 8.747 -25.499 1.00 52.12 573 HIS A C 1
ATOM 4381 O O . HIS A 1 573 ? -10.895 9.923 -25.135 1.00 52.12 573 HIS A O 1
ATOM 4387 N N . THR A 1 574 ? -10.665 8.427 -26.780 1.00 48.44 574 THR A N 1
ATOM 4388 C CA . THR A 1 574 ? -10.505 9.439 -27.836 1.00 48.44 574 THR A CA 1
ATOM 4389 C C . THR A 1 574 ? -11.566 9.265 -28.908 1.00 48.44 574 THR A C 1
ATOM 4391 O O . THR A 1 574 ? -11.743 8.173 -29.436 1.00 48.44 574 THR A O 1
ATOM 4394 N N . SER A 1 575 ? -12.260 10.344 -29.274 1.00 47.06 575 SER A N 1
ATOM 4395 C CA . SER A 1 575 ? -13.254 10.288 -30.346 1.00 47.06 575 SER A CA 1
ATOM 4396 C C . SER A 1 575 ? -12.567 10.171 -31.711 1.00 47.06 575 SER A C 1
ATOM 4398 O O . SER A 1 575 ? -12.181 11.183 -32.301 1.00 47.06 575 SER A O 1
ATOM 4400 N N . VAL A 1 576 ? -12.419 8.949 -32.216 1.00 53.50 576 VAL A N 1
ATOM 4401 C CA . VAL A 1 576 ? -11.940 8.668 -33.578 1.00 53.50 576 VAL A CA 1
ATOM 4402 C C . VAL A 1 576 ? -13.141 8.600 -34.535 1.00 53.50 576 VAL A C 1
ATOM 4404 O O . VAL A 1 576 ? -14.270 8.340 -34.119 1.00 53.50 576 VAL A O 1
ATOM 4407 N N . ARG A 1 577 ? -12.942 8.909 -35.825 1.00 51.88 577 ARG A N 1
ATOM 4408 C CA . ARG A 1 577 ? -14.006 8.768 -36.836 1.00 51.88 577 ARG A CA 1
ATOM 4409 C C . ARG A 1 577 ? -14.366 7.282 -37.008 1.00 51.88 577 ARG A C 1
ATOM 4411 O O . ARG A 1 577 ? -13.458 6.497 -37.279 1.00 51.88 577 ARG A O 1
ATOM 4418 N N . PRO A 1 578 ? -15.655 6.906 -36.924 1.00 53.28 578 PRO A N 1
ATOM 4419 C CA . PRO A 1 578 ? -16.079 5.517 -37.064 1.00 53.28 578 PRO A CA 1
ATOM 4420 C C . PRO A 1 578 ? -15.786 4.975 -38.469 1.00 53.28 578 PRO A C 1
ATOM 4422 O O . PRO A 1 578 ? -15.987 5.674 -39.467 1.00 53.28 578 PRO A O 1
ATOM 4425 N N . ARG A 1 579 ? -15.332 3.719 -38.549 1.00 57.84 579 ARG A N 1
ATOM 4426 C CA . ARG A 1 579 ? -15.181 2.961 -39.803 1.00 57.84 579 ARG A CA 1
ATOM 4427 C C . ARG A 1 579 ? -16.324 1.950 -39.896 1.00 57.84 579 ARG A C 1
ATOM 4429 O O . ARG A 1 579 ? -16.644 1.283 -38.924 1.00 57.84 579 ARG A O 1
ATOM 4436 N N . LEU A 1 580 ? -16.990 1.860 -41.046 1.00 53.09 580 LEU A N 1
ATOM 4437 C CA . LEU A 1 580 ? -18.170 1.003 -41.209 1.00 53.09 580 LEU A CA 1
ATOM 4438 C C . LEU A 1 580 ? -17.767 -0.358 -41.794 1.00 53.09 580 LEU A C 1
ATOM 4440 O O . LEU A 1 580 ? -17.282 -0.411 -42.926 1.00 53.09 580 LEU A O 1
ATOM 4444 N N . MET A 1 581 ? -18.011 -1.454 -41.070 1.00 57.72 581 MET A N 1
ATOM 4445 C CA . MET A 1 581 ? -17.786 -2.812 -41.586 1.00 57.72 581 MET A CA 1
ATOM 4446 C C . MET A 1 581 ? -18.993 -3.373 -42.349 1.00 57.72 581 MET A C 1
ATOM 4448 O O . MET A 1 581 ? -20.140 -3.039 -42.060 1.00 57.72 581 MET A O 1
ATOM 4452 N N . ALA A 1 582 ? -18.715 -4.264 -43.310 1.00 50.09 582 ALA A N 1
ATOM 4453 C CA . ALA A 1 582 ? -19.712 -5.095 -44.000 1.00 50.09 582 ALA A CA 1
ATOM 4454 C C . ALA A 1 582 ? -19.796 -6.530 -43.441 1.00 50.09 582 ALA A C 1
ATOM 4456 O O . ALA A 1 582 ? -20.838 -7.166 -43.573 1.00 50.09 582 ALA A O 1
ATOM 4457 N N . ALA A 1 583 ? -18.707 -7.046 -42.854 1.00 57.72 583 ALA A N 1
ATOM 4458 C CA . ALA A 1 583 ? -18.593 -8.413 -42.344 1.00 57.72 583 ALA A CA 1
ATOM 4459 C C . ALA A 1 583 ? -17.622 -8.477 -41.152 1.00 57.72 583 ALA A C 1
ATOM 4461 O O . ALA A 1 583 ? -16.652 -7.727 -41.117 1.00 57.72 583 ALA A O 1
ATOM 4462 N N . ALA A 1 584 ? -17.887 -9.362 -40.189 1.00 66.44 584 ALA A N 1
ATOM 4463 C CA . ALA A 1 584 ? -17.070 -9.557 -38.990 1.00 66.44 584 ALA A CA 1
ATOM 4464 C C . ALA A 1 584 ? -15.678 -10.141 -39.320 1.00 66.44 584 ALA A C 1
ATOM 4466 O O . ALA A 1 584 ? -15.613 -11.126 -40.062 1.00 66.44 584 ALA A O 1
ATOM 4467 N N . PRO A 1 585 ? -14.573 -9.612 -38.755 1.00 78.12 585 PRO A N 1
ATOM 4468 C CA . PRO A 1 585 ? -13.258 -10.225 -38.913 1.00 78.12 585 PRO A CA 1
ATOM 4469 C C . PRO A 1 585 ? -13.251 -11.590 -38.212 1.00 78.12 585 PRO A C 1
ATOM 4471 O O . PRO A 1 585 ? -13.722 -11.714 -37.079 1.00 78.12 585 PRO A O 1
ATOM 4474 N N . ARG A 1 586 ? -12.747 -12.628 -38.886 1.00 86.25 586 ARG A N 1
ATOM 4475 C CA . ARG A 1 586 ? -12.658 -13.996 -38.352 1.00 86.25 586 ARG A CA 1
ATOM 4476 C C . ARG A 1 586 ? -11.247 -14.533 -38.506 1.00 86.25 586 ARG A C 1
ATOM 4478 O O . ARG A 1 586 ? -10.757 -14.661 -39.623 1.00 86.25 586 ARG A O 1
ATOM 4485 N N . LEU A 1 587 ? -10.644 -14.901 -37.384 1.00 91.12 587 LEU A N 1
ATOM 4486 C CA . LEU A 1 587 ? -9.457 -15.743 -37.332 1.00 91.12 587 LEU A CA 1
ATOM 4487 C C . LEU A 1 587 ? -9.918 -17.193 -37.177 1.00 91.12 587 LEU A C 1
ATOM 4489 O O . LEU A 1 587 ? -10.663 -17.516 -36.246 1.00 91.12 587 LEU A O 1
ATOM 4493 N N . LEU A 1 588 ? -9.522 -18.046 -38.118 1.00 93.12 588 LEU A N 1
ATOM 4494 C CA . LEU A 1 588 ? -9.855 -19.469 -38.106 1.00 93.12 588 LEU A CA 1
ATOM 4495 C C . LEU A 1 588 ? -8.900 -20.234 -37.178 1.00 93.12 588 LEU A C 1
ATOM 4497 O O . LEU A 1 588 ? -7.809 -19.766 -36.885 1.00 93.12 588 LEU A O 1
ATOM 4501 N N . ALA A 1 589 ? -9.302 -21.42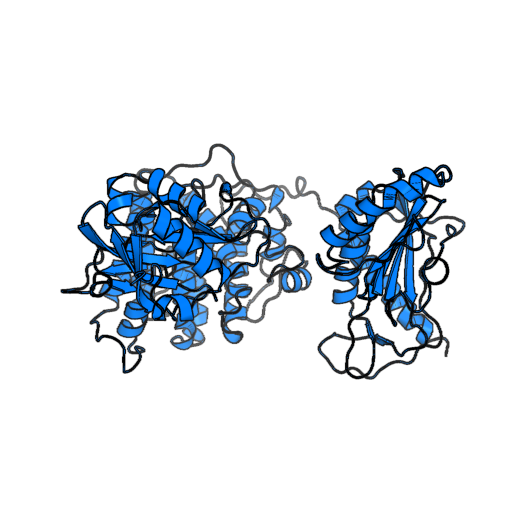7 -36.731 1.00 93.50 589 ALA A N 1
ATOM 4502 C CA . ALA A 1 589 ? -8.456 -22.314 -35.928 1.00 93.50 589 ALA A CA 1
ATOM 4503 C C . ALA A 1 589 ? -7.500 -23.133 -36.816 1.00 93.50 589 ALA A C 1
ATOM 4505 O O . ALA A 1 589 ? -7.549 -24.364 -36.820 1.00 93.50 589 ALA A O 1
ATOM 4506 N N . ASP A 1 590 ? -6.681 -22.451 -37.613 1.00 92.12 590 ASP A N 1
ATOM 4507 C CA . ASP A 1 590 ? -5.689 -23.023 -38.535 1.00 92.12 590 ASP A CA 1
ATOM 4508 C C . ASP A 1 590 ? -4.293 -23.180 -37.919 1.00 92.12 590 ASP A C 1
ATOM 4510 O O . ASP A 1 590 ? -3.420 -23.798 -38.519 1.00 92.12 590 ASP A O 1
ATOM 4514 N N . GLU A 1 591 ? -4.094 -22.714 -36.689 1.00 91.56 591 GLU A N 1
ATOM 4515 C CA . GLU A 1 591 ? -2.883 -22.935 -35.907 1.00 91.56 591 GLU A CA 1
ATOM 4516 C C . GLU A 1 591 ? -3.212 -23.483 -34.518 1.00 91.56 591 GLU A C 1
ATOM 4518 O O . GLU A 1 591 ? -4.242 -23.156 -33.925 1.00 91.56 591 GLU A O 1
ATOM 4523 N N . VAL A 1 592 ? -2.314 -24.311 -33.979 1.00 91.50 592 VAL A N 1
ATOM 4524 C CA . VAL A 1 592 ? -2.444 -24.933 -32.654 1.00 91.50 592 VAL A CA 1
ATOM 4525 C C . VAL A 1 592 ? -1.336 -24.461 -31.725 1.00 91.50 592 VAL A C 1
ATOM 4527 O O . VAL A 1 592 ? -0.168 -24.421 -32.116 1.00 91.50 592 VAL A O 1
ATOM 4530 N N . LEU A 1 593 ? -1.703 -24.204 -30.468 1.00 88.94 593 LEU A N 1
ATOM 4531 C CA . LEU A 1 593 ? -0.774 -24.004 -29.357 1.00 88.94 593 LEU A CA 1
ATOM 4532 C C . LEU A 1 593 ? -0.893 -25.129 -28.333 1.00 88.94 593 LEU A C 1
ATOM 4534 O O . LEU A 1 593 ? -1.985 -25.613 -28.028 1.00 88.94 593 LEU A O 1
ATOM 4538 N N . VAL A 1 594 ? 0.246 -25.530 -27.770 1.00 86.56 594 VAL A N 1
ATOM 4539 C CA . VAL A 1 594 ? 0.291 -26.510 -26.679 1.00 86.56 594 VAL A CA 1
ATOM 4540 C C . VAL A 1 594 ? -0.309 -25.880 -25.421 1.00 86.56 594 VAL A C 1
ATOM 4542 O O . VAL A 1 594 ? -0.052 -24.716 -25.106 1.00 86.56 594 VAL A O 1
ATOM 4545 N N . ARG A 1 595 ? -1.086 -26.649 -24.653 1.00 79.06 595 ARG A N 1
ATOM 4546 C CA . ARG A 1 595 ? -1.786 -26.159 -23.454 1.00 79.06 595 ARG A CA 1
ATOM 4547 C C . ARG A 1 595 ? -0.849 -25.501 -22.439 1.00 79.06 595 ARG A C 1
ATOM 4549 O O . ARG A 1 595 ? -1.208 -24.493 -21.835 1.00 79.06 595 ARG A O 1
ATOM 4556 N N . HIS A 1 596 ? 0.354 -26.049 -22.265 1.00 72.56 596 HIS A N 1
ATOM 4557 C CA . HIS A 1 596 ? 1.363 -25.469 -21.379 1.00 72.56 596 HIS A CA 1
ATOM 4558 C C . HIS A 1 596 ? 1.788 -24.057 -21.813 1.00 72.56 596 HIS A C 1
ATOM 4560 O O . HIS A 1 596 ? 1.964 -23.192 -20.954 1.00 72.56 596 HIS A O 1
ATOM 4566 N N . GLU A 1 597 ? 1.908 -23.790 -23.117 1.00 71.38 597 GLU A N 1
ATOM 4567 C CA . GLU A 1 597 ? 2.234 -22.450 -23.618 1.00 71.38 597 GLU A CA 1
ATOM 4568 C C . GLU A 1 597 ? 1.085 -21.468 -23.383 1.00 71.38 597 GLU A C 1
ATOM 4570 O O . GLU A 1 597 ? 1.324 -20.340 -22.962 1.00 71.38 597 GLU A O 1
ATOM 4575 N N . LEU A 1 598 ? -0.166 -21.904 -23.560 1.00 75.81 598 LEU A N 1
ATOM 4576 C CA . LEU A 1 598 ? -1.340 -21.074 -23.268 1.00 75.81 598 LEU A CA 1
ATOM 4577 C C . LEU A 1 598 ? -1.411 -20.674 -21.789 1.00 75.81 598 LEU A C 1
ATOM 4579 O O . LEU A 1 598 ? -1.675 -19.514 -21.475 1.00 75.81 598 LEU A O 1
ATOM 4583 N N . ALA A 1 599 ? -1.116 -21.610 -20.884 1.00 71.19 599 ALA A N 1
ATOM 4584 C CA . ALA A 1 599 ? -1.118 -21.353 -19.447 1.00 71.19 599 ALA A CA 1
ATOM 4585 C C . ALA A 1 599 ? 0.049 -20.450 -19.007 1.00 71.19 599 ALA A C 1
ATOM 4587 O O . ALA A 1 599 ? -0.157 -19.488 -18.270 1.00 71.19 599 ALA A O 1
ATOM 4588 N N . SER A 1 600 ? 1.269 -20.734 -19.473 1.00 64.25 600 SER A N 1
ATOM 4589 C CA . SER A 1 600 ? 2.485 -20.030 -19.034 1.00 64.25 600 SER A CA 1
ATOM 4590 C C . SER A 1 600 ? 2.734 -18.701 -19.753 1.00 64.25 600 SER A C 1
ATOM 4592 O O . SER A 1 600 ? 3.414 -17.834 -19.210 1.00 64.25 600 SER A O 1
ATOM 4594 N N . ARG A 1 601 ? 2.188 -18.516 -20.963 1.00 70.75 601 ARG A N 1
ATOM 4595 C CA . ARG A 1 601 ? 2.459 -17.355 -21.832 1.00 70.75 601 ARG A CA 1
ATOM 4596 C C . ARG A 1 601 ? 1.199 -16.652 -22.327 1.00 70.75 601 ARG A C 1
ATOM 4598 O O . ARG A 1 601 ? 1.268 -15.884 -23.284 1.00 70.75 601 ARG A O 1
ATOM 4605 N N . GLY A 1 602 ? 0.048 -16.876 -21.696 1.00 74.31 602 GLY A N 1
ATOM 4606 C CA . GLY A 1 602 ? -1.226 -16.388 -22.232 1.00 74.31 602 GLY A CA 1
ATOM 4607 C C . GLY A 1 602 ? -1.330 -14.861 -22.387 1.00 74.31 602 GLY A C 1
ATOM 4608 O O . GLY A 1 602 ? -2.153 -14.414 -23.170 1.00 74.31 602 GLY A O 1
ATOM 4609 N N . GLY A 1 603 ? -0.503 -14.057 -21.702 1.00 73.25 603 GLY A N 1
ATOM 4610 C CA . GLY A 1 603 ? -0.397 -12.615 -21.979 1.00 73.25 603 GLY A CA 1
ATOM 4611 C C . GLY A 1 603 ? 0.145 -12.329 -23.386 1.00 73.25 603 GLY A C 1
ATOM 4612 O O . GLY A 1 603 ? -0.491 -11.623 -24.158 1.00 73.25 603 GLY A O 1
ATOM 4613 N N . ALA A 1 604 ? 1.251 -12.979 -23.764 1.00 74.56 604 ALA A N 1
ATOM 4614 C CA . ALA A 1 604 ? 1.829 -12.861 -25.104 1.00 74.56 604 ALA A CA 1
ATOM 4615 C C . ALA A 1 604 ? 0.913 -13.446 -26.194 1.00 74.56 604 ALA A C 1
ATOM 4617 O O . ALA A 1 604 ? 0.854 -12.914 -27.297 1.00 74.56 604 ALA A O 1
ATOM 4618 N N . VAL A 1 605 ? 0.179 -14.524 -25.887 1.00 83.44 605 VAL A N 1
ATOM 4619 C CA . VAL A 1 605 ? -0.837 -15.080 -26.799 1.00 83.44 605 VAL A CA 1
ATOM 4620 C C . VAL A 1 605 ? -1.981 -14.086 -27.008 1.00 83.44 605 VAL A C 1
ATOM 4622 O O . VAL A 1 605 ? -2.407 -13.882 -28.140 1.00 83.44 605 VAL A O 1
ATOM 4625 N N . ALA A 1 606 ? -2.468 -13.450 -25.939 1.00 87.00 606 ALA A N 1
ATOM 4626 C CA . ALA A 1 606 ? -3.540 -12.464 -26.026 1.00 87.00 606 ALA A CA 1
ATOM 4627 C C . ALA A 1 606 ? -3.122 -11.212 -26.813 1.00 87.00 606 ALA A C 1
ATOM 4629 O O . ALA A 1 606 ? -3.911 -10.716 -27.613 1.00 87.00 606 ALA A O 1
ATOM 4630 N N . ASP A 1 607 ? -1.883 -10.743 -26.635 1.00 79.88 607 ASP A N 1
ATOM 4631 C CA . ASP A 1 607 ? -1.325 -9.644 -27.429 1.00 79.88 607 ASP A CA 1
ATOM 4632 C C . ASP A 1 607 ? -1.269 -9.990 -28.923 1.00 79.88 607 ASP A C 1
ATOM 4634 O O . ASP A 1 607 ? -1.743 -9.215 -29.748 1.00 79.88 607 ASP A O 1
ATOM 4638 N N . GLU A 1 608 ? -0.740 -11.164 -29.276 1.00 88.38 608 GLU A N 1
ATOM 4639 C CA . GLU A 1 608 ? -0.666 -11.624 -30.670 1.00 88.38 608 GLU A CA 1
ATOM 4640 C C . GLU A 1 608 ? -2.062 -11.750 -31.299 1.00 88.38 608 GLU A C 1
ATOM 4642 O O . GLU A 1 608 ? -2.295 -11.311 -32.424 1.00 88.38 608 GLU A O 1
ATOM 4647 N N . LEU A 1 609 ? -3.026 -12.311 -30.564 1.00 91.38 609 LEU A N 1
ATOM 4648 C CA . LEU A 1 609 ? -4.409 -12.429 -31.026 1.00 91.38 609 LEU A CA 1
ATOM 4649 C C . LEU A 1 609 ? -5.080 -11.061 -31.219 1.00 91.38 609 LEU A C 1
ATOM 4651 O O . LEU A 1 609 ? -5.848 -10.899 -32.169 1.00 91.38 609 LEU A O 1
ATOM 4655 N N . ALA A 1 610 ? -4.786 -10.080 -30.359 1.00 89.62 610 ALA A N 1
ATOM 4656 C CA . ALA A 1 610 ? -5.280 -8.713 -30.513 1.00 89.62 610 ALA A CA 1
ATOM 4657 C C . ALA A 1 610 ? -4.745 -8.073 -31.803 1.00 89.62 610 ALA A C 1
ATOM 4659 O O . ALA A 1 610 ? -5.527 -7.520 -32.575 1.00 89.62 610 ALA A O 1
ATOM 4660 N N . GLU A 1 611 ? -3.442 -8.209 -32.075 1.00 88.50 611 GLU A N 1
ATOM 4661 C CA . GLU A 1 611 ? -2.818 -7.704 -33.307 1.00 88.50 611 GLU A CA 1
ATOM 4662 C C . GLU A 1 611 ? -3.403 -8.371 -34.554 1.00 88.50 611 GLU A C 1
ATOM 4664 O O . GLU A 1 611 ? -3.795 -7.692 -35.502 1.00 88.50 611 GLU A O 1
ATOM 4669 N N . ARG A 1 612 ? -3.540 -9.703 -34.548 1.00 90.56 612 ARG A N 1
ATOM 4670 C CA . ARG A 1 612 ? -4.132 -10.447 -35.671 1.00 90.56 612 ARG A CA 1
ATOM 4671 C C . ARG A 1 612 ? -5.574 -10.033 -35.938 1.00 90.56 612 ARG A C 1
ATOM 4673 O O . ARG A 1 612 ? -5.974 -9.927 -37.096 1.00 90.56 612 ARG A O 1
ATOM 4680 N N . LEU A 1 613 ? -6.355 -9.786 -34.887 1.00 89.75 613 LEU A N 1
ATOM 4681 C CA . LEU A 1 613 ? -7.737 -9.343 -35.026 1.00 89.75 613 LEU A CA 1
ATOM 4682 C C . LEU A 1 613 ? -7.819 -7.927 -35.609 1.00 89.75 613 LEU A C 1
ATOM 4684 O O . LEU A 1 613 ? -8.629 -7.694 -36.505 1.00 89.75 613 LEU A O 1
ATOM 4688 N N . LEU A 1 614 ? -6.975 -7.001 -35.146 1.00 86.19 614 LEU A N 1
ATOM 4689 C CA . LEU A 1 614 ? -6.892 -5.638 -35.684 1.00 86.19 614 LEU A CA 1
ATOM 4690 C C . LEU A 1 614 ? -6.387 -5.618 -37.133 1.00 86.19 614 LEU A C 1
ATOM 4692 O O . LEU A 1 614 ? -6.894 -4.857 -37.961 1.00 86.19 614 LEU A O 1
ATOM 4696 N N . LEU A 1 615 ? -5.445 -6.500 -37.473 1.00 84.25 615 LEU A N 1
ATOM 4697 C CA . LEU A 1 615 ? -4.976 -6.678 -38.843 1.00 84.25 615 LEU A CA 1
ATOM 4698 C C . LEU A 1 615 ? -6.097 -7.210 -39.746 1.00 84.25 615 LEU A C 1
ATOM 4700 O O . LEU A 1 615 ? -6.340 -6.646 -40.811 1.00 84.25 615 LEU A O 1
ATOM 4704 N N . ALA A 1 616 ? -6.821 -8.244 -39.307 1.00 84.44 616 ALA A N 1
ATOM 4705 C CA . ALA A 1 616 ? -7.977 -8.775 -40.031 1.00 84.44 616 ALA A CA 1
ATOM 4706 C C . ALA A 1 616 ? -9.091 -7.723 -40.180 1.00 84.44 616 ALA A C 1
ATOM 4708 O O . ALA A 1 616 ? -9.728 -7.631 -41.231 1.00 84.44 616 ALA A O 1
ATOM 4709 N N . PHE A 1 617 ? -9.297 -6.895 -39.151 1.00 78.75 617 PHE A N 1
ATOM 4710 C CA . PHE A 1 617 ? -10.221 -5.763 -39.185 1.00 78.75 617 PHE A CA 1
ATOM 4711 C C . PHE A 1 617 ? -9.805 -4.727 -40.242 1.00 78.75 617 PHE A C 1
ATOM 4713 O O . PHE A 1 617 ? -10.633 -4.326 -41.058 1.00 78.75 617 PHE A O 1
ATOM 4720 N N . SER A 1 618 ? -8.518 -4.368 -40.291 1.00 73.81 618 SER A N 1
ATOM 4721 C CA . SER A 1 618 ? -7.960 -3.417 -41.263 1.00 73.81 618 SER A CA 1
ATOM 4722 C C . SER A 1 618 ? -8.026 -3.937 -42.706 1.00 73.81 618 SER A C 1
ATOM 4724 O O . SER A 1 618 ? -8.474 -3.228 -43.609 1.00 73.81 618 SER A O 1
ATOM 4726 N N . GLN A 1 619 ? -7.661 -5.199 -42.936 1.00 73.12 619 GLN A N 1
ATOM 4727 C CA . GLN A 1 619 ? -7.694 -5.818 -44.268 1.00 73.12 619 GLN A CA 1
ATOM 4728 C C . GLN A 1 619 ? -9.124 -5.975 -44.805 1.00 73.12 619 GLN A C 1
ATOM 4730 O O . GLN A 1 619 ? -9.374 -5.744 -45.989 1.00 73.12 619 GLN A O 1
ATOM 4735 N N . GLY A 1 620 ? -10.087 -6.303 -43.936 1.00 63.25 620 GLY A N 1
ATOM 4736 C CA . GLY A 1 620 ? -11.504 -6.376 -44.300 1.00 63.25 620 GLY A CA 1
ATOM 4737 C C . GLY A 1 620 ? -12.103 -5.027 -44.720 1.00 63.25 620 GLY A C 1
ATOM 4738 O O . GLY A 1 620 ? -13.111 -4.997 -45.426 1.00 63.25 620 GLY A O 1
ATOM 4739 N N . THR A 1 621 ? -11.483 -3.909 -44.323 1.00 52.50 621 THR A N 1
ATOM 4740 C CA . THR A 1 621 ? -11.863 -2.562 -44.773 1.00 52.50 621 THR A CA 1
ATOM 4741 C C . THR A 1 621 ? -11.206 -2.117 -46.083 1.00 52.50 621 THR A C 1
ATOM 4743 O O . THR A 1 621 ? -11.800 -1.290 -46.768 1.00 52.50 621 THR A O 1
ATOM 4746 N N . GLU A 1 622 ? -10.039 -2.658 -46.454 1.00 51.00 622 GLU A N 1
ATOM 4747 C CA . GLU A 1 622 ? -9.313 -2.302 -47.691 1.00 51.00 622 GLU A CA 1
ATOM 4748 C C . GLU A 1 622 ? -9.804 -3.047 -48.944 1.00 51.00 622 GLU A C 1
ATOM 4750 O O . GLU A 1 622 ? -9.553 -2.605 -50.059 1.00 51.00 622 GLU A O 1
ATOM 4755 N N . GLN A 1 623 ? -10.535 -4.157 -48.799 1.00 42.62 623 GLN A N 1
ATOM 4756 C CA . GLN A 1 623 ? -11.140 -4.888 -49.928 1.00 42.62 623 GLN A CA 1
ATOM 4757 C C . GLN A 1 623 ? -12.433 -4.233 -50.477 1.00 42.62 623 GLN A C 1
ATOM 4759 O O . GLN A 1 623 ? -13.239 -4.893 -51.136 1.00 42.62 623 GLN A O 1
ATOM 4764 N N . ARG A 1 624 ? -12.633 -2.937 -50.213 1.00 39.56 624 ARG A N 1
ATOM 4765 C CA . ARG A 1 624 ? -13.672 -2.067 -50.786 1.00 39.56 624 ARG A CA 1
ATOM 4766 C C . ARG A 1 624 ? -13.020 -0.968 -51.607 1.00 39.56 624 ARG A C 1
ATOM 4768 O O . ARG A 1 624 ? -13.647 -0.582 -52.618 1.00 39.56 624 ARG A O 1
#